Protein AF-A0A6A6EHR3-F1 (afdb_monomer_lite)

Organism: NCBI:txid1314779

InterPro domains:
  IPR001104 3-oxo-5-alpha-steroid 4-dehydrogenase, C-terminal [PF02544] (365-515)
  IPR007472 N-end rule aminoacyl transferase, C-terminal [PF04377] (1-72)
  IPR039357 3-oxo-5-alpha-steroid 4-dehydrogenase/very-long-chain enoyl-CoA reductase [PTHR10556] (251-514)

Foldseek 3Di:
DWDWDDDPAEIEGDDDDDDPVCVVVPVVVVVLVVRVVVCVVVVHNYYHDDDAQCPDPVRVVVLVDPQDWDQFPQPRDTHTSDDPNVVCSVPDRHDGPVVVVVVVVVVVVVVVPDDDDPDDPVVPPPVQFPDPDPVVVVVVVVVFDAPLNRNPGNFAHPVRCVPQPPQQQQWEDEPPDPDTDGLVVDPQSVVDDCNGCPGPNVVLNSVCRVQDNVCRNVDYHYDDDDQAQQDPDDDDDQQFALLVVLVVRCVRSVHDSLQKWKAWPVPRHTRDNARVAGNVNVVDDPPTDMDIDGNPDKDFPLVLLCLQLVQQLPQQVCLQVCVCVLAVDPDHADPLLVVLSVLLNVLSVLSNVCSVPQDDDLRGIDHPVCSCVSNCLRNVQVRVLCNVQLNHCPFPSRDDDDVVLLVQLVVLLVQLSVQLVVVSNQQSVLADVRDSHGDQGDDDCVVQAQCQSLLSPLSNLVSSCSSRVGPSSVVSSVVSNVVVQVVQVVSLVVCCVPVPPNDDRHPHRHDGPPD

Radius of gyration: 36.42 Å; chains: 1; bounding box: 81×62×101 Å

Structure (mmCIF, N/CA/C/O backbone):
data_AF-A0A6A6EHR3-F1
#
_entry.id   AF-A0A6A6EHR3-F1
#
loop_
_atom_site.group_PDB
_atom_site.id
_atom_site.type_symbol
_atom_site.label_atom_id
_atom_site.label_alt_id
_atom_site.label_comp_id
_atom_site.label_asym_id
_atom_site.label_entity_id
_atom_site.label_seq_id
_atom_site.pdbx_PDB_ins_code
_atom_site.Cartn_x
_atom_site.Cartn_y
_atom_site.Cartn_z
_atom_site.occupancy
_atom_site.B_iso_or_equiv
_atom_site.auth_seq_id
_atom_site.auth_comp_id
_atom_site.auth_asym_id
_atom_site.auth_atom_id
_atom_site.pdbx_PDB_model_num
ATOM 1 N N . MET A 1 1 ? -11.535 -23.490 42.204 1.00 86.56 1 MET A N 1
ATOM 2 C CA . MET A 1 1 ? -10.333 -22.790 41.712 1.00 86.56 1 MET A CA 1
ATOM 3 C C . MET A 1 1 ? -10.603 -21.298 41.772 1.00 86.56 1 MET A C 1
ATOM 5 O O . MET A 1 1 ? -11.566 -20.857 41.156 1.00 86.56 1 MET A O 1
ATOM 9 N N . GLY A 1 2 ? -9.833 -20.569 42.580 1.00 88.50 2 GLY A N 1
ATOM 10 C CA . GLY A 1 2 ? -9.879 -19.107 42.646 1.00 88.50 2 GLY A CA 1
ATOM 11 C C . GLY A 1 2 ? -8.800 -18.505 41.747 1.00 88.50 2 GLY A C 1
ATOM 12 O O . GLY A 1 2 ? -7.686 -19.024 41.709 1.00 88.50 2 GLY A O 1
ATOM 13 N N . VAL A 1 3 ? -9.146 -17.451 41.017 1.00 92.50 3 VAL A N 1
ATOM 14 C CA . VAL A 1 3 ? -8.246 -16.643 40.190 1.00 92.50 3 VAL A CA 1
ATOM 15 C C . VAL A 1 3 ? -8.156 -15.271 40.840 1.00 92.50 3 VAL A C 1
ATOM 17 O O . VAL A 1 3 ? -9.176 -14.586 40.960 1.00 92.50 3 VAL A O 1
ATOM 20 N N . LEU A 1 4 ? -6.952 -14.905 41.272 1.00 94.19 4 LEU A N 1
ATOM 21 C CA . LEU A 1 4 ? -6.671 -13.688 42.029 1.00 94.19 4 LEU A CA 1
ATOM 22 C C . LEU A 1 4 ? -5.568 -12.890 41.337 1.00 94.19 4 LEU A C 1
ATOM 24 O O . LEU A 1 4 ? -4.593 -13.484 40.874 1.00 94.19 4 LEU A O 1
ATOM 28 N N . ASP A 1 5 ? -5.693 -11.566 41.362 1.00 95.44 5 ASP A N 1
ATOM 29 C CA . ASP A 1 5 ? -4.605 -10.650 41.025 1.00 95.44 5 ASP A CA 1
ATOM 30 C C . ASP A 1 5 ? -4.021 -10.061 42.313 1.00 95.44 5 ASP A C 1
ATOM 32 O O . ASP A 1 5 ? -4.744 -9.515 43.152 1.00 95.44 5 ASP A O 1
ATOM 36 N N . LEU A 1 6 ? -2.701 -10.163 42.467 1.00 93.94 6 LEU A N 1
ATOM 37 C CA . LEU A 1 6 ? -1.961 -9.572 43.580 1.00 93.94 6 LEU A CA 1
ATOM 38 C C . LEU A 1 6 ? -1.324 -8.262 43.110 1.00 93.94 6 LEU A C 1
ATOM 40 O O . LEU A 1 6 ? -0.448 -8.256 42.246 1.00 93.94 6 LEU A O 1
ATOM 44 N N . LEU A 1 7 ? -1.795 -7.146 43.660 1.00 92.50 7 LEU A N 1
ATOM 45 C CA . LEU A 1 7 ? -1.362 -5.788 43.330 1.00 92.50 7 LEU A CA 1
ATOM 46 C C . LEU A 1 7 ? -0.587 -5.192 44.513 1.00 92.50 7 LEU A C 1
ATOM 48 O O . LEU A 1 7 ? -0.802 -5.627 45.640 1.00 92.50 7 LEU A O 1
ATOM 52 N N . PRO A 1 8 ? 0.243 -4.146 44.324 1.00 92.06 8 PRO A N 1
ATOM 53 C CA . PRO A 1 8 ? 1.134 -3.633 45.374 1.00 92.06 8 PRO A CA 1
ATOM 54 C C . PRO A 1 8 ? 0.481 -3.336 46.733 1.00 92.06 8 PRO A C 1
ATOM 56 O O . PRO A 1 8 ? 1.154 -3.363 47.761 1.00 92.06 8 PRO A O 1
ATOM 59 N N . HIS A 1 9 ? -0.819 -3.026 46.754 1.00 92.00 9 HIS A N 1
ATOM 60 C CA . HIS A 1 9 ? -1.557 -2.696 47.974 1.00 92.00 9 HIS A CA 1
ATOM 61 C C . HIS A 1 9 ? -2.861 -3.479 48.148 1.00 92.00 9 HIS A C 1
ATOM 63 O O . HIS A 1 9 ? -3.568 -3.233 49.128 1.00 92.00 9 HIS A O 1
ATOM 69 N N . CYS A 1 10 ? -3.205 -4.396 47.237 1.00 93.88 10 CYS A N 1
ATOM 70 C CA . CYS A 1 10 ? -4.464 -5.121 47.340 1.00 93.88 10 CYS A CA 1
ATOM 71 C C . CYS A 1 10 ? -4.455 -6.526 46.739 1.00 93.88 10 CYS A C 1
ATOM 73 O O . CYS A 1 10 ? -3.811 -6.787 45.725 1.00 93.88 10 CYS A O 1
ATOM 75 N N . VAL A 1 11 ? -5.282 -7.388 47.325 1.00 95.94 11 VAL A N 1
ATOM 76 C CA . VAL A 1 11 ? -5.697 -8.663 46.731 1.00 95.94 11 VAL A CA 1
ATOM 77 C C . VAL A 1 11 ? -6.991 -8.417 45.960 1.00 95.94 11 VAL A C 1
ATOM 79 O O . VAL A 1 11 ? -7.946 -7.891 46.528 1.00 95.94 11 VAL A O 1
ATOM 82 N N . SER A 1 12 ? -7.042 -8.771 44.677 1.00 94.50 12 SER A N 1
ATOM 83 C CA . SER A 1 12 ? -8.236 -8.624 43.838 1.00 94.50 12 SER A CA 1
ATOM 84 C C . SER A 1 12 ? -8.813 -9.989 43.476 1.00 94.50 12 SER A C 1
ATOM 86 O O . SER A 1 12 ? -8.162 -10.792 42.804 1.00 94.50 12 SER A O 1
ATOM 88 N N . GLY A 1 13 ? -10.040 -10.253 43.928 1.00 91.50 13 GLY A N 1
ATOM 89 C CA . GLY A 1 13 ? -10.779 -11.466 43.591 1.00 91.50 13 GLY A CA 1
ATOM 90 C C . GLY A 1 13 ? -11.400 -11.355 42.201 1.00 91.50 13 GLY A C 1
ATOM 91 O O . GLY A 1 13 ? -12.357 -10.602 42.014 1.00 91.50 13 GLY A O 1
ATOM 92 N N . VAL A 1 14 ? -10.877 -12.107 41.225 1.00 86.44 14 VAL A N 1
ATOM 93 C CA . VAL A 1 14 ? -11.331 -12.032 39.825 1.00 86.44 14 VAL A CA 1
ATOM 94 C C . VAL A 1 14 ? -12.435 -13.054 39.554 1.00 86.44 14 VAL A C 1
ATOM 96 O O . VAL A 1 14 ? -13.554 -12.688 39.198 1.00 86.44 14 VAL A O 1
ATOM 99 N N . TYR A 1 15 ? -12.144 -14.344 39.754 1.00 84.94 15 TYR A N 1
ATOM 100 C CA . TYR A 1 15 ? -13.108 -15.427 39.543 1.00 84.94 15 TYR A CA 1
ATOM 101 C C . TYR A 1 15 ? -12.970 -16.517 40.594 1.00 84.94 15 TYR A C 1
ATOM 103 O O . TYR A 1 15 ? -11.866 -16.938 40.924 1.00 84.94 15 TYR A O 1
ATOM 111 N N . LEU A 1 16 ? -14.102 -17.069 41.027 1.00 87.06 16 LEU A N 1
ATOM 112 C CA . LEU A 1 16 ? -14.139 -18.355 41.710 1.00 87.06 16 LEU A CA 1
ATOM 113 C C . LEU A 1 16 ? -14.961 -19.342 40.891 1.00 87.06 16 LEU A C 1
ATOM 115 O O . LEU A 1 16 ? -16.152 -19.147 40.659 1.00 87.06 16 LEU A O 1
ATOM 119 N N . LEU A 1 17 ? -14.311 -20.427 40.490 1.00 88.81 17 LEU A N 1
ATOM 120 C CA . LEU A 1 17 ? -14.884 -21.487 39.672 1.00 88.81 17 LEU A CA 1
ATOM 121 C C . LEU A 1 17 ? -15.001 -22.760 40.510 1.00 88.81 17 LEU A C 1
ATOM 123 O O . LEU A 1 17 ? -14.010 -23.239 41.072 1.00 88.81 17 LEU A O 1
ATOM 127 N N . TYR A 1 18 ? -16.199 -23.325 40.584 1.00 89.06 18 TYR A N 1
ATOM 128 C CA . TYR A 1 18 ? -16.458 -24.620 41.206 1.00 89.06 18 TYR A CA 1
ATOM 129 C C . TYR A 1 18 ? -17.617 -25.323 40.486 1.00 89.06 18 TYR A C 1
ATOM 131 O O . TYR A 1 18 ? -18.396 -24.682 39.784 1.00 89.06 18 TYR A O 1
ATOM 139 N N . HIS A 1 19 ? -17.696 -26.649 40.614 1.00 91.38 19 HIS A N 1
ATOM 140 C CA . HIS A 1 19 ? -18.744 -27.449 39.973 1.00 91.38 19 HIS A CA 1
ATOM 141 C C . HIS A 1 19 ? -20.119 -27.155 40.602 1.00 91.38 19 HIS A C 1
ATOM 143 O O . HIS A 1 19 ? -20.210 -27.015 41.822 1.00 91.38 19 HIS A O 1
ATOM 149 N N . SER A 1 20 ? -21.186 -27.088 39.798 1.00 87.56 20 SER A N 1
ATOM 150 C CA . SER A 1 20 ? -22.531 -26.670 40.241 1.00 87.56 20 SER A CA 1
ATOM 151 C C . SER A 1 20 ? -23.106 -27.516 41.380 1.00 87.56 20 SER A C 1
ATOM 153 O O . SER A 1 20 ? -23.820 -26.993 42.229 1.00 87.56 20 SER A O 1
ATOM 155 N N . ASP A 1 21 ? -22.733 -28.793 41.470 1.00 92.38 21 ASP A N 1
ATOM 156 C CA . ASP A 1 21 ? -23.186 -29.711 42.531 1.00 92.38 21 ASP A CA 1
ATOM 157 C C . ASP A 1 21 ? -22.858 -29.223 43.955 1.00 92.38 21 ASP A C 1
ATOM 159 O O . ASP A 1 21 ? -23.468 -29.662 44.935 1.00 92.38 21 ASP A O 1
ATOM 163 N N . PHE A 1 22 ? -21.899 -28.302 44.088 1.00 87.69 22 PHE A N 1
ATOM 164 C CA . PHE A 1 22 ? -21.483 -27.735 45.368 1.00 87.69 22 PHE A CA 1
ATOM 165 C C . PHE A 1 22 ? -22.113 -26.370 45.685 1.00 87.69 22 PHE A C 1
ATOM 167 O O . PHE A 1 22 ? -21.771 -25.779 46.707 1.00 87.69 22 PHE A O 1
ATOM 174 N N . GLU A 1 23 ? -23.048 -25.869 44.868 1.00 83.44 23 GLU A N 1
ATOM 175 C CA . GLU A 1 23 ? -23.693 -24.555 45.058 1.00 83.44 23 GLU A CA 1
ATOM 176 C C . GLU A 1 23 ? -24.314 -24.397 46.454 1.00 83.44 23 GLU A C 1
ATOM 178 O O . GLU A 1 23 ? -24.147 -23.355 47.093 1.00 83.44 23 GLU A O 1
ATOM 183 N N . LYS A 1 24 ? -24.907 -25.471 46.998 1.00 89.19 24 LYS A N 1
ATOM 184 C CA . LYS A 1 24 ? -25.493 -25.496 48.351 1.00 89.19 24 LYS A CA 1
ATOM 185 C C . LYS A 1 24 ? -24.517 -25.113 49.472 1.00 89.19 24 LYS A C 1
ATOM 187 O O . LYS A 1 24 ? -24.953 -24.670 50.528 1.00 89.19 24 LYS A O 1
ATOM 192 N N . TRP A 1 25 ? -23.211 -25.268 49.252 1.00 87.62 25 TRP A N 1
ATOM 193 C CA . TRP A 1 25 ? -22.169 -24.955 50.235 1.00 87.62 25 TRP A CA 1
ATOM 194 C C . TRP A 1 25 ? -21.617 -23.533 50.107 1.00 87.62 25 TRP A C 1
ATOM 196 O O . TRP A 1 25 ? -20.824 -23.115 50.946 1.00 87.62 25 TRP A O 1
ATOM 206 N N . SER A 1 26 ? -22.022 -22.776 49.078 1.00 84.06 26 SER A N 1
ATOM 207 C CA . SER A 1 26 ? -21.635 -21.371 48.890 1.00 84.06 26 SER A CA 1
ATOM 208 C C . SER A 1 26 ? -20.121 -21.121 49.003 1.00 84.06 26 SER A C 1
ATOM 210 O O . SER A 1 26 ? -19.689 -20.179 49.670 1.00 84.06 26 SER A O 1
ATOM 212 N N . PHE A 1 27 ? -19.295 -21.928 48.324 1.00 88.19 27 PHE A N 1
ATOM 213 C CA . PHE A 1 27 ? -17.826 -21.814 48.379 1.00 88.19 27 PHE A CA 1
ATOM 214 C C . PHE A 1 27 ? -17.283 -20.421 48.013 1.00 88.19 27 PHE A C 1
ATOM 216 O O . PHE A 1 27 ? -16.188 -20.071 48.446 1.00 88.19 27 PHE A O 1
ATOM 223 N N . GLY A 1 28 ? -18.071 -19.592 47.317 1.00 87.06 28 GLY A N 1
ATOM 224 C CA . GLY A 1 28 ? -17.827 -18.153 47.142 1.00 87.06 28 GLY A CA 1
ATOM 225 C C . GLY A 1 28 ? -17.512 -17.411 48.438 1.00 87.06 28 GLY A C 1
ATOM 226 O O . GLY A 1 28 ? -16.535 -16.671 48.507 1.00 87.06 28 GLY A O 1
ATOM 227 N N . LYS A 1 29 ? -18.307 -17.648 49.487 1.00 88.50 29 LYS A N 1
ATOM 228 C CA . LYS A 1 29 ? -18.131 -16.991 50.788 1.00 88.50 29 LYS A CA 1
ATOM 229 C C . LYS A 1 29 ? -16.865 -17.458 51.499 1.00 88.50 29 LYS A C 1
ATOM 231 O O . LYS A 1 29 ? -16.175 -16.648 52.112 1.00 88.50 29 LYS A O 1
ATOM 236 N N . LEU A 1 30 ? -16.560 -18.753 51.396 1.00 89.44 30 LEU A N 1
ATOM 237 C CA . LEU A 1 30 ? -15.353 -19.339 51.977 1.00 89.44 30 LEU A CA 1
ATOM 238 C C . LEU A 1 30 ? -14.090 -18.821 51.277 1.00 89.44 30 LEU A C 1
ATOM 240 O O . LEU A 1 30 ? -13.122 -18.478 51.949 1.00 89.44 30 LEU A O 1
ATOM 244 N N . SER A 1 31 ? -14.118 -18.714 49.945 1.00 91.19 31 SER A N 1
ATOM 245 C CA . SER A 1 31 ? -13.017 -18.127 49.173 1.00 91.19 31 SER A CA 1
ATOM 246 C C . SER A 1 31 ? -12.775 -16.680 49.577 1.00 91.19 31 SER A C 1
ATOM 248 O O . SER A 1 31 ? -11.653 -16.337 49.918 1.00 91.19 31 SER A O 1
ATOM 250 N N . ALA A 1 32 ? -13.833 -15.868 49.669 1.00 91.69 32 ALA A N 1
ATOM 251 C CA . ALA A 1 32 ? -13.718 -14.479 50.106 1.00 91.69 32 ALA A CA 1
ATOM 252 C C . ALA A 1 32 ? -13.095 -14.338 51.507 1.00 91.69 32 ALA A C 1
ATOM 254 O O . ALA A 1 32 ? -12.265 -13.459 51.721 1.00 91.69 32 ALA A O 1
ATOM 255 N N . LEU A 1 33 ? -13.436 -15.225 52.452 1.00 91.88 33 LEU A N 1
ATOM 256 C CA . LEU A 1 33 ? -12.790 -15.254 53.770 1.00 91.88 33 LEU A CA 1
ATOM 257 C C . LEU A 1 33 ? -11.305 -15.617 53.675 1.00 91.88 33 LEU A C 1
ATOM 259 O O . LEU A 1 33 ? -10.484 -15.013 54.362 1.00 91.88 33 LEU A O 1
ATOM 263 N N . ARG A 1 34 ? -10.945 -16.586 52.825 1.00 92.88 34 ARG A N 1
ATOM 264 C CA . ARG A 1 34 ? -9.544 -16.983 52.647 1.00 92.88 34 ARG A CA 1
ATOM 265 C C . ARG A 1 34 ? -8.726 -15.909 51.931 1.00 92.88 34 ARG A C 1
ATOM 267 O O . ARG A 1 34 ? -7.576 -15.705 52.289 1.00 92.88 34 ARG A O 1
ATOM 274 N N . GLU A 1 35 ? -9.314 -15.213 50.966 1.00 94.44 35 GLU A N 1
ATOM 275 C CA . GLU A 1 35 ? -8.708 -14.081 50.261 1.00 94.44 35 GLU A CA 1
ATOM 276 C C . GLU A 1 35 ? -8.517 -12.874 51.189 1.00 94.44 35 GLU A C 1
ATOM 278 O O . GLU A 1 35 ? -7.464 -12.242 51.163 1.00 94.44 35 GLU A O 1
ATOM 283 N N . ALA A 1 36 ? -9.485 -12.593 52.066 1.00 93.38 36 ALA A N 1
ATOM 284 C CA . ALA A 1 36 ? -9.333 -11.581 53.108 1.00 93.38 36 ALA A CA 1
ATOM 285 C C . ALA A 1 36 ? -8.233 -11.959 54.118 1.00 93.38 36 ALA A C 1
ATOM 287 O O . ALA A 1 36 ? -7.437 -11.107 54.504 1.00 93.38 36 ALA A O 1
ATOM 288 N N . ALA A 1 37 ? -8.149 -13.236 54.511 1.00 94.31 37 ALA A N 1
ATOM 289 C CA . ALA A 1 37 ? -7.067 -13.731 55.361 1.00 94.31 37 ALA A CA 1
ATOM 290 C C . ALA A 1 37 ? -5.701 -13.597 54.675 1.00 94.31 37 ALA A C 1
ATOM 292 O O . ALA A 1 37 ? -4.768 -13.107 55.295 1.00 94.31 37 ALA A O 1
ATOM 293 N N . LEU A 1 38 ? -5.604 -13.939 53.387 1.00 94.75 38 LEU A N 1
ATOM 294 C CA . LEU A 1 38 ? -4.396 -13.738 52.584 1.00 94.75 38 LEU A CA 1
ATOM 295 C C . LEU A 1 38 ? -3.977 -12.262 52.557 1.00 94.75 38 LEU A C 1
ATOM 297 O O . LEU A 1 38 ? -2.805 -11.953 52.741 1.00 94.75 38 LEU A O 1
ATOM 301 N N . ALA A 1 39 ? -4.934 -11.344 52.372 1.00 94.62 39 ALA A N 1
ATOM 302 C CA . ALA A 1 39 ? -4.654 -9.912 52.392 1.00 94.62 39 ALA A CA 1
ATOM 303 C C . ALA A 1 39 ? -4.023 -9.469 53.725 1.00 94.62 39 ALA A C 1
ATOM 305 O O . ALA A 1 39 ? -3.089 -8.672 53.721 1.00 94.62 39 ALA A O 1
ATOM 306 N N . LEU A 1 40 ? -4.494 -10.020 54.848 1.00 93.50 40 LEU A N 1
ATOM 307 C CA . LEU A 1 40 ? -3.943 -9.752 56.179 1.00 93.50 40 LEU A CA 1
ATOM 308 C C . LEU A 1 40 ? -2.575 -10.415 56.400 1.00 93.50 40 LEU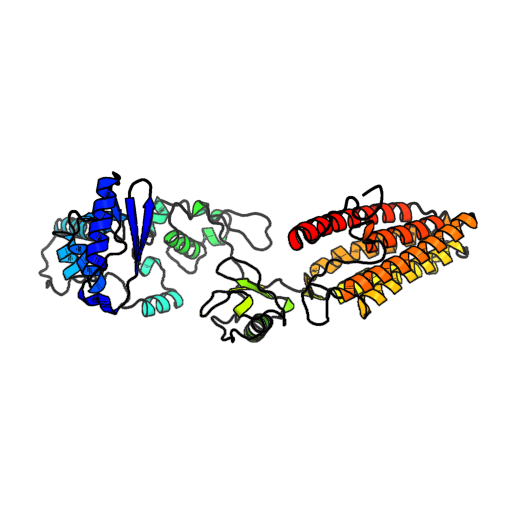 A C 1
ATOM 310 O O . LEU A 1 40 ? -1.664 -9.753 56.891 1.00 93.50 40 LEU A O 1
ATOM 314 N N . GLU A 1 41 ? -2.440 -11.697 56.049 1.00 95.56 41 GLU A N 1
ATOM 315 C CA . GLU A 1 41 ? -1.220 -12.505 56.220 1.00 95.56 41 GLU A CA 1
ATOM 316 C C . GLU A 1 41 ? -0.027 -11.873 55.479 1.00 95.56 41 GLU A C 1
ATOM 318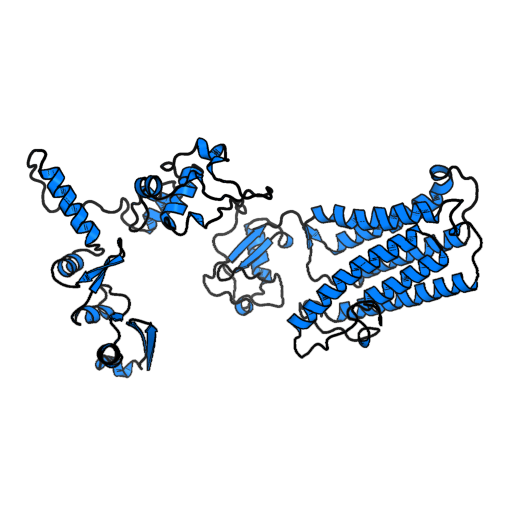 O O . GLU A 1 41 ? 1.059 -11.750 56.046 1.00 95.56 41 GLU A O 1
ATOM 323 N N . ASP A 1 42 ? -0.256 -11.388 54.258 1.00 94.50 42 ASP A N 1
ATOM 324 C CA . ASP A 1 42 ? 0.784 -10.826 53.390 1.00 94.50 42 ASP A CA 1
ATOM 325 C C . ASP A 1 42 ? 0.889 -9.286 53.470 1.00 94.50 42 ASP A C 1
ATOM 327 O O . ASP A 1 42 ? 1.645 -8.664 52.721 1.00 94.50 42 ASP A O 1
ATOM 331 N N . GLY A 1 43 ? 0.144 -8.640 54.376 1.00 94.31 43 GLY A N 1
ATOM 332 C CA . GLY A 1 43 ? 0.253 -7.200 54.641 1.00 94.31 43 GLY A CA 1
ATOM 333 C C . GLY A 1 43 ? -0.330 -6.278 53.560 1.00 94.31 43 GLY A C 1
ATOM 334 O O . GLY A 1 43 ? 0.065 -5.111 53.459 1.00 94.31 43 GLY A O 1
ATOM 335 N N . TYR A 1 44 ? -1.275 -6.759 52.753 1.00 95.31 44 TYR A N 1
ATOM 336 C CA . TYR A 1 44 ? -2.027 -5.922 51.818 1.00 95.31 44 TYR A CA 1
ATOM 337 C C . TYR A 1 44 ? -3.005 -5.003 52.565 1.00 95.31 44 TYR A C 1
ATOM 339 O O . TYR A 1 44 ? -3.597 -5.366 53.579 1.00 95.31 44 TYR A O 1
ATOM 347 N N . LYS A 1 45 ? -3.216 -3.791 52.037 1.00 93.50 45 LYS A N 1
ATOM 348 C CA . LYS A 1 45 ? -4.108 -2.796 52.658 1.00 93.50 45 LYS A CA 1
ATOM 349 C C . LYS A 1 45 ? -5.580 -3.040 52.345 1.00 93.50 45 LYS A C 1
ATOM 351 O O . LYS A 1 45 ? -6.437 -2.703 53.157 1.00 93.50 45 LYS A O 1
ATOM 356 N N . TYR A 1 46 ? -5.874 -3.580 51.164 1.00 93.12 46 TYR A N 1
ATOM 357 C CA . TYR A 1 46 ? -7.242 -3.719 50.674 1.00 93.12 46 TYR A CA 1
ATOM 358 C C . TYR A 1 46 ? -7.503 -5.107 50.092 1.00 93.12 46 TYR A C 1
ATOM 360 O O . TYR A 1 46 ? -6.632 -5.721 49.475 1.00 93.12 46 TYR A O 1
ATOM 368 N N . TYR A 1 47 ? -8.743 -5.568 50.230 1.00 94.31 47 TYR A N 1
ATOM 369 C CA . TYR A 1 47 ? -9.269 -6.716 49.504 1.00 94.31 47 TYR A CA 1
ATOM 370 C C . TYR A 1 47 ? -10.400 -6.243 48.588 1.00 94.31 47 TYR A C 1
ATOM 372 O O . TYR A 1 47 ? -11.407 -5.705 49.052 1.00 94.31 47 TYR A O 1
ATOM 380 N N . TYR A 1 48 ? -10.218 -6.409 47.280 1.00 93.50 48 TYR A N 1
ATOM 381 C CA . TYR A 1 48 ? -11.175 -5.983 46.271 1.00 93.50 48 TYR A CA 1
ATOM 382 C C . TYR A 1 48 ? -12.041 -7.162 45.827 1.00 93.50 48 TYR A C 1
ATOM 384 O O . TYR A 1 48 ? -11.589 -8.069 45.131 1.00 93.50 48 TYR A O 1
ATOM 392 N N . MET A 1 49 ? -13.317 -7.129 46.217 1.00 90.25 49 MET A N 1
ATOM 393 C CA . MET A 1 49 ? -14.297 -8.182 45.917 1.00 90.25 49 MET A CA 1
ATOM 394 C C . MET A 1 49 ? -14.964 -8.019 44.541 1.00 90.25 49 MET A C 1
ATOM 396 O O . MET A 1 49 ? -15.954 -8.698 44.253 1.00 90.25 49 MET A O 1
ATOM 400 N N . GLY A 1 50 ? -14.493 -7.087 43.707 1.00 88.81 50 GLY A N 1
ATOM 401 C CA . GLY A 1 50 ? -15.136 -6.695 42.452 1.00 88.81 50 GLY A CA 1
ATOM 402 C C . GLY A 1 50 ? -16.380 -5.824 42.656 1.00 88.81 50 GLY A C 1
ATOM 403 O O . GLY A 1 50 ? -16.614 -5.281 43.734 1.00 88.81 50 GLY A O 1
ATOM 404 N N . TYR A 1 51 ? -17.212 -5.721 41.615 1.00 87.94 51 TYR A N 1
ATOM 405 C CA . TYR A 1 51 ? -18.431 -4.908 41.645 1.00 87.94 51 TYR A CA 1
ATOM 406 C C . TYR A 1 51 ? -19.377 -5.291 42.794 1.00 87.94 51 TYR A C 1
ATOM 408 O O . TYR A 1 51 ? -19.475 -6.464 43.180 1.00 87.94 51 TYR A O 1
ATOM 416 N N . TYR A 1 52 ? -20.122 -4.303 43.285 1.00 88.69 52 TYR A N 1
ATOM 417 C CA . TYR A 1 52 ? -21.250 -4.470 44.195 1.00 88.69 52 TYR A CA 1
ATOM 418 C C . TYR A 1 52 ? -22.495 -3.863 43.545 1.00 88.69 52 TYR A C 1
ATOM 420 O O . TYR A 1 52 ? -22.495 -2.693 43.183 1.00 88.69 52 TYR A O 1
ATOM 428 N N . ILE A 1 53 ? -23.540 -4.673 43.372 1.00 88.19 53 ILE A N 1
ATOM 429 C CA . ILE A 1 53 ? -24.830 -4.242 42.825 1.00 88.19 53 ILE A CA 1
ATOM 430 C C . ILE A 1 53 ? -25.877 -4.596 43.871 1.00 88.19 53 ILE A C 1
ATOM 432 O O . ILE A 1 53 ? -26.108 -5.778 44.129 1.00 88.19 53 ILE A O 1
ATOM 436 N N . HIS A 1 54 ? -26.485 -3.579 44.478 1.00 89.25 54 HIS A N 1
ATOM 437 C CA . HIS A 1 54 ? -27.315 -3.742 45.670 1.00 89.25 54 HIS A CA 1
ATOM 438 C C . HIS A 1 54 ? -28.517 -4.681 45.449 1.00 89.25 54 HIS A C 1
ATOM 440 O O . HIS A 1 54 ? -28.745 -5.600 46.238 1.00 89.25 54 HIS A O 1
ATOM 446 N N . TYR A 1 55 ? -29.210 -4.536 44.316 1.00 85.56 55 TYR A N 1
ATOM 447 C CA . TYR A 1 55 ? -30.359 -5.368 43.934 1.00 85.56 55 TYR A CA 1
ATOM 448 C C . TYR A 1 55 ? -29.979 -6.760 43.393 1.00 85.56 55 TYR A C 1
ATOM 450 O O . TYR A 1 55 ? -30.839 -7.625 43.221 1.00 85.56 55 TYR A O 1
ATOM 458 N N . CYS A 1 56 ? -28.694 -7.029 43.136 1.00 87.56 56 CYS A N 1
ATOM 459 C CA . CYS A 1 56 ? -28.252 -8.330 42.644 1.00 87.56 56 CYS A CA 1
ATOM 460 C C . CYS A 1 56 ? -28.103 -9.322 43.804 1.00 87.56 56 CYS A C 1
ATOM 462 O O . CYS A 1 56 ? -27.115 -9.305 44.542 1.00 87.56 56 CYS A O 1
ATOM 464 N N . VAL A 1 57 ? -29.048 -10.260 43.914 1.00 83.50 57 VAL A N 1
ATOM 465 C CA . VAL A 1 57 ? -29.076 -11.294 44.968 1.00 83.50 57 VAL A CA 1
ATOM 466 C C . VAL A 1 57 ? -27.744 -12.049 45.079 1.00 83.50 57 VAL A C 1
ATOM 468 O O . VAL A 1 57 ? -27.253 -12.278 46.182 1.00 83.50 57 VAL A O 1
ATOM 471 N N . LYS A 1 58 ? -27.103 -12.368 43.944 1.00 81.75 58 LYS A N 1
ATOM 472 C CA . LYS A 1 58 ? -25.820 -13.095 43.906 1.00 81.75 58 LYS A CA 1
ATOM 473 C C . LYS A 1 58 ? -24.630 -12.282 44.422 1.00 81.75 58 LYS A C 1
ATOM 475 O O . LYS A 1 58 ? -23.605 -12.866 44.749 1.00 81.75 58 LYS A O 1
ATOM 480 N N . MET A 1 59 ? -24.739 -10.956 44.478 1.00 84.06 59 MET A N 1
ATOM 481 C CA . MET A 1 59 ? -23.656 -10.054 44.894 1.00 84.06 59 MET A CA 1
ATOM 482 C C . MET A 1 59 ? -23.916 -9.417 46.259 1.00 84.06 59 MET A C 1
ATOM 484 O O . MET A 1 59 ? -22.981 -8.913 46.877 1.00 84.06 59 MET A O 1
ATOM 488 N N . ARG A 1 60 ? -25.156 -9.492 46.760 1.00 84.88 60 ARG A N 1
ATOM 489 C CA . ARG A 1 60 ? -25.577 -8.890 48.030 1.00 84.88 60 ARG A CA 1
ATOM 490 C C . ARG A 1 60 ? -24.729 -9.343 49.218 1.00 84.88 60 ARG A C 1
ATOM 492 O O . ARG A 1 60 ? -24.427 -8.519 50.073 1.00 84.88 60 ARG A O 1
ATOM 499 N N . TYR A 1 61 ? -24.271 -10.599 49.212 1.00 86.81 61 TYR A N 1
ATOM 500 C CA . TYR A 1 61 ? -23.433 -11.168 50.276 1.00 86.81 61 TYR A CA 1
ATOM 501 C C . TYR A 1 61 ? -22.110 -10.428 50.495 1.00 86.81 61 TYR A C 1
ATOM 503 O O . TYR A 1 61 ? -21.544 -10.486 51.582 1.00 86.81 61 TYR A O 1
ATOM 511 N N . LYS A 1 62 ? -21.594 -9.737 49.469 1.00 89.19 62 LYS A N 1
ATOM 512 C CA . LYS A 1 62 ? -20.380 -8.930 49.619 1.00 89.19 62 LYS A CA 1
ATOM 513 C C . LYS A 1 62 ? -20.600 -7.840 50.665 1.00 89.19 62 LYS A C 1
ATOM 515 O O . LYS A 1 62 ? -19.658 -7.530 51.373 1.00 89.19 62 LYS A O 1
ATOM 520 N N . GLY A 1 63 ? -21.836 -7.347 50.796 1.00 88.38 63 GLY A N 1
ATOM 521 C CA . GLY A 1 63 ? -22.283 -6.359 51.782 1.00 88.38 63 GLY A CA 1
ATOM 522 C C . GLY A 1 63 ? -22.156 -6.779 53.252 1.00 88.38 63 GLY A C 1
ATOM 523 O O . GLY A 1 63 ? -22.312 -5.935 54.141 1.00 88.38 63 GLY A O 1
ATOM 524 N N . ASP A 1 64 ? -21.936 -8.074 53.503 1.00 88.31 64 ASP A N 1
ATOM 525 C CA . ASP A 1 64 ? -21.928 -8.669 54.842 1.00 88.31 64 ASP A CA 1
ATOM 526 C C . ASP A 1 64 ? -20.537 -8.611 55.502 1.00 88.31 64 ASP A C 1
ATOM 528 O O . ASP A 1 64 ? -20.426 -8.767 56.717 1.00 88.31 64 ASP A O 1
ATOM 532 N N . TYR A 1 65 ? -19.472 -8.363 54.730 1.00 88.44 65 TYR A N 1
ATOM 533 C CA . TYR A 1 65 ? -18.107 -8.232 55.249 1.00 88.44 65 TYR A CA 1
ATOM 534 C C . TYR A 1 65 ? -17.862 -6.811 55.767 1.00 88.44 65 TYR A C 1
ATOM 536 O O . TYR A 1 65 ? -18.330 -5.839 55.174 1.00 88.44 65 TYR A O 1
ATOM 544 N N . LYS A 1 66 ? -17.126 -6.673 56.878 1.00 87.44 66 LYS A N 1
ATOM 545 C CA . LYS A 1 66 ? -16.828 -5.378 57.511 1.00 87.44 66 LYS A CA 1
ATOM 546 C C . LYS A 1 66 ? -15.353 -5.277 57.932 1.00 87.44 66 LYS A C 1
ATOM 548 O O . LYS A 1 66 ? -14.812 -6.283 58.391 1.00 87.44 66 LYS A O 1
ATOM 553 N N . PRO A 1 67 ? -14.728 -4.084 57.836 1.00 90.06 67 PRO A N 1
ATOM 554 C CA . PRO A 1 67 ? -15.251 -2.852 57.228 1.00 90.06 67 PRO A CA 1
ATOM 555 C C . PRO A 1 67 ? -15.312 -2.952 55.695 1.00 90.06 67 PRO A C 1
ATOM 557 O O . PRO A 1 67 ? -14.517 -3.659 55.081 1.00 90.06 67 PRO A O 1
ATOM 560 N N . GLN A 1 68 ? -16.252 -2.244 55.067 1.00 90.25 68 GLN A N 1
ATOM 561 C CA . GLN A 1 68 ? -16.433 -2.281 53.616 1.00 90.25 68 GLN A CA 1
ATOM 562 C C . GLN A 1 68 ? -16.771 -0.911 53.058 1.00 90.25 68 GLN A C 1
ATOM 564 O O . GLN A 1 68 ? -17.572 -0.184 53.639 1.00 90.25 68 GLN A O 1
ATOM 569 N N . HIS A 1 69 ? -16.197 -0.623 51.895 1.00 92.81 69 HIS A N 1
ATOM 570 C CA . HIS A 1 69 ? -16.394 0.616 51.166 1.00 92.81 69 HIS A CA 1
ATOM 571 C C . HIS A 1 69 ? -16.867 0.308 49.744 1.00 92.81 69 HIS A C 1
ATOM 573 O O . HIS A 1 69 ? -16.517 -0.731 49.177 1.00 92.81 69 HIS A O 1
ATOM 579 N N . VAL A 1 70 ? -17.662 1.208 49.177 1.00 92.19 70 VAL A N 1
ATOM 580 C CA . VAL A 1 70 ? -18.096 1.195 47.779 1.00 92.19 70 VAL A CA 1
ATOM 581 C C . VAL A 1 70 ? -17.610 2.481 47.127 1.00 92.19 70 VAL A C 1
ATOM 583 O O . VAL A 1 70 ? -17.585 3.538 47.750 1.00 92.19 70 VAL A O 1
ATOM 586 N N . LEU A 1 71 ? -17.166 2.358 45.882 1.00 90.62 71 LEU A N 1
ATOM 587 C CA . LEU A 1 71 ? -16.687 3.476 45.087 1.00 90.62 71 LEU A CA 1
ATOM 588 C C . LEU A 1 71 ? -17.884 4.302 44.596 1.00 90.62 71 LEU A C 1
ATOM 590 O O . LEU A 1 71 ? -18.763 3.753 43.927 1.00 90.62 71 LEU A O 1
ATOM 594 N N . ASP A 1 72 ? -17.912 5.594 44.913 1.00 87.50 72 ASP A N 1
ATOM 595 C CA . ASP A 1 72 ? -18.885 6.548 44.387 1.00 87.50 72 ASP A CA 1
ATOM 596 C C . ASP A 1 72 ? -18.730 6.633 42.855 1.00 87.50 72 ASP A C 1
ATOM 598 O O . ASP A 1 72 ? -17.623 6.878 42.364 1.00 87.50 72 ASP A O 1
ATOM 602 N N . PRO A 1 73 ? -19.805 6.407 42.080 1.00 81.75 73 PRO A N 1
ATOM 603 C CA . PRO A 1 73 ? -19.725 6.317 40.625 1.00 81.75 73 PRO A CA 1
ATOM 604 C C . PRO A 1 73 ? -19.505 7.665 39.920 1.00 81.75 73 PRO A C 1
ATOM 606 O O . PRO A 1 73 ? -19.192 7.656 38.733 1.00 81.75 73 PRO A O 1
ATOM 609 N N . GLU A 1 74 ? -19.683 8.800 40.605 1.00 80.12 74 GLU A N 1
ATOM 610 C CA . GLU A 1 74 ? -19.487 10.138 40.026 1.00 80.12 74 GLU A CA 1
ATOM 611 C C . GLU A 1 74 ? -18.116 10.721 40.393 1.00 80.12 74 GLU A C 1
ATOM 613 O O . GLU A 1 74 ? -17.467 11.342 39.555 1.00 80.12 74 GLU A O 1
ATOM 618 N N . THR A 1 75 ? -17.655 10.516 41.630 1.00 82.19 75 THR A N 1
ATOM 619 C CA . THR A 1 75 ? -16.409 11.133 42.136 1.00 82.19 75 THR A CA 1
ATOM 620 C C . THR A 1 75 ? -15.254 10.163 42.338 1.00 82.19 75 THR A C 1
ATOM 622 O O . THR A 1 75 ? -14.132 10.601 42.585 1.00 82.19 75 THR A O 1
ATOM 625 N N . TYR A 1 76 ? -15.504 8.854 42.259 1.00 84.25 76 TYR A N 1
ATOM 626 C CA . TYR A 1 76 ? -14.526 7.809 42.571 1.00 84.25 76 TYR A CA 1
ATOM 627 C C . TYR A 1 76 ? -13.965 7.887 44.004 1.00 84.25 76 TYR A C 1
ATOM 629 O O . TYR A 1 76 ? -12.887 7.364 44.295 1.00 84.25 76 TYR A O 1
ATOM 637 N N . ALA A 1 77 ? -14.698 8.521 44.923 1.00 87.88 77 ALA A N 1
ATOM 638 C CA . ALA A 1 77 ? -14.407 8.473 46.349 1.00 87.88 77 ALA A CA 1
ATOM 639 C C . ALA A 1 77 ? -14.862 7.130 46.942 1.00 87.88 77 ALA A C 1
ATOM 641 O O . ALA A 1 77 ? -15.833 6.536 46.484 1.00 87.88 77 ALA A O 1
ATOM 642 N N . TRP A 1 78 ? -14.166 6.627 47.961 1.00 90.62 78 TRP A N 1
ATOM 643 C CA . TRP A 1 78 ? -14.575 5.411 48.668 1.00 90.62 78 TRP A CA 1
ATOM 644 C C . TRP A 1 78 ? -15.436 5.770 49.875 1.00 90.62 78 TRP A C 1
ATOM 646 O O . TRP A 1 78 ? -14.917 6.305 50.854 1.00 90.62 78 TRP A O 1
ATOM 656 N N . ASP A 1 79 ? -16.722 5.429 49.835 1.00 92.31 79 ASP A N 1
ATOM 657 C CA . ASP A 1 79 ? -17.647 5.647 50.947 1.00 92.31 79 ASP A CA 1
ATOM 658 C C . ASP A 1 79 ? -17.966 4.326 51.676 1.00 92.31 79 ASP A C 1
ATOM 660 O O . ASP A 1 79 ? -18.094 3.278 51.033 1.00 92.31 79 ASP A O 1
ATOM 664 N N . PRO A 1 80 ? -18.115 4.331 53.013 1.00 92.56 80 PRO A N 1
ATOM 665 C CA . PRO A 1 80 ? -18.542 3.155 53.768 1.00 92.56 80 PRO A CA 1
ATOM 666 C C . PRO A 1 80 ? -19.901 2.609 53.305 1.00 92.56 80 PRO A C 1
ATOM 668 O O . PRO A 1 80 ? -20.867 3.351 53.131 1.00 92.56 80 PRO A O 1
ATOM 671 N N . LEU A 1 81 ? -20.003 1.284 53.146 1.00 90.75 81 LEU A N 1
ATOM 672 C CA . LEU A 1 81 ? -21.268 0.602 52.845 1.00 90.75 81 LEU A CA 1
ATOM 673 C C . LEU A 1 81 ? -22.072 0.345 54.125 1.00 90.75 81 LEU A C 1
ATOM 675 O O . LEU A 1 81 ? -22.298 -0.799 54.545 1.00 90.75 81 LEU A O 1
ATOM 679 N N . ASP A 1 82 ? -22.483 1.424 54.770 1.00 87.12 82 ASP A N 1
ATOM 680 C CA . ASP A 1 82 ? -23.340 1.437 55.948 1.00 87.12 82 ASP A CA 1
ATOM 681 C C . ASP A 1 82 ? -24.178 2.727 55.999 1.00 87.12 82 ASP A C 1
ATOM 683 O O . ASP A 1 82 ? -24.196 3.508 55.045 1.00 87.12 82 ASP A O 1
ATOM 687 N N . GLY A 1 83 ? -24.967 2.876 57.070 1.00 87.31 83 GLY A N 1
ATOM 688 C CA . GLY A 1 83 ? -25.730 4.088 57.371 1.00 87.31 83 GLY A CA 1
ATOM 689 C C . GLY A 1 83 ? -26.497 4.666 56.178 1.00 87.31 83 GLY A C 1
ATOM 690 O O . GLY A 1 83 ? -27.385 4.017 55.622 1.00 87.31 83 GLY A O 1
ATOM 691 N N . GLU A 1 84 ? -26.129 5.896 55.811 1.00 89.00 84 GLU A N 1
ATOM 692 C CA . GLU A 1 84 ? -26.750 6.698 54.751 1.00 89.00 84 GLU A CA 1
ATOM 693 C C . GLU A 1 84 ? -26.707 6.003 53.382 1.00 89.00 84 GLU A C 1
ATOM 695 O O . GLU A 1 84 ? -27.740 5.908 52.718 1.00 89.00 84 GLU A O 1
ATOM 700 N N . LEU A 1 85 ? -25.550 5.466 52.967 1.00 89.56 85 LEU A N 1
ATOM 701 C CA . LEU A 1 85 ? -25.403 4.855 51.641 1.00 89.56 85 LEU A CA 1
ATOM 702 C C . LEU A 1 85 ? -26.324 3.648 51.483 1.00 89.56 85 LEU A C 1
ATOM 704 O O . LEU A 1 85 ? -26.968 3.480 50.450 1.00 89.56 85 LEU A O 1
ATOM 708 N N . ARG A 1 86 ? -26.407 2.803 52.516 1.00 88.56 86 ARG A N 1
ATOM 709 C CA . ARG A 1 86 ? -27.238 1.596 52.466 1.00 88.56 86 ARG A CA 1
ATOM 710 C C . ARG A 1 86 ? -28.727 1.937 52.382 1.00 88.56 86 ARG A C 1
ATOM 712 O O . ARG A 1 86 ? -29.410 1.359 51.548 1.00 88.56 86 ARG A O 1
ATOM 719 N N . GLN A 1 87 ? -29.194 2.901 53.177 1.00 90.25 87 GLN A N 1
ATOM 720 C CA . GLN A 1 87 ? -30.591 3.357 53.152 1.00 90.25 87 GLN A CA 1
ATOM 721 C C . GLN A 1 87 ? -30.987 3.945 51.792 1.00 90.25 87 GLN A C 1
ATOM 723 O O . GLN A 1 87 ? -32.089 3.710 51.294 1.00 90.25 87 GLN A O 1
ATOM 728 N N . LEU A 1 88 ? -30.078 4.694 51.166 1.00 90.06 88 LEU A N 1
ATOM 729 C CA . LEU A 1 88 ? -30.300 5.225 49.825 1.00 90.06 88 LEU A CA 1
ATOM 730 C C . LEU A 1 88 ? -30.337 4.106 48.783 1.00 90.06 88 LEU A C 1
ATOM 732 O O . LEU A 1 88 ? -31.220 4.104 47.935 1.00 90.06 88 LEU A O 1
ATOM 736 N N . LEU A 1 89 ? -29.439 3.122 48.868 1.00 89.44 89 LEU A N 1
ATOM 737 C CA . LEU A 1 89 ? -29.427 1.981 47.947 1.00 89.44 89 LEU A CA 1
ATOM 738 C C . LEU A 1 89 ? -30.664 1.077 48.086 1.00 89.44 89 LEU A C 1
ATOM 740 O O . LEU A 1 89 ? -31.081 0.487 47.093 1.00 89.44 89 LEU A O 1
ATOM 744 N N . ASP A 1 90 ? -31.264 0.991 49.279 1.00 87.44 90 ASP A N 1
ATOM 745 C CA . ASP A 1 90 ? -32.523 0.264 49.508 1.00 87.44 90 ASP A CA 1
ATOM 746 C C . ASP A 1 90 ? -33.735 0.962 48.838 1.00 87.44 90 ASP A C 1
ATOM 748 O O . ASP A 1 90 ? -34.765 0.322 48.627 1.00 87.44 90 ASP A O 1
ATOM 752 N N . SER A 1 91 ? -33.637 2.262 48.514 1.00 85.00 91 SER A N 1
ATOM 753 C CA . SER A 1 91 ? -34.744 3.073 47.965 1.00 85.00 91 SER A CA 1
ATOM 754 C C . SER A 1 91 ? -34.537 3.566 46.529 1.00 85.00 91 SER A C 1
ATOM 756 O O . SER A 1 91 ? -35.518 3.807 45.826 1.00 85.00 91 SER A O 1
ATOM 758 N N . LYS A 1 92 ? -33.287 3.709 46.076 1.00 84.31 92 LYS A N 1
ATOM 759 C CA . LYS A 1 92 ? -32.917 4.203 44.744 1.00 84.31 92 LYS A CA 1
ATOM 760 C C . LYS A 1 92 ? -32.100 3.161 43.986 1.00 84.31 92 LYS A C 1
ATOM 762 O O . LYS A 1 92 ? -31.265 2.467 44.563 1.00 84.31 92 LYS A O 1
ATOM 767 N N . GLU A 1 93 ? -32.303 3.079 42.673 1.00 78.00 93 GLU A N 1
ATOM 768 C CA . GLU A 1 93 ? -31.522 2.187 41.801 1.00 78.00 93 GLU A CA 1
ATOM 769 C C . GLU A 1 93 ? -30.099 2.706 41.539 1.00 78.00 93 GLU A C 1
ATOM 771 O O . GLU A 1 93 ? -29.169 1.914 41.384 1.00 78.00 93 GLU A O 1
ATOM 776 N N . TYR A 1 94 ? -29.923 4.031 41.527 1.00 82.06 94 TYR A N 1
ATOM 777 C CA . TYR A 1 94 ? -28.641 4.710 41.353 1.00 82.06 94 TYR A CA 1
ATOM 778 C C . TYR A 1 94 ? -28.389 5.651 42.530 1.00 82.06 94 TYR A C 1
ATOM 780 O O . TYR A 1 94 ? -29.248 6.464 42.868 1.00 82.06 94 TYR A O 1
ATOM 788 N N . VAL A 1 95 ? -27.213 5.541 43.152 1.00 84.94 95 VAL A N 1
ATOM 789 C CA . VAL A 1 95 ? -26.818 6.369 44.297 1.00 84.94 95 VAL A CA 1
ATOM 790 C C . VAL A 1 95 ? -25.368 6.812 44.131 1.00 84.94 95 VAL A C 1
ATOM 792 O O . VAL A 1 95 ? -24.476 5.984 43.955 1.00 84.94 95 VAL A O 1
ATOM 795 N N . SER A 1 96 ? -25.146 8.119 44.250 1.00 87.62 96 SER A N 1
ATOM 796 C CA . SER A 1 96 ? -23.841 8.752 44.449 1.00 87.62 96 SER A CA 1
ATOM 797 C C . SER A 1 96 ? -23.949 9.611 45.707 1.00 87.62 96 SER A C 1
ATOM 799 O O . SER A 1 96 ? -24.762 10.534 45.761 1.00 87.62 96 SER A O 1
ATOM 801 N N . LEU A 1 97 ? -23.182 9.300 46.755 1.00 86.81 97 LEU A N 1
ATOM 802 C CA . LEU A 1 97 ? -23.267 10.050 48.013 1.00 86.81 97 LEU A CA 1
ATOM 803 C C . LEU A 1 97 ? -22.783 11.482 47.846 1.00 86.81 97 LEU A C 1
ATOM 805 O O . LEU A 1 97 ? -23.334 12.397 48.456 1.00 86.81 97 LEU A O 1
ATOM 809 N N . SER A 1 98 ? -21.761 11.682 47.018 1.00 84.25 98 SER A N 1
ATOM 810 C CA . SER A 1 98 ? -21.266 13.014 46.686 1.00 84.25 98 SER A CA 1
ATOM 811 C C . SER A 1 98 ? -22.363 13.879 46.052 1.00 84.25 98 SER A C 1
ATOM 813 O O . SER A 1 98 ? -22.555 15.026 46.468 1.00 84.25 98 SER A O 1
ATOM 815 N N . ARG A 1 99 ? -23.166 13.306 45.146 1.00 81.62 99 ARG A N 1
ATOM 816 C CA . ARG A 1 99 ? -24.344 13.969 44.573 1.00 81.62 99 ARG A CA 1
ATOM 817 C C . ARG A 1 99 ? -25.435 14.241 45.600 1.00 81.62 99 ARG A C 1
ATOM 819 O O . ARG A 1 99 ? -25.925 15.362 45.663 1.00 81.62 99 ARG A O 1
ATOM 826 N N . GLU A 1 100 ? -25.809 13.258 46.412 1.00 85.19 100 GLU A N 1
ATOM 827 C CA . GLU A 1 100 ? -26.867 13.420 47.422 1.00 85.19 100 GLU A CA 1
ATOM 828 C C . GLU A 1 100 ? -26.508 14.504 48.445 1.00 85.19 100 GLU A C 1
ATOM 830 O O . GLU A 1 100 ? -27.345 15.319 48.831 1.00 85.19 100 GLU A O 1
ATOM 835 N N . ARG A 1 101 ? -25.234 14.570 48.845 1.00 85.00 101 ARG A N 1
ATOM 836 C CA . ARG A 1 101 ? -24.711 15.625 49.721 1.00 85.00 101 ARG A CA 1
ATOM 837 C C . ARG A 1 101 ? -24.737 16.998 49.043 1.00 85.00 101 ARG A C 1
ATOM 839 O O . ARG A 1 101 ? -25.063 17.977 49.713 1.00 85.00 101 ARG A O 1
ATOM 846 N N . ARG A 1 102 ? -24.428 17.080 47.741 1.00 80.94 102 ARG A N 1
ATOM 847 C CA . ARG A 1 102 ? -24.524 18.319 46.945 1.00 80.94 102 ARG A CA 1
ATOM 848 C C . ARG A 1 102 ? -25.969 18.812 46.850 1.00 80.94 102 ARG A C 1
ATOM 850 O O . ARG A 1 102 ? -26.221 19.959 47.196 1.00 80.94 102 ARG A O 1
ATOM 857 N N . LEU A 1 103 ? -26.913 17.936 46.500 1.00 77.00 103 LEU A N 1
ATOM 858 C CA . LEU A 1 103 ? -28.341 18.269 46.418 1.00 77.00 103 LEU A CA 1
ATOM 859 C C . LEU A 1 103 ? -28.893 18.741 47.769 1.00 77.00 103 LEU A C 1
ATOM 861 O O . LEU A 1 103 ? -29.498 19.801 47.848 1.00 77.00 103 LEU A O 1
ATOM 865 N N . LYS A 1 104 ? -28.580 18.031 48.863 1.00 81.94 104 LYS A N 1
ATOM 866 C CA . LYS A 1 104 ? -28.956 18.463 50.222 1.00 81.94 104 LYS A CA 1
ATOM 867 C C . LYS A 1 104 ? -28.391 19.837 50.595 1.00 81.94 104 LYS A C 1
ATOM 869 O O . LYS A 1 104 ? -28.955 20.501 51.463 1.00 81.94 104 LYS A O 1
ATOM 874 N N . LYS A 1 105 ? -27.248 20.235 50.029 1.00 78.25 105 LYS A N 1
ATOM 875 C CA . LYS A 1 105 ? -26.643 21.550 50.263 1.00 78.25 105 LYS A CA 1
ATOM 876 C C . LYS A 1 105 ? -27.356 22.634 49.451 1.00 78.25 105 LYS A C 1
ATOM 878 O O . LYS A 1 105 ? -27.678 23.665 50.026 1.00 78.25 105 LYS A O 1
ATOM 883 N N . GLU A 1 106 ? -27.656 22.366 48.183 1.00 71.31 106 GLU A N 1
ATOM 884 C CA . GLU A 1 106 ? -28.452 23.249 47.318 1.00 71.31 106 GLU A CA 1
ATOM 885 C C . GLU A 1 106 ? -29.851 23.487 47.905 1.00 71.31 106 GLU A C 1
ATOM 887 O O . GLU A 1 106 ? -30.251 24.633 48.067 1.00 71.31 106 GLU A O 1
ATOM 892 N N . ASP A 1 107 ? -30.542 22.432 48.350 1.00 68.81 107 ASP A N 1
ATOM 893 C CA . ASP A 1 107 ? -31.873 22.545 48.964 1.00 68.81 107 ASP A CA 1
ATOM 894 C C . ASP A 1 107 ? -31.850 23.390 50.250 1.00 68.81 107 ASP A C 1
ATOM 896 O O . ASP A 1 107 ? -32.804 24.110 50.546 1.00 68.81 107 ASP A O 1
ATOM 900 N N . ARG A 1 108 ? -30.757 23.333 51.028 1.00 68.25 108 ARG A N 1
ATOM 901 C CA . ARG A 1 108 ? -30.555 24.162 52.234 1.00 68.25 108 ARG A CA 1
ATOM 902 C C . ARG A 1 108 ? -30.239 25.620 51.911 1.00 68.25 108 ARG A C 1
ATOM 904 O O . ARG A 1 108 ? -30.583 26.492 52.703 1.00 68.25 108 ARG A O 1
ATOM 911 N N . GLU A 1 109 ? -29.555 25.879 50.802 1.00 60.19 109 GLU A N 1
ATOM 912 C CA . GLU A 1 109 ? -29.254 27.235 50.337 1.00 60.19 109 GLU A CA 1
ATOM 913 C C . GLU A 1 109 ? -30.501 27.897 49.722 1.00 60.19 109 GLU A C 1
ATOM 915 O O . GLU A 1 109 ? -30.745 29.076 49.978 1.00 60.19 109 GLU A O 1
ATOM 920 N N . ASP A 1 110 ? -31.345 27.132 49.023 1.00 56.44 110 ASP A N 1
ATOM 921 C CA . ASP A 1 110 ? -32.592 27.619 48.411 1.00 56.44 110 ASP A CA 1
ATOM 922 C C . ASP A 1 110 ? -33.682 27.895 49.469 1.00 56.44 110 ASP A C 1
ATOM 924 O O . ASP A 1 110 ? -34.346 28.932 49.457 1.00 56.44 110 ASP A O 1
ATOM 928 N N . SER A 1 111 ? -33.788 27.042 50.496 1.00 55.12 111 SER A N 1
ATOM 929 C CA . SER A 1 111 ? -34.712 27.254 51.629 1.00 55.12 111 SER A CA 1
ATOM 930 C C . SER A 1 111 ? -34.297 28.382 52.594 1.00 55.12 111 SER A C 1
ATOM 932 O O . SER A 1 111 ? -35.088 28.786 53.449 1.00 55.12 111 SER A O 1
ATOM 934 N N . GLY A 1 112 ? -33.096 28.951 52.433 1.00 50.69 112 GLY A N 1
ATOM 935 C CA . GLY A 1 112 ? -32.653 30.167 53.124 1.00 50.69 112 GLY A CA 1
ATOM 936 C C . GLY A 1 112 ? -33.190 31.472 52.517 1.00 50.69 112 GLY A C 1
ATOM 937 O O . GLY A 1 112 ? -33.141 32.507 53.182 1.00 50.69 112 GLY A O 1
ATOM 938 N N . ASN A 1 113 ? -33.740 31.431 51.297 1.00 46.38 113 ASN A N 1
ATOM 939 C CA . ASN A 1 113 ? -34.225 32.592 50.544 1.00 46.38 113 ASN A CA 1
ATOM 940 C C . ASN A 1 113 ? -35.700 32.429 50.105 1.00 46.38 113 ASN A C 1
ATOM 942 O O . ASN A 1 113 ? -36.032 32.523 48.931 1.00 46.38 113 ASN A O 1
ATOM 946 N N . GLY A 1 114 ? -36.617 32.292 51.068 1.00 38.88 114 GLY A N 1
ATOM 947 C CA . GLY A 1 114 ? -38.016 32.716 50.888 1.00 38.88 114 GLY A CA 1
ATOM 948 C C . GLY A 1 114 ? -39.088 31.631 50.688 1.00 38.88 114 GLY A C 1
ATOM 949 O O . GLY A 1 114 ? -39.046 30.829 49.767 1.00 38.88 114 GLY A O 1
ATOM 950 N N . SER A 1 115 ? -40.107 31.733 51.554 1.00 36.91 115 SER A N 1
ATOM 951 C CA . SER A 1 115 ? -41.444 31.105 51.585 1.00 36.91 115 SER A CA 1
ATOM 952 C C . SER A 1 115 ? -41.550 29.584 51.436 1.00 36.91 115 SER A C 1
ATOM 954 O O . SER A 1 115 ? -41.414 29.025 50.353 1.00 36.91 115 SER A O 1
ATOM 956 N N . ALA A 1 116 ? -41.956 28.947 52.539 1.00 40.47 116 ALA A N 1
ATOM 957 C CA . ALA A 1 116 ? -42.484 27.592 52.571 1.00 40.47 116 ALA A CA 1
ATOM 958 C C . ALA A 1 116 ? -43.697 27.465 51.634 1.00 40.47 116 ALA A C 1
ATOM 960 O O . ALA A 1 116 ? -44.776 27.985 51.921 1.00 40.47 116 ALA A O 1
ATOM 961 N N . ILE A 1 117 ? -43.503 26.774 50.515 1.00 37.34 117 ILE A N 1
ATOM 962 C CA . ILE A 1 117 ? -44.586 26.168 49.750 1.00 37.34 117 ILE A CA 1
ATOM 963 C C . ILE A 1 117 ? -44.650 24.717 50.230 1.00 37.34 117 ILE A C 1
ATOM 965 O O . ILE A 1 117 ? -43.662 23.993 50.125 1.00 37.34 117 ILE A O 1
ATOM 969 N N . ASP A 1 118 ? -45.790 24.318 50.799 1.00 39.12 118 ASP A N 1
ATOM 970 C CA . ASP A 1 118 ? -46.106 22.915 51.078 1.00 39.12 118 ASP A CA 1
ATOM 971 C C . ASP A 1 118 ? -46.132 22.162 49.743 1.00 39.12 118 ASP A C 1
ATOM 973 O O . ASP A 1 118 ? -47.094 22.253 48.978 1.00 39.12 118 ASP A O 1
ATOM 977 N N . VAL A 1 119 ? -45.048 21.450 49.441 1.00 36.00 119 VAL A N 1
ATOM 978 C CA . VAL A 1 119 ? -44.970 20.529 48.306 1.00 36.00 119 VAL A CA 1
ATOM 979 C C . VAL A 1 119 ? -45.023 19.108 48.857 1.00 36.00 119 VAL A C 1
ATOM 981 O O . VAL A 1 119 ? -44.246 18.741 49.740 1.00 36.00 119 VAL A O 1
ATOM 984 N N . ASP A 1 120 ? -45.973 18.321 48.348 1.00 33.66 120 ASP A N 1
ATOM 985 C CA . ASP A 1 120 ? -46.173 16.907 48.669 1.00 33.66 120 ASP A CA 1
ATOM 986 C C . ASP A 1 120 ? -44.842 16.128 48.523 1.00 33.66 120 ASP A C 1
ATOM 988 O O . ASP A 1 120 ? -44.201 16.207 47.468 1.00 33.66 120 ASP A O 1
ATOM 992 N N . PRO A 1 121 ? -44.404 15.346 49.532 1.00 40.53 121 PRO A N 1
ATOM 993 C CA . PRO A 1 121 ? -43.163 14.568 49.474 1.00 40.53 121 PRO A CA 1
ATOM 994 C C . PRO A 1 121 ? -43.074 13.582 48.299 1.00 40.53 121 PRO A C 1
ATOM 996 O O . PRO A 1 121 ? -41.990 13.066 48.027 1.00 40.53 121 PRO A O 1
ATOM 999 N N . LYS A 1 122 ? -44.191 13.281 47.619 1.00 36.59 122 LYS A N 1
ATOM 1000 C CA . LYS A 1 122 ? -44.221 12.403 46.439 1.00 36.59 122 LYS A CA 1
ATOM 1001 C C . LYS A 1 122 ? -43.943 13.105 45.108 1.00 36.59 122 LYS A C 1
ATOM 1003 O O . LYS A 1 122 ? -43.558 12.416 44.167 1.00 36.59 122 LYS A O 1
ATOM 1008 N N . ASP A 1 123 ? -44.063 14.430 45.037 1.00 33.59 123 ASP A N 1
ATOM 1009 C CA . ASP A 1 123 ? -43.845 15.200 43.800 1.00 33.59 123 ASP A CA 1
ATOM 1010 C C . ASP A 1 123 ? -42.392 15.672 43.626 1.00 33.59 123 ASP A C 1
ATOM 1012 O O . ASP A 1 123 ? -42.012 16.169 42.568 1.00 33.59 123 ASP A O 1
ATOM 1016 N N . ASN A 1 124 ? -41.538 15.451 44.630 1.00 37.25 124 ASN A N 1
ATOM 1017 C CA . ASN A 1 124 ? -40.135 15.867 44.616 1.00 37.25 124 ASN A CA 1
ATOM 1018 C C . ASN A 1 124 ? -39.175 14.798 44.059 1.00 37.25 124 ASN A C 1
ATOM 1020 O O . ASN A 1 124 ? -37.984 14.780 44.380 1.00 37.25 124 ASN A O 1
ATOM 1024 N N . ILE A 1 125 ? -39.663 13.895 43.202 1.00 42.34 125 ILE A N 1
ATOM 1025 C CA . ILE A 1 125 ? -38.765 13.118 42.343 1.00 42.34 125 ILE A CA 1
ATOM 1026 C C . ILE A 1 125 ? -38.330 14.071 41.232 1.00 42.34 125 ILE A C 1
ATOM 1028 O O . ILE A 1 125 ? -38.923 14.102 40.155 1.00 42.34 125 ILE A O 1
ATOM 1032 N N . ARG A 1 126 ? -37.299 14.885 41.503 1.00 48.88 126 ARG A N 1
ATOM 1033 C CA . ARG A 1 126 ? -36.516 15.552 40.455 1.00 48.88 126 ARG A CA 1
ATOM 1034 C C . ARG A 1 126 ? -36.194 14.455 39.441 1.00 48.88 126 ARG A C 1
ATOM 1036 O O . ARG A 1 126 ? -35.466 13.521 39.766 1.00 48.88 126 ARG A O 1
ATOM 1043 N N . ILE A 1 127 ? -36.827 14.489 38.267 1.00 49.59 127 ILE A N 1
ATOM 1044 C CA . ILE A 1 127 ? -36.582 13.482 37.235 1.00 49.59 127 ILE A CA 1
ATOM 1045 C C . ILE A 1 127 ? -35.135 13.713 36.793 1.00 49.59 127 ILE A C 1
ATOM 1047 O O . ILE A 1 127 ? -34.838 14.634 36.036 1.00 49.59 127 ILE A O 1
ATOM 1051 N N . ASP A 1 128 ? -34.227 12.926 37.369 1.00 60.06 128 ASP A N 1
ATOM 1052 C CA . ASP A 1 128 ? -32.777 13.126 37.313 1.00 60.06 128 ASP A CA 1
ATOM 1053 C C . ASP A 1 128 ? -32.217 13.046 35.886 1.00 60.06 128 ASP A C 1
ATOM 1055 O O . ASP A 1 128 ? -31.134 13.563 35.613 1.00 60.06 128 ASP A O 1
ATOM 1059 N N . PHE A 1 129 ? -32.983 12.444 34.974 1.00 68.56 129 PHE A N 1
ATOM 1060 C CA . PHE A 1 129 ? -32.688 12.335 33.554 1.00 68.56 129 PHE A CA 1
ATOM 1061 C C . PHE A 1 129 ? -33.905 12.787 32.750 1.00 68.56 129 PHE A C 1
ATOM 1063 O O . PHE A 1 129 ? -35.022 12.369 33.046 1.00 68.56 129 PHE A O 1
ATOM 1070 N N . PRO A 1 130 ? -33.729 13.587 31.689 1.00 72.62 130 PRO A N 1
ATOM 1071 C CA . PRO A 1 130 ? -34.851 14.130 30.922 1.00 72.62 130 PRO A CA 1
ATOM 1072 C C . PRO A 1 130 ? -35.672 13.056 30.193 1.00 72.62 130 PRO A C 1
ATOM 1074 O O . PRO A 1 130 ? -36.738 13.360 29.663 1.00 72.62 130 PRO A O 1
ATOM 1077 N N . LEU A 1 131 ? -35.168 11.819 30.111 1.00 79.44 131 LEU A N 1
ATOM 1078 C CA . LEU A 1 131 ? -35.771 10.732 29.351 1.00 79.44 131 LEU A CA 1
ATOM 1079 C C . LEU A 1 131 ? -35.855 9.453 30.198 1.00 79.44 131 LEU A C 1
ATOM 1081 O O . LEU A 1 131 ? -34.903 9.122 30.904 1.00 79.44 131 LEU A O 1
ATOM 1085 N N . PRO A 1 132 ? -36.966 8.701 30.098 1.00 70.81 132 PRO A N 1
ATOM 1086 C CA . PRO A 1 132 ? -37.268 7.579 30.987 1.00 70.81 132 PRO A CA 1
ATOM 1087 C C . PRO A 1 132 ? -36.477 6.304 30.663 1.00 70.81 132 PRO A C 1
ATOM 1089 O O . PRO A 1 132 ? -36.479 5.363 31.451 1.00 70.81 132 PRO A O 1
ATOM 1092 N N . SER A 1 133 ? -35.816 6.225 29.501 1.00 75.56 133 SER A N 1
ATOM 1093 C CA . SER A 1 133 ? -34.996 5.067 29.138 1.00 75.56 133 SER A CA 1
ATOM 1094 C C . SER A 1 133 ? -33.794 5.432 28.269 1.00 75.56 133 SER A C 1
ATOM 1096 O O . SER A 1 133 ? -33.831 6.371 27.471 1.00 75.56 133 SER A O 1
ATOM 1098 N N . ALA A 1 134 ? -32.742 4.611 28.344 1.00 73.81 134 ALA A N 1
ATOM 1099 C CA . ALA A 1 134 ? -31.553 4.750 27.502 1.00 73.81 134 ALA A CA 1
ATOM 1100 C C . ALA A 1 134 ? -31.865 4.631 25.995 1.00 73.81 134 ALA A C 1
ATOM 1102 O O . ALA A 1 134 ? -31.223 5.276 25.168 1.00 73.81 134 ALA A O 1
ATOM 1103 N N . ALA A 1 135 ? -32.869 3.829 25.621 1.00 74.62 135 ALA A N 1
ATOM 1104 C CA . ALA A 1 135 ? -33.288 3.685 24.228 1.00 74.62 135 ALA A CA 1
ATOM 1105 C C . ALA A 1 135 ? -33.930 4.973 23.685 1.00 74.62 135 ALA A C 1
ATOM 1107 O O . ALA A 1 135 ? -33.715 5.339 22.528 1.00 74.62 135 ALA A O 1
ATOM 1108 N N . GLU A 1 136 ? -34.708 5.671 24.513 1.00 80.75 136 GLU A N 1
ATOM 1109 C CA . GLU A 1 136 ? -35.286 6.968 24.160 1.00 80.75 136 GLU A CA 1
ATOM 1110 C C . GLU A 1 136 ? -34.233 8.074 24.150 1.00 80.75 136 GLU A C 1
ATOM 1112 O O . GLU A 1 136 ? -34.219 8.864 23.207 1.00 80.75 136 GLU A O 1
ATOM 1117 N N . ALA A 1 137 ? -33.289 8.055 25.097 1.00 81.56 137 ALA A N 1
ATOM 1118 C CA . ALA A 1 137 ? -32.107 8.917 25.076 1.00 81.56 137 ALA A CA 1
ATOM 1119 C C . ALA A 1 137 ? -31.314 8.780 23.772 1.00 81.56 137 ALA A C 1
ATOM 1121 O O . ALA A 1 137 ? -31.055 9.776 23.099 1.00 81.56 137 ALA A O 1
ATOM 1122 N N . GLY A 1 138 ? -31.032 7.548 23.336 1.00 80.00 138 GLY A N 1
ATOM 1123 C CA . GLY A 1 138 ? -30.354 7.303 22.062 1.00 80.00 138 GLY A CA 1
ATOM 1124 C C . GLY A 1 138 ? -31.116 7.862 20.854 1.00 80.00 138 GLY A C 1
ATOM 1125 O O . GLY A 1 138 ? -30.518 8.485 19.976 1.00 80.00 138 GLY A O 1
ATOM 1126 N N . LYS A 1 139 ? -32.448 7.706 20.817 1.00 84.06 139 LYS A N 1
ATOM 1127 C CA . LYS A 1 139 ? -33.288 8.283 19.750 1.00 84.06 139 LYS A CA 1
ATOM 1128 C C . LYS A 1 139 ? -33.320 9.812 19.793 1.00 84.06 139 LYS A C 1
ATOM 1130 O O . LYS A 1 139 ? -33.383 10.435 18.736 1.00 84.06 139 LYS A O 1
ATOM 1135 N N . ALA A 1 140 ? -33.303 10.419 20.978 1.00 85.12 140 ALA A N 1
ATOM 1136 C CA . ALA A 1 140 ? -33.296 11.869 21.133 1.00 85.12 140 ALA A CA 1
ATOM 1137 C C . ALA A 1 140 ? -31.976 12.481 20.642 1.00 85.12 140 ALA A C 1
ATOM 1139 O O . ALA A 1 140 ? -32.005 13.440 19.873 1.00 85.12 140 ALA A O 1
ATOM 1140 N N . VAL A 1 141 ? -30.835 11.862 20.964 1.00 83.62 141 VAL A N 1
ATOM 1141 C CA . VAL A 1 141 ? -29.519 12.265 20.435 1.00 83.62 141 VAL A CA 1
ATOM 1142 C C . VAL A 1 141 ? -29.479 12.151 18.912 1.00 83.62 141 VAL A C 1
ATOM 1144 O O . VAL A 1 141 ? -29.064 13.082 18.229 1.00 83.62 141 VAL A O 1
ATOM 1147 N N . GLN A 1 142 ? -30.014 11.064 18.343 1.00 79.94 142 GLN A N 1
ATOM 1148 C CA . GLN A 1 142 ? -30.135 10.920 16.883 1.00 79.94 142 GLN A CA 1
ATOM 1149 C C . GLN A 1 142 ? -31.000 12.012 16.231 1.00 79.94 142 GLN A C 1
ATOM 1151 O O . GLN A 1 142 ? -30.816 12.320 15.054 1.00 79.94 142 GLN A O 1
ATOM 1156 N N . ARG A 1 143 ? -31.945 12.595 16.978 1.00 84.44 143 ARG A N 1
ATOM 1157 C CA . ARG A 1 143 ? -32.780 13.726 16.543 1.00 84.44 143 ARG A CA 1
ATOM 1158 C C . ARG A 1 143 ? -32.138 15.091 16.812 1.00 84.44 143 ARG A C 1
ATOM 1160 O O . ARG A 1 143 ? -32.731 16.098 16.440 1.00 84.44 143 ARG A O 1
ATOM 1167 N N . GLY A 1 144 ? -30.944 15.126 17.403 1.00 83.88 144 GLY A N 1
ATOM 1168 C CA . GLY A 1 144 ? -30.164 16.339 17.635 1.00 83.88 144 GLY A CA 1
ATOM 1169 C C . GLY A 1 144 ? -30.173 16.866 19.070 1.00 83.88 144 GLY A C 1
ATOM 1170 O O . GLY A 1 144 ? -29.742 17.998 19.264 1.00 83.88 144 GLY A O 1
ATOM 1171 N N . MET A 1 145 ? -30.650 16.095 20.055 1.00 87.62 145 MET A N 1
ATOM 1172 C CA . MET A 1 145 ? -30.477 16.442 21.473 1.00 87.62 145 MET A CA 1
ATOM 1173 C C . MET A 1 145 ? -28.994 16.392 21.852 1.00 87.62 145 MET A C 1
ATOM 1175 O O . MET A 1 145 ? -28.311 15.428 21.499 1.00 87.62 145 MET A O 1
ATOM 1179 N N . SER A 1 146 ? -28.517 17.409 22.570 1.00 88.12 146 SER A N 1
ATOM 1180 C CA . SER A 1 146 ? -27.136 17.472 23.051 1.00 88.12 146 SER A CA 1
ATOM 1181 C C . SER A 1 146 ? -26.877 16.419 24.129 1.00 88.12 146 SER A C 1
ATOM 1183 O O . SER A 1 146 ? -27.753 16.125 24.950 1.00 88.12 146 SER A O 1
ATOM 1185 N N . LEU A 1 147 ? -25.658 15.878 24.180 1.00 85.44 147 LEU A N 1
ATOM 1186 C CA . LEU A 1 147 ? -25.234 15.012 25.286 1.00 85.44 147 LEU A CA 1
ATOM 1187 C C . LEU A 1 147 ? -25.238 15.754 26.628 1.00 85.44 147 LEU A C 1
ATOM 1189 O O . LEU A 1 147 ? -25.503 15.136 27.660 1.00 85.44 147 LEU A O 1
ATOM 1193 N N . PHE A 1 148 ? -25.004 17.070 26.619 1.00 87.56 148 PHE A N 1
ATOM 1194 C CA . PHE A 1 148 ? -25.084 17.898 27.824 1.00 87.56 148 PHE A CA 1
ATOM 1195 C C . PHE A 1 148 ? -26.511 17.954 28.385 1.00 87.56 148 PHE A C 1
ATOM 1197 O O . PHE A 1 148 ? -26.700 17.926 29.602 1.00 87.56 148 PHE A O 1
ATOM 1204 N N . ASP A 1 149 ? -27.520 17.938 27.510 1.00 87.12 149 ASP A N 1
ATOM 1205 C CA . ASP A 1 149 ? -28.927 17.987 27.916 1.00 87.12 149 ASP A CA 1
ATOM 1206 C C . ASP A 1 149 ? -29.400 16.664 28.522 1.00 87.12 149 ASP A C 1
ATOM 1208 O O . ASP A 1 149 ? -30.302 16.662 29.357 1.00 87.12 149 ASP A O 1
ATOM 1212 N N . LEU A 1 150 ? -28.780 15.539 28.142 1.00 82.50 150 LEU A N 1
ATOM 1213 C CA . LEU A 1 150 ? -29.091 14.218 28.697 1.00 82.50 150 LEU A CA 1
ATOM 1214 C C . LEU A 1 150 ? -28.692 14.066 30.169 1.00 82.50 150 LEU A C 1
ATOM 1216 O O . LEU A 1 150 ? -29.197 13.155 30.828 1.00 82.50 150 LEU A O 1
ATOM 1220 N N . LYS A 1 151 ? -27.791 14.924 30.671 1.00 76.94 151 LYS A N 1
ATOM 1221 C CA . LYS A 1 151 ? -27.270 14.897 32.049 1.00 76.94 151 LYS A CA 1
ATOM 1222 C C . LYS A 1 151 ? -26.748 13.518 32.470 1.00 76.94 151 LYS A C 1
ATOM 1224 O O . LYS A 1 151 ? -26.988 13.068 33.588 1.00 76.94 151 LYS A O 1
ATOM 1229 N N . VAL A 1 152 ? -26.057 12.822 31.562 1.00 77.06 152 VAL A N 1
ATOM 1230 C CA . VAL A 1 152 ? -25.516 11.483 31.844 1.00 77.06 152 VAL A CA 1
ATOM 1231 C C . VAL A 1 152 ? -24.487 11.577 32.981 1.00 77.06 152 VAL A C 1
ATOM 1233 O O . VAL A 1 152 ? -23.592 12.422 32.902 1.00 77.06 152 VAL A O 1
ATOM 1236 N N . PRO A 1 153 ? -24.561 10.727 34.023 1.00 70.94 153 PRO A N 1
ATOM 1237 C CA . PRO A 1 153 ? -23.630 10.802 35.143 1.00 70.94 153 PRO A CA 1
ATOM 1238 C C . PRO A 1 153 ? -22.196 10.519 34.689 1.00 70.94 153 PRO A C 1
ATOM 1240 O O . PRO A 1 153 ? -21.963 9.616 33.883 1.00 70.94 153 PRO A O 1
ATOM 1243 N N . GLY A 1 154 ? -21.241 11.281 35.221 1.00 73.06 154 GLY A N 1
ATOM 1244 C CA . GLY A 1 154 ? -19.816 11.148 34.905 1.00 73.06 154 GLY A CA 1
ATOM 1245 C C . GLY A 1 154 ? -19.351 11.858 33.626 1.00 73.06 154 GLY A C 1
ATOM 1246 O O . GLY A 1 154 ? -18.149 11.881 33.376 1.00 73.06 154 GLY A O 1
ATOM 1247 N N . LEU A 1 155 ? -20.250 12.459 32.835 1.00 81.94 155 LEU A N 1
ATOM 1248 C CA . LEU A 1 155 ? -19.854 13.394 31.775 1.00 81.94 155 LEU A CA 1
ATOM 1249 C C . LEU A 1 155 ? -19.519 14.763 32.370 1.00 81.94 155 LEU A C 1
ATOM 1251 O O . LEU A 1 155 ? -20.200 15.227 33.284 1.00 81.94 155 LEU A O 1
ATOM 1255 N N . MET A 1 156 ? -18.506 15.432 31.814 1.00 87.25 156 MET A N 1
ATOM 1256 C CA . MET A 1 156 ? -18.233 16.828 32.166 1.00 87.25 156 MET A CA 1
ATOM 1257 C C . MET A 1 156 ? -19.409 17.717 31.750 1.00 87.25 156 MET A C 1
ATOM 1259 O O . MET A 1 156 ? -19.950 17.567 30.651 1.00 87.25 156 MET A O 1
ATOM 1263 N N . THR A 1 157 ? -19.774 18.672 32.602 1.00 87.56 157 THR A N 1
ATOM 1264 C CA . THR A 1 157 ? -20.710 19.736 32.223 1.00 87.56 157 THR A CA 1
ATOM 1265 C C . THR A 1 157 ? -20.046 20.725 31.263 1.00 87.56 157 THR A C 1
ATOM 1267 O O . THR A 1 157 ? -18.825 20.729 31.094 1.00 87.56 157 THR A O 1
ATOM 1270 N N . VAL A 1 158 ? -20.843 21.582 30.623 1.00 88.88 158 VAL A N 1
ATOM 1271 C CA . VAL A 1 158 ? -20.321 22.654 29.761 1.00 88.88 158 VAL A CA 1
ATOM 1272 C C . VAL A 1 158 ? -19.387 23.565 30.564 1.00 88.88 158 VAL A C 1
ATOM 1274 O O . VAL A 1 158 ? -18.293 23.899 30.110 1.00 88.88 158 VAL A O 1
ATOM 1277 N N . GLU A 1 159 ? -19.787 23.881 31.791 1.00 89.00 159 GLU A N 1
ATOM 1278 C CA . GLU A 1 159 ? -19.047 24.705 32.740 1.00 89.00 159 GLU A CA 1
ATOM 1279 C C . GLU A 1 159 ? -17.735 24.025 33.173 1.00 89.00 159 GLU A C 1
ATOM 1281 O O . GLU A 1 159 ? -16.693 24.677 33.295 1.00 89.00 159 GLU A O 1
ATOM 1286 N N . ASP A 1 160 ? -17.740 22.698 33.335 1.00 88.06 160 ASP A N 1
ATOM 1287 C CA . ASP A 1 160 ? -16.528 21.932 33.635 1.00 88.06 160 ASP A CA 1
ATOM 1288 C C . ASP A 1 160 ? -15.512 22.004 32.494 1.00 88.06 160 ASP A C 1
ATOM 1290 O O . ASP A 1 160 ? -14.323 22.176 32.754 1.00 88.06 160 ASP A O 1
ATOM 1294 N N . ILE A 1 161 ? -15.931 21.900 31.225 1.00 90.81 161 ILE A N 1
ATOM 1295 C CA . ILE A 1 161 ? -14.963 22.008 30.118 1.00 90.81 161 ILE A CA 1
ATOM 1296 C C . ILE A 1 161 ? -14.474 23.448 29.962 1.00 90.81 161 ILE A C 1
ATOM 1298 O O . ILE A 1 161 ? -13.279 23.637 29.748 1.00 90.81 161 ILE A O 1
ATOM 1302 N N . GLU A 1 162 ? -15.342 24.452 30.121 1.00 89.81 162 GLU A N 1
ATOM 1303 C CA . GLU A 1 162 ? -14.948 25.868 30.069 1.00 89.81 162 GLU A CA 1
ATOM 1304 C C . GLU A 1 162 ? -13.899 26.216 31.144 1.00 89.81 162 GLU A C 1
ATOM 1306 O O . GLU A 1 162 ? -13.013 27.038 30.902 1.00 89.81 162 GLU A O 1
ATOM 1311 N N . THR A 1 163 ? -13.953 25.567 32.312 1.00 88.56 163 THR A N 1
ATOM 1312 C CA . THR A 1 163 ? -13.024 25.814 33.428 1.00 88.56 163 THR A CA 1
ATOM 1313 C C . THR A 1 163 ? -11.781 24.924 33.413 1.00 88.56 163 THR A C 1
ATOM 1315 O O . THR A 1 163 ? -10.693 25.385 33.766 1.00 88.56 163 THR A O 1
ATOM 1318 N N . GLN A 1 164 ? -11.909 23.659 33.006 1.00 89.12 164 GLN A N 1
ATOM 1319 C CA . GLN A 1 164 ? -10.852 22.652 33.155 1.00 89.12 164 GLN A CA 1
ATOM 1320 C C . GLN A 1 164 ? -10.114 22.340 31.845 1.00 89.12 164 GLN A C 1
ATOM 1322 O O . GLN A 1 164 ? -9.012 21.788 31.890 1.00 89.12 164 GLN A O 1
ATOM 1327 N N . VAL A 1 165 ? -10.670 22.688 30.676 1.00 89.12 165 VAL A N 1
ATOM 1328 C CA . VAL A 1 165 ? -10.116 22.299 29.369 1.00 89.12 165 VAL A CA 1
ATOM 1329 C C . VAL A 1 165 ? -9.913 23.500 28.446 1.00 89.12 165 VAL A C 1
ATOM 1331 O O . VAL A 1 165 ? -10.825 24.257 28.134 1.00 89.12 165 VAL A O 1
ATOM 1334 N N . LYS A 1 166 ? -8.701 23.630 27.892 1.00 91.25 166 LYS A N 1
ATOM 1335 C CA . LYS A 1 166 ? -8.405 24.600 26.823 1.00 91.25 166 LYS A CA 1
ATOM 1336 C C . LYS A 1 166 ? -8.888 24.080 25.471 1.00 91.25 166 LYS A C 1
ATOM 1338 O O . LYS A 1 166 ? -8.087 23.643 24.646 1.00 91.25 166 LYS A O 1
ATOM 1343 N N . LEU A 1 167 ? -10.201 24.125 25.259 1.00 91.19 167 LEU A N 1
ATOM 1344 C CA . LEU A 1 167 ? -10.858 23.541 24.087 1.00 91.19 167 LEU A CA 1
ATOM 1345 C C . LEU A 1 167 ? -10.331 24.103 22.750 1.00 91.19 167 LEU A C 1
ATOM 1347 O O . LEU A 1 167 ? -10.220 23.374 21.767 1.00 91.19 167 LEU A O 1
ATOM 1351 N N . ASP A 1 168 ? -9.942 25.380 22.721 1.00 92.56 168 ASP A N 1
ATOM 1352 C CA . ASP A 1 168 ? -9.387 26.056 21.538 1.00 92.56 168 ASP A CA 1
ATOM 1353 C C . ASP A 1 168 ? -8.100 25.410 20.999 1.00 92.56 168 ASP A C 1
ATOM 1355 O O . ASP A 1 168 ? -7.840 25.455 19.792 1.00 92.56 168 ASP A O 1
ATOM 1359 N N . ASN A 1 169 ? -7.337 24.751 21.874 1.00 93.19 169 ASN A N 1
ATOM 1360 C CA . ASN A 1 169 ? -6.078 24.092 21.536 1.00 93.19 169 ASN A CA 1
ATOM 1361 C C . ASN A 1 169 ? -6.283 22.642 21.068 1.00 93.19 169 ASN A C 1
ATOM 1363 O O . ASN A 1 169 ? -5.303 21.925 20.857 1.00 93.19 169 ASN A O 1
ATOM 1367 N N . GLN A 1 170 ? -7.530 22.175 20.926 1.00 93.94 170 GLN A N 1
ATOM 1368 C CA . GLN A 1 170 ? -7.784 20.800 20.512 1.00 93.94 170 GLN A CA 1
ATOM 1369 C C . GLN A 1 170 ? -7.145 20.532 19.145 1.00 93.94 170 GLN A C 1
ATOM 1371 O O . GLN A 1 170 ? -7.407 21.227 18.161 1.00 93.94 170 GLN A O 1
ATOM 1376 N N . ALA A 1 171 ? -6.317 19.492 19.081 1.00 92.75 171 ALA A N 1
ATOM 1377 C CA . ALA A 1 171 ? -5.611 19.117 17.870 1.00 92.75 171 ALA A CA 1
ATOM 1378 C C . ALA A 1 171 ? -6.565 18.473 16.850 1.00 92.75 171 ALA A C 1
ATOM 1380 O O . ALA A 1 171 ? -7.214 17.462 17.132 1.00 92.75 171 ALA A O 1
ATOM 1381 N N . ILE A 1 172 ? -6.620 19.026 15.636 1.00 90.44 172 ILE A N 1
ATOM 1382 C CA . ILE A 1 172 ? -7.478 18.554 14.544 1.00 90.44 172 ILE A CA 1
ATOM 1383 C C . ILE A 1 172 ? -6.631 18.208 13.316 1.00 90.44 172 ILE A C 1
ATOM 1385 O O . ILE A 1 172 ? -5.849 19.010 12.805 1.00 90.44 172 ILE A O 1
ATOM 1389 N N . GLN A 1 173 ? -6.823 17.001 12.786 1.00 87.06 173 GLN A N 1
ATOM 1390 C CA . GLN A 1 173 ? -6.226 16.563 11.529 1.00 87.06 173 GLN A CA 1
ATOM 1391 C C . GLN A 1 173 ? -7.215 16.749 10.375 1.00 87.06 173 GLN A C 1
ATOM 1393 O O . GLN A 1 173 ? -8.180 15.997 10.225 1.00 87.06 173 GLN A O 1
ATOM 1398 N N . ILE A 1 174 ? -6.918 17.700 9.487 1.00 81.38 174 ILE A N 1
ATOM 1399 C CA . ILE A 1 174 ? -7.700 17.917 8.265 1.00 81.38 174 ILE A CA 1
ATOM 1400 C C . ILE A 1 174 ? -7.226 16.969 7.162 1.00 81.38 174 ILE A C 1
ATOM 1402 O O . ILE A 1 174 ? -6.029 16.812 6.897 1.00 81.38 174 ILE A O 1
ATOM 1406 N N . ARG A 1 175 ? -8.172 16.346 6.454 1.00 69.25 175 ARG A N 1
ATOM 1407 C CA . ARG A 1 175 ? -7.867 15.499 5.297 1.00 69.25 175 ARG A CA 1
ATOM 1408 C C . ARG A 1 175 ? -7.204 16.309 4.180 1.00 69.25 175 ARG A C 1
ATOM 1410 O O . ARG A 1 175 ? -7.775 17.264 3.672 1.00 69.25 175 ARG A O 1
ATOM 1417 N N . GLY A 1 176 ? -6.049 15.836 3.712 1.00 66.38 176 GLY A N 1
ATOM 1418 C CA . GLY A 1 176 ? -5.322 16.458 2.599 1.00 66.38 176 GLY A CA 1
ATOM 1419 C C . GLY A 1 176 ? -4.414 17.610 3.023 1.00 66.38 176 GLY A C 1
ATOM 1420 O O . GLY A 1 176 ? -3.632 18.077 2.200 1.00 66.38 176 GLY A O 1
ATOM 1421 N N . PHE A 1 177 ? -4.456 17.998 4.299 1.00 71.94 177 PHE A N 1
ATOM 1422 C CA . PHE A 1 177 ? -3.507 18.926 4.885 1.00 71.94 177 PHE A CA 1
ATOM 1423 C C . PHE A 1 177 ? -2.446 18.132 5.664 1.00 71.94 177 PHE A C 1
ATOM 1425 O O . PHE A 1 177 ? -2.802 17.274 6.468 1.00 71.94 177 PHE A O 1
ATOM 1432 N N . PRO A 1 178 ? -1.143 18.336 5.412 1.00 71.25 178 PRO A N 1
ATOM 1433 C CA . PRO A 1 178 ? -0.088 17.524 6.022 1.00 71.25 178 PRO A CA 1
ATOM 1434 C C . PRO A 1 178 ? 0.171 17.864 7.495 1.00 71.25 178 PRO A C 1
ATOM 1436 O O . PRO A 1 178 ? 0.897 17.133 8.161 1.00 71.25 178 PRO A O 1
ATOM 1439 N N . ARG A 1 179 ? -0.386 18.975 7.989 1.00 84.19 179 ARG A N 1
ATOM 1440 C CA . ARG A 1 179 ? -0.219 19.453 9.362 1.00 84.19 179 ARG A CA 1
ATOM 1441 C C . ARG A 1 179 ? -1.487 19.227 10.178 1.00 84.19 179 ARG A C 1
ATOM 1443 O O . ARG A 1 179 ? -2.593 19.317 9.644 1.00 84.19 179 ARG A O 1
ATOM 1450 N N . ILE A 1 180 ? -1.280 18.951 11.458 1.00 88.12 180 ILE A N 1
ATOM 1451 C CA . ILE A 1 180 ? -2.296 19.065 12.501 1.00 88.12 180 ILE A CA 1
ATOM 1452 C C . ILE A 1 180 ? -2.435 20.558 12.808 1.00 88.12 180 ILE A C 1
ATOM 1454 O O . ILE A 1 180 ? -1.427 21.265 12.828 1.00 88.12 180 ILE A O 1
ATOM 1458 N N . VAL A 1 181 ? -3.667 21.019 12.980 1.00 90.50 181 VAL A N 1
ATOM 1459 C CA . VAL A 1 181 ? -3.995 22.414 13.296 1.00 90.50 181 VAL A CA 1
ATOM 1460 C C . VAL A 1 181 ? -4.756 22.468 14.610 1.00 90.50 181 VAL A C 1
ATOM 1462 O O . VAL A 1 181 ? -5.418 21.494 14.977 1.00 90.50 181 VAL A O 1
ATOM 1465 N N . GLU A 1 182 ? -4.672 23.589 15.313 1.00 93.12 182 GLU A N 1
ATOM 1466 C CA . GLU A 1 182 ? -5.496 23.822 16.498 1.00 93.12 182 GLU A CA 1
ATOM 1467 C C . GLU A 1 182 ? -6.921 24.217 16.100 1.00 93.12 182 GLU A C 1
ATOM 1469 O O . GLU A 1 182 ? -7.159 24.806 15.040 1.00 93.12 182 GLU A O 1
ATOM 1474 N N . ALA A 1 183 ? -7.892 23.902 16.953 1.00 90.75 183 ALA A N 1
ATOM 1475 C CA . ALA A 1 183 ? -9.298 24.149 16.670 1.00 90.75 183 ALA A CA 1
ATOM 1476 C C . ALA A 1 183 ? -9.591 25.633 16.388 1.00 90.75 183 ALA A C 1
ATOM 1478 O O . ALA A 1 183 ? -10.285 25.948 15.418 1.00 90.75 183 ALA A O 1
ATOM 1479 N N . GLN A 1 184 ? -8.965 26.546 17.135 1.00 92.38 184 GLN A N 1
ATOM 1480 C CA . GLN A 1 184 ? -9.078 27.999 16.950 1.00 92.38 184 GLN A CA 1
ATOM 1481 C C . GLN A 1 184 ? -8.631 28.541 15.579 1.00 92.38 184 GLN A C 1
ATOM 1483 O O . GLN A 1 184 ? -9.044 29.640 15.176 1.00 92.38 184 GLN A O 1
ATOM 1488 N N . GLU A 1 185 ? -7.813 27.785 14.842 1.00 89.88 185 GLU A N 1
ATOM 1489 C CA . GLU A 1 185 ? -7.384 28.140 13.485 1.00 89.88 185 GLU A CA 1
ATOM 1490 C C . GLU A 1 185 ? -8.509 27.947 12.453 1.00 89.88 185 GLU A C 1
ATOM 1492 O O . GLU A 1 185 ? -8.452 28.490 11.347 1.00 89.88 185 GLU A O 1
ATOM 1497 N N . LEU A 1 186 ? -9.563 27.199 12.796 1.00 87.25 186 LEU A N 1
ATOM 1498 C CA . LEU A 1 186 ? -10.671 26.914 11.892 1.00 87.25 186 LEU A CA 1
ATOM 1499 C C . LEU A 1 186 ? -11.722 28.026 11.928 1.00 87.25 186 LEU A C 1
ATOM 1501 O O . LEU A 1 186 ? -12.273 28.374 12.969 1.00 87.25 186 LEU A O 1
ATOM 1505 N N . VAL A 1 187 ? -12.118 28.521 10.754 1.00 87.38 187 VAL A N 1
ATOM 1506 C CA . VAL A 1 187 ? -13.193 29.527 10.637 1.00 87.38 187 VAL A CA 1
ATOM 1507 C C . VAL A 1 187 ? -14.517 29.013 11.218 1.00 87.38 187 VAL A C 1
ATOM 1509 O O . VAL A 1 187 ? -15.246 29.767 11.858 1.00 87.38 187 VAL A O 1
ATOM 1512 N N . ALA A 1 188 ? -14.815 27.724 11.023 1.00 85.19 188 ALA A N 1
ATOM 1513 C CA . ALA A 1 188 ? -16.011 27.082 11.568 1.00 85.19 188 ALA A CA 1
ATOM 1514 C C . ALA A 1 188 ? -16.000 26.999 13.105 1.00 85.19 188 ALA A C 1
ATOM 1516 O O . ALA A 1 188 ? -17.064 26.980 13.711 1.00 85.19 188 ALA A O 1
ATOM 1517 N N . TRP A 1 189 ? -14.818 26.990 13.731 1.00 92.06 189 TRP A N 1
ATOM 1518 C CA . TRP A 1 189 ? -14.677 26.936 15.186 1.00 92.06 189 TRP A CA 1
ATOM 1519 C C . TRP A 1 189 ? -15.119 28.230 15.859 1.00 92.06 189 TRP A C 1
ATOM 1521 O O . TRP A 1 189 ? -15.866 28.210 16.832 1.00 92.06 189 TRP A O 1
ATOM 1531 N N . ARG A 1 190 ? -14.706 29.371 15.297 1.00 88.00 190 ARG A N 1
ATOM 1532 C CA . ARG A 1 190 ? -15.025 30.699 15.844 1.00 88.00 190 ARG A CA 1
ATOM 1533 C C . ARG A 1 190 ? -16.516 31.021 15.813 1.00 88.00 190 ARG A C 1
ATOM 1535 O O . ARG A 1 190 ? -16.973 31.823 16.612 1.00 88.00 190 ARG A O 1
ATOM 1542 N N . LYS A 1 191 ? -17.250 30.419 14.875 1.00 86.75 191 LYS A N 1
ATOM 1543 C CA . LYS A 1 191 ? -18.699 30.598 14.719 1.00 86.75 191 LYS A CA 1
ATOM 1544 C C . LYS A 1 191 ? -19.528 29.574 15.500 1.00 86.75 191 LYS A C 1
ATOM 1546 O O . LYS A 1 191 ? -20.743 29.694 15.489 1.00 86.75 191 LYS A O 1
ATOM 1551 N N . GLY A 1 192 ? -18.898 28.551 16.080 1.00 86.12 192 GLY A N 1
ATOM 1552 C CA . GLY A 1 192 ? -19.592 27.479 16.788 1.00 86.12 192 GLY A CA 1
ATOM 1553 C C . GLY A 1 192 ? -19.762 27.773 18.275 1.00 86.12 192 GLY A C 1
ATOM 1554 O O . GLY A 1 192 ? -18.900 28.416 18.882 1.00 86.12 192 GLY A O 1
ATOM 1555 N N . ASP A 1 193 ? -20.834 27.233 18.847 1.00 88.94 193 ASP A N 1
ATOM 1556 C CA . ASP A 1 193 ? -21.134 27.251 20.278 1.00 88.94 193 ASP A CA 1
ATOM 1557 C C . ASP A 1 193 ? -21.008 25.833 20.853 1.00 88.94 193 ASP A C 1
ATOM 1559 O O . ASP A 1 193 ? -21.383 24.846 20.219 1.00 88.94 193 ASP A O 1
ATOM 1563 N N . LEU A 1 194 ? -20.461 25.740 22.062 1.00 88.44 194 LEU A N 1
ATOM 1564 C CA . LEU A 1 194 ? -20.334 24.504 22.824 1.00 88.44 194 LEU A CA 1
ATOM 1565 C C . LEU A 1 194 ? -21.704 23.889 23.168 1.00 88.44 194 LEU A C 1
ATOM 1567 O O . LEU A 1 194 ? -21.828 22.670 23.227 1.00 88.44 194 LEU A O 1
ATOM 1571 N N . ARG A 1 195 ? -22.735 24.725 23.337 1.00 86.25 195 ARG A N 1
ATOM 1572 C CA . ARG A 1 195 ? -24.112 24.310 23.648 1.00 86.25 195 ARG A CA 1
ATOM 1573 C C . ARG A 1 195 ? -24.907 23.883 22.408 1.00 86.25 195 ARG A C 1
ATOM 1575 O O . ARG A 1 195 ? -25.993 23.329 22.538 1.00 86.25 195 ARG A O 1
ATOM 1582 N N . GLU A 1 196 ? -24.370 24.093 21.204 1.00 88.88 196 GLU A N 1
ATOM 1583 C CA . GLU A 1 196 ? -25.012 23.705 19.946 1.00 88.88 196 GLU A CA 1
ATOM 1584 C C . GLU A 1 196 ? -24.358 22.442 19.348 1.00 88.88 196 GLU A C 1
ATOM 1586 O O . GLU A 1 196 ? -23.317 22.546 18.684 1.00 88.88 196 GLU A O 1
ATOM 1591 N N . PRO A 1 197 ? -24.978 21.250 19.475 1.00 85.38 197 PRO A N 1
ATOM 1592 C CA . PRO A 1 197 ? -24.358 19.966 19.114 1.00 85.38 197 PRO A CA 1
ATOM 1593 C C . PRO A 1 197 ? -24.110 19.793 17.607 1.00 85.38 197 PRO A C 1
ATOM 1595 O O . PRO A 1 197 ? -23.389 18.897 17.183 1.00 85.38 197 PRO A O 1
ATOM 1598 N N . GLN A 1 198 ? -24.690 20.656 16.768 1.00 85.31 198 GLN A N 1
ATOM 1599 C CA . GLN A 1 198 ? -24.489 20.642 15.314 1.00 85.31 198 GLN A CA 1
ATOM 1600 C C . GLN A 1 198 ? -23.246 21.428 14.874 1.00 85.31 198 GLN A C 1
ATOM 1602 O O . GLN A 1 198 ? -22.802 21.302 13.729 1.00 85.31 198 GLN A O 1
ATOM 1607 N N . THR A 1 199 ? -22.687 22.266 15.749 1.00 91.12 199 THR A N 1
ATOM 1608 C CA . THR A 1 199 ? -21.498 23.051 15.419 1.00 91.12 199 THR A CA 1
ATOM 1609 C C . THR A 1 199 ? -20.231 22.248 15.677 1.00 91.12 199 THR A C 1
ATOM 1611 O O . THR A 1 199 ? -20.197 21.329 16.490 1.00 91.12 199 THR A O 1
ATOM 1614 N N . LEU A 1 200 ? -19.136 22.622 15.010 1.00 89.06 200 LEU A N 1
ATOM 1615 C CA . LEU A 1 200 ? -17.841 21.978 15.234 1.00 89.06 200 LEU A CA 1
ATOM 1616 C C . LEU A 1 200 ? -17.396 22.063 16.706 1.00 89.06 200 LEU A C 1
ATOM 1618 O O . LEU A 1 200 ? -16.785 21.121 17.209 1.00 89.06 200 LEU A O 1
ATOM 1622 N N . LYS A 1 201 ? -17.708 23.182 17.374 1.00 93.06 201 LYS A N 1
ATOM 1623 C CA . LYS A 1 201 ? -17.369 23.405 18.781 1.00 93.06 201 LYS A CA 1
ATOM 1624 C C . LYS A 1 201 ? -18.210 22.522 19.703 1.00 93.06 201 LYS A C 1
ATOM 1626 O O . LYS A 1 201 ? -17.628 21.885 20.572 1.00 93.06 201 LYS A O 1
ATOM 1631 N N . GLY A 1 202 ? -19.515 22.402 19.456 1.00 91.69 202 GLY A N 1
ATOM 1632 C CA . GLY A 1 202 ? -20.386 21.480 20.188 1.00 91.69 202 GLY A CA 1
ATOM 1633 C C . GLY A 1 202 ? -19.966 20.018 20.032 1.00 91.69 202 GLY A C 1
ATOM 1634 O O . GLY A 1 202 ? -19.755 19.343 21.031 1.00 91.69 202 GLY A O 1
ATOM 1635 N N . ILE A 1 203 ? -19.712 19.553 18.801 1.00 90.12 203 ILE A N 1
ATOM 1636 C CA . ILE A 1 203 ? -19.275 18.165 18.536 1.00 90.12 203 ILE A CA 1
ATOM 1637 C C . ILE A 1 203 ? -17.973 17.829 19.278 1.00 90.12 203 ILE A C 1
ATOM 1639 O O . ILE A 1 203 ? -17.844 16.763 19.879 1.00 90.12 203 ILE A O 1
ATOM 1643 N N . ILE A 1 204 ? -16.975 18.717 19.211 1.00 92.25 204 ILE A N 1
ATOM 1644 C CA . ILE A 1 204 ? -15.702 18.503 19.914 1.00 92.25 204 ILE A CA 1
ATOM 1645 C C . ILE A 1 204 ? -15.896 18.622 21.427 1.00 92.25 204 ILE A C 1
ATOM 1647 O O . ILE A 1 204 ? -15.295 17.854 22.169 1.00 92.25 204 ILE A O 1
ATOM 1651 N N . GLY A 1 205 ? -16.750 19.533 21.880 1.00 93.56 205 GLY A N 1
ATOM 1652 C CA . GLY A 1 205 ? -17.124 19.678 23.278 1.00 93.56 205 GLY A CA 1
ATOM 1653 C C . GLY A 1 205 ? -17.715 18.416 23.883 1.00 93.56 205 GLY A C 1
ATOM 1654 O O . GLY A 1 205 ? -17.231 17.947 24.905 1.00 93.56 205 GLY A O 1
ATOM 1655 N N . GLU A 1 206 ? -18.706 17.825 23.220 1.00 92.44 206 GLU A N 1
ATOM 1656 C CA . GLU A 1 206 ? -19.318 16.559 23.629 1.00 92.44 206 GLU A CA 1
ATOM 1657 C C . GLU A 1 206 ? -18.297 15.414 23.678 1.00 92.44 206 GLU A C 1
ATOM 1659 O O . GLU A 1 206 ? -18.288 14.617 24.618 1.00 92.44 206 GLU A O 1
ATOM 1664 N N . LEU A 1 207 ? -17.388 15.351 22.696 1.00 91.81 207 LEU A N 1
ATOM 1665 C CA . LEU A 1 207 ? -16.286 14.389 22.705 1.00 91.81 207 LEU A CA 1
ATOM 1666 C C . LEU A 1 207 ? -15.383 14.593 23.929 1.00 91.81 207 LEU A C 1
ATOM 1668 O O . LEU A 1 207 ? -15.076 13.624 24.621 1.00 91.81 207 LEU A O 1
ATOM 1672 N N . VAL A 1 208 ? -14.968 15.835 24.195 1.00 92.94 208 VAL A N 1
ATOM 1673 C CA . VAL A 1 208 ? -14.133 16.202 25.350 1.00 92.94 208 VAL A CA 1
ATOM 1674 C C . VAL A 1 208 ? -14.835 15.870 26.663 1.00 92.94 208 VAL A C 1
ATOM 1676 O O . VAL A 1 208 ? -14.198 15.309 27.552 1.00 92.94 208 VAL A O 1
ATOM 1679 N N . ALA A 1 209 ? -16.145 16.108 26.750 1.00 91.56 209 ALA A N 1
ATOM 1680 C CA . ALA A 1 209 ? -16.953 15.770 27.916 1.00 91.56 209 ALA A CA 1
ATOM 1681 C C . ALA A 1 209 ? -16.899 14.277 28.256 1.00 91.56 209 ALA A C 1
ATOM 1683 O O . ALA A 1 209 ? -16.883 13.909 29.428 1.00 91.56 209 ALA A O 1
ATOM 1684 N N . CYS A 1 210 ? -16.860 13.427 27.225 1.00 90.06 210 CYS A N 1
ATOM 1685 C CA . CYS A 1 210 ? -16.803 11.975 27.368 1.00 90.06 210 CYS A CA 1
ATOM 1686 C C . CYS A 1 210 ? -15.411 11.457 27.740 1.00 90.06 210 CYS A C 1
ATOM 1688 O O . CYS A 1 210 ? -15.301 10.453 28.439 1.00 90.06 210 CYS A O 1
ATOM 1690 N N . VAL A 1 211 ? -14.345 12.082 27.229 1.00 90.12 211 VAL A N 1
ATOM 1691 C CA . VAL A 1 211 ? -12.968 11.592 27.436 1.00 90.12 211 VAL A CA 1
ATOM 1692 C C . VAL A 1 211 ? -12.280 12.208 28.653 1.00 90.12 211 VAL A C 1
ATOM 1694 O O . VAL A 1 211 ? -11.290 11.659 29.134 1.00 90.12 211 VAL A O 1
ATOM 1697 N N . GLY A 1 212 ? -12.790 13.335 29.147 1.00 89.69 212 GLY A N 1
ATOM 1698 C CA . GLY A 1 212 ? -12.255 14.034 30.305 1.00 89.69 212 GLY A CA 1
ATOM 1699 C C . GLY A 1 212 ? -11.014 14.896 30.016 1.00 89.69 212 GLY A C 1
ATOM 1700 O O . GLY A 1 212 ? -10.421 14.843 28.928 1.00 89.69 212 GLY A O 1
ATOM 1701 N N . PRO A 1 213 ? -10.580 15.689 31.013 1.00 90.06 213 PRO A N 1
ATOM 1702 C CA . PRO A 1 213 ? -9.549 16.716 30.854 1.00 90.06 213 PRO A CA 1
ATOM 1703 C C . PRO A 1 213 ? -8.128 16.152 30.700 1.00 90.06 213 PRO A C 1
ATOM 1705 O O . PRO A 1 213 ? -7.254 16.829 30.164 1.00 90.06 213 PRO A O 1
ATOM 1708 N N . GLU A 1 214 ? -7.878 14.914 31.133 1.00 87.94 214 GLU A N 1
ATOM 1709 C CA . GLU A 1 214 ? -6.555 14.278 31.036 1.00 87.94 214 GLU A CA 1
ATOM 1710 C C . GLU A 1 214 ? -6.266 13.730 29.632 1.00 87.94 214 GLU A C 1
ATOM 1712 O O . GLU A 1 214 ? -5.137 13.807 29.131 1.00 87.94 214 GLU A O 1
ATOM 1717 N N . VAL A 1 215 ? -7.294 13.172 28.986 1.00 90.00 215 VAL A N 1
ATOM 1718 C CA . VAL A 1 215 ? -7.175 12.508 27.683 1.00 90.00 215 VAL A CA 1
ATOM 1719 C C . VAL A 1 215 ? -7.381 13.501 26.544 1.00 90.00 215 VAL A C 1
ATOM 1721 O O . VAL A 1 215 ? -6.664 13.424 25.545 1.00 90.00 215 VAL A O 1
ATOM 1724 N N . ALA A 1 216 ? -8.305 14.458 26.690 1.00 92.00 216 ALA A N 1
ATOM 1725 C CA . ALA A 1 216 ? -8.630 15.434 25.647 1.00 92.00 216 ALA A CA 1
ATOM 1726 C C . ALA A 1 216 ? -7.398 16.125 25.012 1.00 92.00 216 ALA A C 1
ATOM 1728 O O . ALA A 1 216 ? -7.295 16.111 23.779 1.00 92.00 216 ALA A O 1
ATOM 1729 N N . PRO A 1 217 ? -6.401 16.623 25.777 1.00 90.12 217 PRO A N 1
ATOM 1730 C CA . PRO A 1 217 ? -5.218 17.283 25.212 1.00 90.12 217 PRO A CA 1
ATOM 1731 C C . PRO A 1 217 ? -4.317 16.364 24.376 1.00 90.12 217 PRO A C 1
ATOM 1733 O O . PRO A 1 217 ? -3.508 16.840 23.583 1.00 90.12 217 PRO A O 1
ATOM 1736 N N . GLN A 1 218 ? -4.430 15.046 24.558 1.00 90.75 218 GLN A N 1
ATOM 1737 C CA . GLN A 1 218 ? -3.618 14.041 23.868 1.00 90.75 218 GLN A CA 1
ATOM 1738 C C . GLN A 1 218 ? -4.295 13.524 22.587 1.00 90.75 218 GLN A C 1
ATOM 1740 O O . GLN A 1 218 ? -3.675 12.805 21.799 1.00 90.75 218 GLN A O 1
ATOM 1745 N N . LEU A 1 219 ? -5.566 13.876 22.363 1.00 89.31 219 LEU A N 1
ATOM 1746 C CA . LEU A 1 219 ? -6.343 13.415 21.217 1.00 89.31 219 LEU A CA 1
ATOM 1747 C C . LEU A 1 219 ? -6.121 14.280 19.978 1.00 89.31 219 LEU A C 1
ATOM 1749 O O . LEU A 1 219 ? -6.132 15.507 20.026 1.00 89.31 219 LEU A O 1
ATOM 1753 N N . VAL A 1 220 ? -6.035 13.615 18.826 1.00 88.81 220 VAL A N 1
ATOM 1754 C CA . VAL A 1 220 ? -6.106 14.263 17.514 1.00 88.81 220 VAL A CA 1
ATOM 1755 C C . VAL A 1 220 ? -7.424 13.878 16.851 1.00 88.81 220 VAL A C 1
ATOM 1757 O O . VAL A 1 220 ? -7.625 12.721 16.475 1.00 88.81 220 VAL A O 1
ATOM 1760 N N . VAL A 1 221 ? -8.318 14.850 16.674 1.00 86.62 221 VAL A N 1
ATOM 1761 C CA . VAL A 1 221 ? -9.640 14.638 16.069 1.00 86.62 221 VAL A CA 1
ATOM 1762 C C . VAL A 1 221 ? -9.516 14.647 14.547 1.00 86.62 221 VAL A C 1
ATOM 1764 O O . VAL A 1 221 ? -8.947 15.567 13.961 1.00 86.62 221 VAL A O 1
ATOM 1767 N N . ASN A 1 222 ? -10.050 13.627 13.873 1.00 82.88 222 ASN A N 1
ATOM 1768 C CA . ASN A 1 222 ? -10.009 13.524 12.413 1.00 82.88 222 ASN A CA 1
ATOM 1769 C C . ASN A 1 222 ? -11.417 13.415 11.826 1.00 82.88 222 ASN A C 1
ATOM 1771 O O . ASN A 1 222 ? -12.101 12.406 11.997 1.00 82.88 222 ASN A O 1
ATOM 1775 N N . PHE A 1 223 ? -11.813 14.428 11.058 1.00 72.56 223 PHE A N 1
ATOM 1776 C CA . PHE A 1 223 ? -13.084 14.444 10.342 1.00 72.56 223 PHE A CA 1
ATOM 1777 C C . PHE A 1 223 ? -12.954 13.705 9.004 1.00 72.56 223 PHE A C 1
ATOM 1779 O O . PHE A 1 223 ? -12.671 14.277 7.945 1.00 72.56 223 PHE A O 1
ATOM 1786 N N . GLY A 1 224 ? -13.157 12.388 9.048 1.00 65.62 224 GLY A N 1
ATOM 1787 C CA . GLY A 1 224 ? -13.360 11.579 7.851 1.00 65.62 224 GLY A CA 1
ATOM 1788 C C . GLY A 1 224 ? -14.718 11.881 7.211 1.00 65.62 224 GLY A C 1
ATOM 1789 O O . GLY A 1 224 ? -15.708 12.074 7.906 1.00 65.62 224 GLY A O 1
ATOM 1790 N N . ARG A 1 225 ? -14.802 11.884 5.871 1.00 70.56 225 ARG A N 1
ATOM 1791 C CA . ARG A 1 225 ? -16.122 11.837 5.221 1.00 70.56 225 ARG A CA 1
ATOM 1792 C C . ARG A 1 225 ? -16.699 10.436 5.420 1.00 70.56 225 ARG A C 1
ATOM 1794 O O . ARG A 1 225 ? -16.010 9.486 5.030 1.00 70.56 225 ARG A O 1
ATOM 1801 N N . PRO A 1 226 ? -17.920 10.298 5.962 1.00 76.88 226 PRO A N 1
ATOM 1802 C CA . PRO A 1 226 ? -18.549 8.996 6.080 1.00 76.88 226 PRO A CA 1
ATOM 1803 C C . PRO A 1 226 ? -18.733 8.385 4.690 1.00 76.88 226 PRO A C 1
ATOM 1805 O O . PRO A 1 226 ? -18.962 9.084 3.695 1.00 76.88 226 PRO A O 1
ATOM 1808 N N . ILE A 1 227 ? -18.612 7.063 4.612 1.00 84.44 227 ILE A N 1
ATOM 1809 C CA . ILE A 1 227 ? -18.940 6.328 3.394 1.00 84.44 227 ILE A CA 1
ATOM 1810 C C . ILE A 1 227 ? -20.464 6.350 3.267 1.00 84.44 227 ILE A C 1
ATOM 1812 O O . ILE A 1 227 ? -21.177 5.822 4.118 1.00 84.44 227 ILE A O 1
ATOM 1816 N N . LYS A 1 228 ? -20.971 6.993 2.212 1.00 83.75 228 LYS A N 1
ATOM 1817 C CA . LYS A 1 228 ? -22.413 7.089 1.965 1.00 83.75 228 LYS A CA 1
ATOM 1818 C C . LYS A 1 228 ? -23.017 5.681 1.864 1.00 83.75 228 LYS A C 1
ATOM 1820 O O . LYS A 1 228 ? -22.475 4.843 1.149 1.00 83.75 228 LYS A O 1
ATOM 1825 N N . ASN A 1 229 ? -24.146 5.454 2.539 1.00 86.81 229 ASN A N 1
ATOM 1826 C CA . ASN A 1 229 ? -24.864 4.171 2.579 1.00 86.81 229 ASN A CA 1
ATOM 1827 C C . ASN A 1 229 ? -24.041 2.996 3.142 1.00 86.81 229 ASN A C 1
ATOM 1829 O O . ASN A 1 229 ? -24.269 1.847 2.763 1.00 86.81 229 ASN A O 1
ATOM 1833 N N . LEU A 1 230 ? -23.059 3.259 4.010 1.00 89.06 230 LEU A N 1
ATOM 1834 C CA . LEU A 1 230 ? -22.399 2.180 4.738 1.00 89.06 230 LEU A CA 1
ATOM 1835 C C . LEU A 1 230 ? -23.424 1.513 5.676 1.00 89.06 230 LEU A C 1
ATOM 1837 O O . LEU A 1 230 ? -24.052 2.223 6.460 1.00 89.06 230 LEU A O 1
ATOM 1841 N N . PRO A 1 231 ? -23.633 0.188 5.589 1.00 88.12 231 PRO A N 1
ATOM 1842 C CA . PRO A 1 231 ? -24.583 -0.497 6.454 1.00 88.12 231 PRO A CA 1
ATOM 1843 C C . PRO A 1 231 ? -24.063 -0.527 7.896 1.00 88.12 231 PRO A C 1
ATOM 1845 O O . PRO A 1 231 ? -22.869 -0.719 8.116 1.00 88.12 231 PRO A O 1
ATOM 1848 N N . GLU A 1 232 ? -24.966 -0.385 8.866 1.00 87.88 232 GLU A N 1
ATOM 1849 C CA . GLU A 1 232 ? -24.635 -0.462 10.298 1.00 87.88 232 GLU A CA 1
ATOM 1850 C C . GLU A 1 232 ? -24.177 -1.872 10.705 1.00 87.88 232 GLU A C 1
ATOM 1852 O O . GLU A 1 232 ? -23.289 -2.037 11.537 1.00 87.88 232 GLU A O 1
ATOM 1857 N N . SER A 1 233 ? -24.742 -2.908 10.079 1.00 91.38 233 SER A N 1
ATOM 1858 C CA . SER A 1 233 ? -24.346 -4.300 10.291 1.00 91.38 233 SER A CA 1
ATOM 1859 C C . SER A 1 233 ? -24.474 -5.131 9.014 1.00 91.38 233 SER A C 1
ATOM 1861 O O . SER A 1 233 ? -25.229 -4.801 8.096 1.00 91.38 233 SER A O 1
ATOM 1863 N N . ILE A 1 234 ? -23.711 -6.224 8.947 1.00 92.56 234 ILE A N 1
ATOM 1864 C CA . ILE A 1 234 ? -23.783 -7.226 7.880 1.00 92.56 234 ILE A CA 1
ATOM 1865 C C . ILE A 1 234 ? -23.814 -8.623 8.504 1.00 92.56 234 ILE A C 1
ATOM 1867 O O . ILE A 1 234 ? -23.044 -8.917 9.415 1.00 92.56 234 ILE A O 1
ATOM 1871 N N . ASN A 1 235 ? -24.675 -9.497 7.986 1.00 94.00 235 ASN A N 1
ATOM 1872 C CA . ASN A 1 23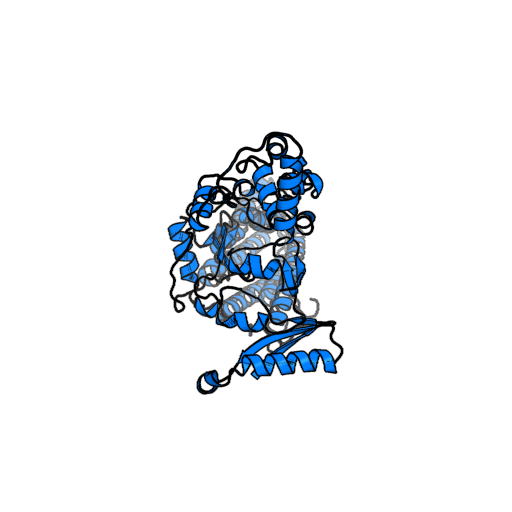5 ? -24.745 -10.897 8.410 1.00 94.00 235 ASN A CA 1
ATOM 1873 C C . ASN A 1 235 ? -23.883 -11.750 7.482 1.00 94.00 235 ASN A C 1
ATOM 1875 O O . ASN A 1 235 ? -24.105 -11.725 6.271 1.00 94.00 235 ASN A O 1
ATOM 1879 N N . ILE A 1 236 ? -22.903 -12.483 8.010 1.00 92.94 236 ILE A N 1
ATOM 1880 C CA . ILE A 1 236 ? -21.978 -13.341 7.248 1.00 92.94 236 ILE A CA 1
ATOM 1881 C C . ILE A 1 236 ? -21.707 -14.614 8.058 1.00 92.94 236 ILE A C 1
ATOM 1883 O O . ILE A 1 236 ? -21.572 -14.532 9.280 1.00 92.94 236 ILE A O 1
ATOM 1887 N N . SER A 1 237 ? -21.635 -15.769 7.388 1.00 93.62 237 SER A N 1
ATOM 1888 C CA . SER A 1 237 ? -21.331 -17.044 8.039 1.00 93.62 237 SER A CA 1
ATOM 1889 C C . SER A 1 237 ? -19.851 -17.115 8.429 1.00 93.62 237 SER A C 1
ATOM 1891 O O . SER A 1 237 ? -18.998 -16.638 7.677 1.00 93.62 237 SER A O 1
ATOM 1893 N N . PRO A 1 238 ? -19.486 -17.729 9.565 1.00 92.81 238 PRO A N 1
ATOM 1894 C CA . PRO A 1 238 ? -18.082 -17.926 9.935 1.00 92.81 238 PRO A CA 1
ATOM 1895 C C . PRO A 1 238 ? -17.256 -18.686 8.881 1.00 92.81 238 PRO A C 1
ATOM 1897 O O . PRO A 1 238 ? -16.052 -18.450 8.759 1.00 92.81 238 PRO A O 1
ATOM 1900 N N . GLU A 1 239 ? -17.902 -19.573 8.124 1.00 93.69 239 GLU A N 1
ATOM 1901 C CA . GLU A 1 239 ? -17.324 -20.423 7.078 1.00 93.69 239 GLU A CA 1
ATOM 1902 C C . GLU A 1 239 ? -17.195 -19.700 5.731 1.00 93.69 239 GLU A C 1
ATOM 1904 O O . GLU A 1 239 ? -16.454 -20.154 4.857 1.00 93.69 239 GLU A O 1
ATOM 1909 N N . ASP A 1 240 ? -17.883 -18.566 5.558 1.00 93.25 240 ASP A N 1
ATOM 1910 C CA . ASP A 1 240 ? -17.771 -17.763 4.348 1.00 93.25 240 ASP A CA 1
ATOM 1911 C C . ASP A 1 240 ? -16.347 -17.214 4.202 1.00 93.25 240 ASP A C 1
ATOM 1913 O O . ASP A 1 240 ? -15.643 -16.919 5.174 1.00 93.25 240 ASP A O 1
ATOM 1917 N N . SER A 1 241 ? -15.919 -17.015 2.955 1.00 94.25 241 SER A N 1
ATOM 1918 C CA . SER A 1 241 ? -14.644 -16.350 2.681 1.00 94.25 241 SER A CA 1
ATOM 1919 C C . SER A 1 241 ? -14.648 -14.898 3.175 1.00 94.25 241 SER A C 1
ATOM 1921 O O . SER A 1 241 ? -15.645 -14.184 3.046 1.00 94.25 241 SER A O 1
ATOM 1923 N N . ALA A 1 242 ? -13.499 -14.404 3.632 1.00 91.81 242 ALA A N 1
ATOM 1924 C CA . ALA A 1 242 ? -13.296 -13.017 4.038 1.00 91.81 242 ALA A CA 1
ATOM 1925 C C . ALA A 1 242 ? -13.585 -12.023 2.895 1.00 91.81 242 ALA A C 1
ATOM 1927 O O . ALA A 1 242 ? -13.994 -10.890 3.149 1.00 91.81 242 ALA A O 1
ATOM 1928 N N . ALA A 1 243 ? -13.456 -12.444 1.631 1.00 92.44 243 ALA A N 1
ATOM 1929 C CA . ALA A 1 243 ? -13.876 -11.658 0.471 1.00 92.44 243 ALA A CA 1
ATOM 1930 C C . ALA A 1 243 ? -15.376 -11.295 0.487 1.00 92.44 243 ALA A C 1
ATOM 1932 O O . ALA A 1 243 ? -15.745 -10.227 -0.011 1.00 92.44 243 ALA A O 1
ATOM 1933 N N . GLN A 1 244 ? -16.242 -12.112 1.101 1.00 94.50 244 GLN A N 1
ATOM 1934 C CA . GLN A 1 244 ? -17.669 -11.793 1.210 1.00 94.50 244 GLN A CA 1
ATOM 1935 C C . GLN A 1 244 ? -17.935 -10.544 2.059 1.00 94.50 244 GLN A C 1
ATOM 1937 O O . GLN A 1 244 ? -18.876 -9.806 1.766 1.00 94.50 244 GLN A O 1
ATOM 1942 N N . ILE A 1 245 ? -17.082 -10.248 3.050 1.00 94.44 245 ILE A N 1
ATOM 1943 C CA . ILE A 1 245 ? -17.153 -9.000 3.830 1.00 94.44 245 ILE A CA 1
ATOM 1944 C C . ILE A 1 245 ? -17.068 -7.805 2.878 1.00 94.44 245 ILE A C 1
ATOM 1946 O O . ILE A 1 245 ? -17.925 -6.921 2.890 1.00 94.44 245 ILE A O 1
ATOM 1950 N N . PHE A 1 246 ? -16.076 -7.815 1.987 1.00 94.81 246 PHE A N 1
ATOM 1951 C CA . PHE A 1 246 ? -15.880 -6.751 1.006 1.00 94.81 246 PHE A CA 1
ATOM 1952 C C . PHE A 1 246 ? -17.043 -6.672 0.020 1.00 94.81 246 PHE A C 1
ATOM 1954 O O . PHE A 1 246 ? -17.480 -5.569 -0.294 1.00 94.81 246 PHE A O 1
ATOM 1961 N N . GLN A 1 247 ? -17.561 -7.811 -0.448 1.00 94.75 247 GLN A N 1
ATOM 1962 C CA . GLN A 1 247 ? -18.681 -7.854 -1.391 1.00 94.75 247 GLN A CA 1
ATOM 1963 C C . GLN A 1 247 ? -19.965 -7.267 -0.795 1.00 94.75 247 GLN A C 1
ATOM 1965 O O . GLN A 1 247 ? -20.589 -6.425 -1.438 1.00 94.75 247 GLN A O 1
ATOM 1970 N N . LYS A 1 248 ? -20.341 -7.645 0.436 1.00 94.62 248 LYS A N 1
ATOM 1971 C CA . LYS A 1 248 ? -21.555 -7.122 1.088 1.00 94.62 248 LYS A CA 1
ATOM 1972 C C . LYS A 1 248 ? -21.442 -5.629 1.386 1.00 94.62 248 LYS A C 1
ATOM 1974 O O . LYS A 1 248 ? -22.372 -4.879 1.094 1.00 94.62 248 LYS A O 1
ATOM 1979 N N . ILE A 1 249 ? -20.286 -5.176 1.879 1.00 94.19 249 ILE A N 1
ATOM 1980 C CA . ILE A 1 249 ? -20.037 -3.747 2.120 1.00 94.19 249 ILE A CA 1
ATOM 1981 C C . ILE A 1 249 ? -20.067 -2.965 0.802 1.00 94.19 249 ILE A C 1
ATOM 1983 O O . ILE A 1 249 ? -20.691 -1.907 0.730 1.00 94.19 249 ILE A O 1
ATOM 1987 N N . ALA A 1 250 ? -19.421 -3.470 -0.250 1.00 93.75 250 ALA A N 1
ATOM 1988 C CA . ALA A 1 250 ? -19.405 -2.846 -1.571 1.00 93.75 250 ALA A CA 1
ATOM 1989 C C . ALA A 1 250 ? -20.810 -2.735 -2.176 1.00 93.75 250 ALA A C 1
ATOM 1991 O O . ALA A 1 250 ? -21.178 -1.667 -2.664 1.00 93.75 250 ALA A O 1
ATOM 1992 N N . ALA A 1 251 ? -21.604 -3.806 -2.094 1.00 92.94 251 ALA A N 1
ATOM 1993 C CA . ALA A 1 251 ? -22.973 -3.835 -2.595 1.00 92.94 251 ALA A CA 1
ATOM 1994 C C . ALA A 1 251 ? -23.865 -2.807 -1.880 1.00 92.94 251 ALA A C 1
ATOM 1996 O O . ALA A 1 251 ? -24.564 -2.041 -2.541 1.00 92.94 251 ALA A O 1
ATOM 1997 N N . ALA A 1 252 ? -23.791 -2.736 -0.547 1.00 90.88 252 ALA A N 1
ATOM 1998 C CA . ALA A 1 252 ? -24.581 -1.793 0.244 1.00 90.88 252 ALA A CA 1
ATOM 1999 C C . ALA A 1 252 ? -24.139 -0.330 0.036 1.00 90.88 252 ALA A C 1
ATOM 2001 O O . ALA A 1 252 ? -24.957 0.547 -0.239 1.00 90.88 252 ALA A O 1
ATOM 2002 N N . SER A 1 253 ? -22.829 -0.073 0.091 1.00 90.75 253 SER A N 1
ATOM 2003 C CA . SER A 1 253 ? -22.272 1.284 -0.021 1.00 90.75 253 SER A CA 1
ATOM 2004 C C . SER A 1 253 ? -22.213 1.821 -1.457 1.00 90.75 253 SER A C 1
ATOM 2006 O O . SER A 1 253 ? -22.039 3.023 -1.657 1.00 90.75 253 SER A O 1
ATOM 2008 N N . LYS A 1 254 ? -22.374 0.960 -2.472 1.00 91.38 254 LYS A N 1
ATOM 2009 C CA . LYS A 1 254 ? -22.171 1.265 -3.904 1.00 91.38 254 LYS A CA 1
ATOM 2010 C C . LYS A 1 254 ? -20.733 1.691 -4.243 1.00 91.38 254 LYS A C 1
ATOM 2012 O O . LYS A 1 254 ? -20.502 2.434 -5.197 1.00 91.38 254 LYS A O 1
ATOM 2017 N N . PHE A 1 255 ? -19.752 1.215 -3.476 1.00 90.19 255 PHE A N 1
ATOM 2018 C CA . PHE A 1 255 ? -18.326 1.384 -3.771 1.00 90.19 255 PHE A CA 1
ATOM 2019 C C . PHE A 1 255 ? -17.748 0.113 -4.393 1.00 90.19 255 PHE A C 1
ATOM 2021 O O . PHE A 1 255 ? -18.188 -0.994 -4.114 1.00 90.19 255 PHE A O 1
ATOM 2028 N N . SER A 1 256 ? -16.706 0.253 -5.215 1.00 90.44 256 SER A N 1
ATOM 2029 C CA . SER A 1 256 ? -15.943 -0.907 -5.692 1.00 90.44 256 SER A CA 1
ATOM 2030 C C . SER A 1 256 ? -15.196 -1.573 -4.535 1.00 90.44 256 SER A C 1
ATOM 2032 O O . SER A 1 256 ? -14.542 -0.882 -3.752 1.00 90.44 256 SER A O 1
ATOM 2034 N N . ILE A 1 257 ? -15.183 -2.911 -4.502 1.00 91.88 257 ILE A N 1
ATOM 2035 C CA . ILE A 1 257 ? -14.398 -3.710 -3.544 1.00 91.88 257 ILE A CA 1
ATOM 2036 C C . ILE A 1 257 ? -12.920 -3.299 -3.490 1.00 91.88 257 ILE A C 1
ATOM 2038 O O . ILE A 1 257 ? -12.290 -3.395 -2.443 1.00 91.88 257 ILE A O 1
ATOM 2042 N N . HIS A 1 258 ? -12.361 -2.810 -4.601 1.00 90.25 258 HIS A N 1
ATOM 2043 C CA . HIS A 1 258 ? -10.953 -2.425 -4.683 1.00 90.25 258 HIS A CA 1
ATOM 2044 C C . HIS A 1 258 ? -10.666 -1.085 -4.005 1.00 90.25 258 HIS A C 1
ATOM 2046 O O . HIS A 1 258 ? -9.529 -0.825 -3.624 1.00 90.25 258 HIS A O 1
ATOM 2052 N N . ARG A 1 259 ? -11.687 -0.238 -3.825 1.00 91.75 259 ARG A N 1
ATOM 2053 C CA . ARG A 1 259 ? -11.568 1.031 -3.097 1.00 91.75 259 ARG A CA 1
ATOM 2054 C C . ARG A 1 259 ? -11.670 0.856 -1.590 1.00 91.75 259 ARG A C 1
ATOM 2056 O O . ARG A 1 259 ? -11.301 1.773 -0.866 1.00 91.75 259 ARG A O 1
ATOM 2063 N N . LEU A 1 260 ? -12.174 -0.277 -1.121 1.00 91.88 260 LEU A N 1
ATOM 2064 C CA . LEU A 1 260 ? -12.439 -0.496 0.290 1.00 91.88 260 LEU A CA 1
ATOM 2065 C C . LEU A 1 260 ? -11.235 -1.148 0.966 1.00 91.88 260 LEU A C 1
ATOM 2067 O O . LEU A 1 260 ? -10.689 -2.144 0.494 1.00 91.88 260 LEU A O 1
ATOM 2071 N N . ARG A 1 261 ? -10.845 -0.596 2.111 1.00 91.25 261 ARG A N 1
ATOM 2072 C CA . ARG A 1 261 ? -9.985 -1.255 3.090 1.00 91.25 261 ARG A CA 1
ATOM 2073 C C . ARG A 1 261 ? -10.818 -1.529 4.328 1.00 91.25 261 ARG A C 1
ATOM 2075 O O . ARG A 1 261 ? -11.392 -0.594 4.875 1.00 91.25 261 ARG A O 1
ATOM 2082 N N . VAL A 1 262 ? -10.833 -2.783 4.764 1.00 92.75 262 VAL A N 1
ATOM 2083 C CA . VAL A 1 262 ? -11.526 -3.197 5.985 1.00 92.75 262 VAL A CA 1
ATOM 2084 C C . VAL A 1 262 ? -10.491 -3.593 7.036 1.00 92.75 262 VAL A C 1
ATOM 2086 O O . VAL A 1 262 ? -9.548 -4.335 6.739 1.00 92.75 262 VAL A O 1
ATOM 2089 N N . THR A 1 263 ? -10.633 -3.065 8.246 1.00 92.81 263 THR A N 1
ATOM 2090 C CA . THR A 1 263 ? -9.805 -3.388 9.416 1.00 92.81 263 THR A CA 1
ATOM 2091 C C . THR A 1 263 ? -10.687 -3.863 10.561 1.00 92.81 263 THR A C 1
ATOM 2093 O O . THR A 1 263 ? -11.865 -3.526 10.618 1.00 92.81 263 THR A O 1
ATOM 2096 N N . LYS A 1 264 ? -10.142 -4.676 11.465 1.00 89.00 264 LYS A N 1
ATOM 2097 C CA . LYS A 1 264 ? -10.875 -5.078 12.670 1.00 89.00 264 LYS A CA 1
ATOM 2098 C C . LYS A 1 264 ? -10.930 -3.901 13.638 1.00 89.00 264 LYS A C 1
ATOM 2100 O O . LYS A 1 264 ? -9.891 -3.299 13.895 1.00 89.00 264 LYS A O 1
ATOM 2105 N N . GLY A 1 265 ? -12.093 -3.640 14.224 1.00 80.75 265 GLY A N 1
ATOM 2106 C CA . GLY A 1 265 ? -12.233 -2.606 15.252 1.00 80.75 265 GLY A CA 1
ATOM 2107 C C . GLY A 1 265 ? -11.508 -2.954 16.558 1.00 80.75 265 GLY A C 1
ATOM 2108 O O . GLY A 1 265 ? -11.181 -2.068 17.332 1.00 80.75 265 GLY A O 1
ATOM 2109 N N . SER A 1 266 ? -11.203 -4.236 16.799 1.00 80.69 266 SER A N 1
ATOM 2110 C CA . SER A 1 266 ? -10.522 -4.689 18.020 1.00 80.69 266 SER A CA 1
ATOM 2111 C C . SER A 1 266 ? -9.042 -4.302 18.095 1.00 80.69 266 SER A C 1
ATOM 2113 O O . SER A 1 266 ? -8.533 -4.050 19.179 1.00 80.69 266 SER A O 1
ATOM 2115 N N . ASP A 1 267 ? -8.325 -4.329 16.965 1.00 81.38 267 ASP A N 1
ATOM 2116 C CA . ASP A 1 267 ? -6.861 -4.168 16.923 1.00 81.38 267 ASP A CA 1
ATOM 2117 C C . ASP A 1 267 ? -6.352 -3.354 15.716 1.00 81.38 267 ASP A C 1
ATOM 2119 O O . ASP A 1 267 ? -5.145 -3.198 15.525 1.00 81.38 267 ASP A O 1
ATOM 2123 N N . GLY A 1 268 ? -7.248 -2.868 14.852 1.00 79.56 268 GLY A N 1
ATOM 2124 C CA . GLY A 1 268 ? -6.904 -2.139 13.630 1.00 79.56 268 GLY A CA 1
ATOM 2125 C C . GLY A 1 268 ? -6.208 -2.983 12.553 1.00 79.56 268 GLY A C 1
ATOM 2126 O O . GLY A 1 268 ? -5.763 -2.444 11.530 1.00 79.56 268 GLY A O 1
ATOM 2127 N N . SER A 1 269 ? -6.089 -4.302 12.735 1.00 84.38 269 SER A N 1
ATOM 2128 C CA . SER A 1 269 ? -5.413 -5.175 11.776 1.00 84.38 269 SER A CA 1
ATOM 2129 C C . SER A 1 269 ? -6.227 -5.313 10.479 1.00 84.38 269 SER A C 1
ATOM 2131 O O . SER A 1 269 ? -7.461 -5.349 10.506 1.00 84.38 269 SER A O 1
ATOM 2133 N N . PRO A 1 270 ? -5.571 -5.350 9.300 1.00 87.94 270 PRO A N 1
ATOM 2134 C CA . PRO A 1 270 ? -6.271 -5.433 8.022 1.00 87.94 270 PRO A CA 1
ATOM 2135 C C . PRO A 1 270 ? -6.877 -6.818 7.798 1.00 87.94 270 PRO A C 1
ATOM 2137 O O . PRO A 1 270 ? -6.201 -7.835 7.954 1.00 87.94 270 PRO A O 1
ATOM 2140 N N . ILE A 1 271 ? -8.130 -6.842 7.345 1.00 90.81 271 ILE A N 1
ATOM 2141 C CA . ILE A 1 271 ? -8.802 -8.063 6.901 1.00 90.81 271 ILE A CA 1
ATOM 2142 C C . ILE A 1 271 ? -8.419 -8.316 5.435 1.00 90.81 271 ILE A C 1
ATOM 2144 O O . ILE A 1 271 ? -8.542 -7.406 4.607 1.00 90.81 271 ILE A O 1
ATOM 2148 N N . PRO A 1 272 ? -7.928 -9.516 5.079 1.00 87.25 272 PRO A N 1
ATOM 2149 C CA . PRO A 1 272 ? -7.585 -9.821 3.699 1.00 87.25 272 PRO A CA 1
ATOM 2150 C C . PRO A 1 272 ? -8.852 -9.951 2.846 1.00 87.25 272 PRO A C 1
ATOM 2152 O O . PRO A 1 272 ? -9.760 -10.707 3.178 1.00 87.25 272 PRO A O 1
ATOM 2155 N N . ASN A 1 273 ? -8.887 -9.268 1.701 1.00 88.50 273 ASN A N 1
ATOM 2156 C CA . ASN A 1 273 ? -9.870 -9.548 0.654 1.00 88.50 273 ASN A CA 1
ATOM 2157 C C . ASN A 1 273 ? -9.416 -10.795 -0.125 1.00 88.50 273 ASN A C 1
ATOM 2159 O O . ASN A 1 273 ? -8.809 -10.675 -1.190 1.00 88.50 273 ASN A O 1
ATOM 2163 N N . SER A 1 274 ? -9.602 -11.976 0.472 1.00 82.00 274 SER A N 1
ATOM 2164 C CA . SER A 1 274 ? -9.182 -13.264 -0.090 1.00 82.00 274 SER A CA 1
ATOM 2165 C C . SER A 1 274 ? -10.301 -14.300 -0.016 1.00 82.00 274 SER A C 1
ATOM 2167 O O . SER A 1 274 ? -11.091 -14.299 0.929 1.00 82.00 274 SER A O 1
ATOM 2169 N N . GLY A 1 275 ? -10.335 -15.186 -1.014 1.00 83.69 275 GLY A N 1
ATOM 2170 C CA . GLY A 1 275 ? -11.189 -16.373 -1.031 1.00 83.69 275 GLY A CA 1
ATOM 2171 C C . GLY A 1 275 ? -10.684 -17.501 -0.124 1.00 83.69 275 GLY A C 1
ATOM 2172 O O . GLY A 1 275 ? -11.481 -18.325 0.304 1.00 83.69 275 GLY A O 1
ATOM 2173 N N . ASP A 1 276 ? -9.386 -17.520 0.200 1.00 79.81 276 ASP A N 1
ATOM 2174 C CA . ASP A 1 276 ? -8.752 -18.636 0.929 1.00 79.81 276 ASP A CA 1
ATOM 2175 C C . ASP A 1 276 ? -8.930 -18.574 2.446 1.00 79.81 276 ASP A C 1
ATOM 2177 O O . ASP A 1 276 ? -8.685 -19.551 3.148 1.00 79.81 276 ASP A O 1
ATOM 2181 N N . VAL A 1 277 ? -9.245 -17.387 2.963 1.00 86.62 277 VAL A N 1
ATOM 2182 C CA . VAL A 1 277 ? -9.319 -17.127 4.400 1.00 86.62 277 VAL A CA 1
ATOM 2183 C C . VAL A 1 277 ? -10.784 -17.019 4.765 1.00 86.62 277 VAL A C 1
ATOM 2185 O O . VAL A 1 277 ? -11.483 -16.175 4.214 1.00 86.62 277 VAL A O 1
ATOM 2188 N N . THR A 1 278 ? -11.245 -17.848 5.692 1.00 93.25 278 THR A N 1
ATOM 2189 C CA . THR A 1 278 ? -12.613 -17.766 6.223 1.00 93.25 278 THR A CA 1
ATOM 2190 C C . THR A 1 278 ? -12.750 -16.603 7.201 1.00 93.25 278 THR A C 1
ATOM 2192 O O . THR A 1 278 ? -11.777 -16.184 7.834 1.00 93.25 278 THR A O 1
ATOM 2195 N N . VAL A 1 279 ? -13.967 -16.095 7.380 1.00 92.44 279 VAL A N 1
ATOM 2196 C CA . VAL A 1 279 ? -14.279 -15.052 8.374 1.00 92.44 279 VAL A CA 1
ATOM 2197 C C . VAL A 1 279 ? -13.877 -15.503 9.783 1.00 92.44 279 VAL A C 1
ATOM 2199 O O . VAL A 1 279 ? -13.338 -14.722 10.568 1.00 92.44 279 VAL A O 1
ATOM 2202 N N . TYR A 1 280 ? -14.041 -16.789 10.099 1.00 91.50 280 TYR A N 1
ATOM 2203 C CA . TYR A 1 280 ? -13.591 -17.339 11.372 1.00 91.50 280 TYR A CA 1
ATOM 2204 C C . TYR A 1 280 ? -12.068 -17.224 11.565 1.00 91.50 280 TYR A C 1
ATOM 2206 O O . TYR A 1 280 ? -11.612 -16.825 12.644 1.00 91.50 280 TYR A O 1
ATOM 2214 N N . GLN A 1 281 ? -11.280 -17.527 10.525 1.00 89.81 281 GLN A N 1
ATOM 2215 C CA . GLN A 1 281 ? -9.811 -17.447 10.538 1.00 89.81 281 GLN A CA 1
ATOM 2216 C C . GLN A 1 281 ? -9.285 -16.013 10.638 1.00 89.81 281 GLN A C 1
ATOM 2218 O O . GLN A 1 281 ? -8.172 -15.808 11.123 1.00 89.81 281 GLN A O 1
ATOM 2223 N N . THR A 1 282 ? -10.068 -15.003 10.244 1.00 88.25 282 THR A N 1
ATOM 2224 C CA . THR A 1 282 ? -9.685 -13.608 10.498 1.00 88.25 282 THR A CA 1
ATOM 2225 C C . THR A 1 282 ? -9.790 -13.249 11.981 1.00 88.25 282 THR A C 1
ATOM 2227 O O . THR A 1 282 ? -9.305 -12.194 12.377 1.00 88.25 282 THR A O 1
ATOM 2230 N N . GLY A 1 283 ? -10.403 -14.091 12.817 1.00 89.75 283 GLY A N 1
ATOM 2231 C CA . GLY A 1 283 ? -10.621 -13.825 14.240 1.00 89.75 283 GLY A CA 1
ATOM 2232 C C . GLY A 1 283 ? -11.855 -12.969 14.525 1.00 89.75 283 GLY A C 1
ATOM 2233 O O . GLY A 1 283 ? -12.061 -12.583 15.670 1.00 89.75 283 GLY A O 1
ATOM 2234 N N . LEU A 1 284 ? -12.683 -12.684 13.512 1.00 90.81 284 LEU A N 1
ATOM 2235 C CA . LEU A 1 284 ? -13.974 -12.035 13.730 1.00 90.81 284 LEU A CA 1
ATOM 2236 C C . LEU A 1 284 ? -14.958 -13.033 14.349 1.00 90.81 284 LEU A C 1
ATOM 2238 O O . LEU A 1 284 ? -14.939 -14.230 14.049 1.00 90.81 284 LEU A O 1
ATOM 2242 N N . ARG A 1 285 ? -15.809 -12.537 15.240 1.00 92.06 285 ARG A N 1
ATOM 2243 C CA . ARG A 1 285 ? -16.853 -13.283 15.952 1.00 92.06 285 ARG A CA 1
ATOM 2244 C C . ARG A 1 285 ? -18.177 -12.531 15.862 1.00 92.06 285 ARG A C 1
ATOM 2246 O O . ARG A 1 285 ? -18.251 -11.445 15.285 1.00 92.06 285 ARG A O 1
ATOM 2253 N N . ASN A 1 286 ? -19.228 -13.113 16.434 1.00 91.00 286 ASN A N 1
ATOM 2254 C CA . ASN A 1 286 ? -20.532 -12.465 16.489 1.00 91.00 286 ASN A CA 1
ATOM 2255 C C . ASN A 1 286 ? -20.405 -11.051 17.087 1.00 91.00 286 ASN A C 1
ATOM 2257 O O . ASN A 1 286 ? -19.731 -10.875 18.101 1.00 91.00 286 ASN A O 1
ATOM 2261 N N . ARG A 1 287 ? -21.027 -10.060 16.438 1.00 88.50 287 ARG A N 1
ATOM 2262 C CA . ARG A 1 287 ? -20.973 -8.633 16.813 1.00 88.50 287 ARG A CA 1
ATOM 2263 C C . ARG A 1 287 ? -19.565 -8.019 16.888 1.00 88.50 287 ARG A C 1
ATOM 2265 O O . ARG A 1 287 ? -19.362 -7.033 17.588 1.00 88.50 287 ARG A O 1
ATOM 2272 N N . SER A 1 288 ? -18.583 -8.567 16.170 1.00 89.94 288 SER A N 1
ATOM 2273 C CA . SER A 1 288 ? -17.282 -7.900 16.028 1.00 89.94 288 SER A CA 1
ATOM 2274 C C . SER A 1 288 ? -17.400 -6.599 15.233 1.00 89.94 288 SER A C 1
ATOM 2276 O O . SER A 1 288 ? -18.023 -6.574 14.173 1.00 89.94 288 SER A O 1
ATOM 2278 N N . ALA A 1 289 ? -16.751 -5.540 15.718 1.00 90.12 289 ALA A N 1
ATOM 2279 C CA . ALA A 1 289 ? -16.650 -4.270 15.009 1.00 90.12 289 ALA A CA 1
ATOM 2280 C C . ALA A 1 289 ? -15.644 -4.358 13.848 1.00 90.12 289 ALA A C 1
ATOM 2282 O O . ALA A 1 289 ? -14.584 -4.985 13.968 1.00 90.12 289 ALA A O 1
ATOM 2283 N N . VAL A 1 290 ? -15.960 -3.704 12.731 1.00 91.75 290 VAL A N 1
ATOM 2284 C CA . VAL A 1 290 ? -15.071 -3.554 11.572 1.00 91.75 290 VAL A CA 1
ATOM 2285 C C . VAL A 1 290 ? -15.086 -2.112 11.087 1.00 91.75 290 VAL A C 1
ATOM 2287 O O . VAL A 1 290 ? -16.150 -1.521 10.924 1.00 91.75 290 VAL A O 1
ATOM 2290 N N . ASP A 1 291 ? -13.909 -1.568 10.796 1.00 90.00 291 ASP A N 1
ATOM 2291 C CA . ASP A 1 291 ? -13.781 -0.229 10.230 1.00 90.00 291 ASP A CA 1
ATOM 2292 C C . ASP A 1 291 ? -13.613 -0.318 8.720 1.00 90.00 291 ASP A C 1
ATOM 2294 O O . ASP A 1 291 ? -12.814 -1.108 8.203 1.00 90.00 291 ASP A O 1
ATOM 2298 N N . VAL A 1 292 ? -14.337 0.534 7.999 1.00 91.94 292 VAL A N 1
ATOM 2299 C CA . VAL A 1 292 ? -14.308 0.582 6.538 1.00 91.94 292 VAL A CA 1
ATOM 2300 C C . VAL A 1 292 ? -13.758 1.924 6.082 1.00 91.94 292 VAL A C 1
ATOM 2302 O O . VAL A 1 292 ? -14.284 2.984 6.410 1.00 91.94 292 VAL A O 1
ATOM 2305 N N . LYS A 1 293 ? -12.703 1.879 5.269 1.00 89.38 293 LYS A N 1
ATOM 2306 C CA . LYS A 1 293 ? -12.041 3.061 4.718 1.00 89.38 293 LYS A CA 1
ATOM 2307 C C . LYS A 1 293 ? -12.068 3.056 3.196 1.00 89.38 293 LYS A C 1
ATOM 2309 O O . LYS A 1 293 ? -11.608 2.107 2.566 1.00 89.38 293 LYS A O 1
ATOM 2314 N N . ASP A 1 294 ? -12.514 4.163 2.609 1.00 90.31 294 ASP A N 1
ATOM 2315 C CA . ASP A 1 294 ? -12.381 4.427 1.174 1.00 90.31 294 ASP A CA 1
ATOM 2316 C C . ASP A 1 294 ? -10.969 4.945 0.841 1.00 90.31 294 ASP A C 1
ATOM 2318 O O . ASP A 1 294 ? -10.530 6.001 1.306 1.00 90.31 294 ASP A O 1
ATOM 2322 N N . LEU A 1 295 ? -10.253 4.193 0.007 1.00 88.25 295 LEU A N 1
ATOM 2323 C CA . LEU A 1 295 ? -8.903 4.484 -0.476 1.00 88.25 295 LEU A CA 1
ATOM 2324 C C . LEU A 1 295 ? -8.878 5.507 -1.627 1.00 88.25 295 LEU A C 1
ATOM 2326 O O . LEU A 1 295 ? -7.797 5.923 -2.050 1.00 88.25 295 LEU A O 1
ATOM 2330 N N . GLY A 1 296 ? -10.041 5.922 -2.138 1.00 88.44 296 GLY A N 1
ATOM 2331 C CA . GLY A 1 296 ? -10.155 6.764 -3.328 1.00 88.44 296 GLY A CA 1
ATOM 2332 C C . GLY A 1 296 ? -9.999 5.972 -4.633 1.00 88.44 296 GLY A C 1
ATOM 2333 O O . GLY A 1 296 ? -9.885 4.746 -4.593 1.00 88.44 296 GLY A O 1
ATOM 2334 N N . PRO A 1 297 ? -9.982 6.644 -5.800 1.00 91.00 297 PRO A N 1
ATOM 2335 C CA . PRO A 1 297 ? -9.854 5.996 -7.105 1.00 91.00 297 PRO A CA 1
ATOM 2336 C C . PRO A 1 297 ? -8.642 5.062 -7.189 1.00 91.00 297 PRO A C 1
ATOM 2338 O O . PRO A 1 297 ? -7.521 5.439 -6.836 1.00 91.00 297 PRO A O 1
ATOM 2341 N N . GLN A 1 298 ? -8.879 3.844 -7.671 1.00 92.44 298 GLN A N 1
ATOM 2342 C CA . GLN A 1 298 ? -7.877 2.792 -7.801 1.00 92.44 298 GLN A CA 1
ATOM 2343 C C . GLN A 1 298 ? -7.719 2.376 -9.263 1.00 92.44 298 GLN A C 1
ATOM 2345 O O . GLN A 1 298 ? -8.673 2.440 -10.032 1.00 92.44 298 GLN A O 1
ATOM 2350 N N . ILE A 1 299 ? -6.527 1.908 -9.621 1.00 92.56 299 ILE A N 1
ATOM 2351 C CA . ILE A 1 299 ? -6.208 1.348 -10.936 1.00 92.56 299 ILE A CA 1
ATOM 2352 C C . ILE A 1 299 ? -5.532 -0.015 -10.771 1.00 92.56 299 ILE A C 1
ATOM 2354 O O . ILE A 1 299 ? -4.772 -0.221 -9.822 1.00 92.56 299 ILE A O 1
ATOM 2358 N N . ALA A 1 300 ? -5.825 -0.959 -11.666 1.00 91.62 300 ALA A N 1
ATOM 2359 C CA . ALA A 1 300 ? -5.254 -2.302 -11.623 1.00 91.62 300 ALA A CA 1
ATOM 2360 C C . ALA A 1 300 ? -3.745 -2.285 -11.902 1.00 91.62 300 ALA A C 1
ATOM 2362 O O . ALA A 1 300 ? -3.299 -1.627 -12.839 1.00 91.62 300 ALA A O 1
ATOM 2363 N N . TRP A 1 301 ? -2.964 -3.063 -11.143 1.00 89.81 301 TRP A N 1
ATOM 2364 C CA . TRP A 1 301 ? -1.507 -3.153 -11.346 1.00 89.81 301 TRP A CA 1
ATOM 2365 C C . TRP A 1 301 ? -1.125 -3.593 -12.760 1.00 89.81 301 TRP A C 1
ATOM 2367 O O . TRP A 1 301 ? -0.152 -3.094 -13.311 1.00 89.81 301 TRP A O 1
ATOM 2377 N N . ARG A 1 302 ? -1.918 -4.477 -13.377 1.00 91.62 302 ARG A N 1
ATOM 2378 C CA . ARG A 1 302 ? -1.712 -4.890 -14.771 1.00 91.62 302 ARG A CA 1
ATOM 2379 C C . ARG A 1 302 ? -1.764 -3.692 -15.723 1.00 91.62 302 ARG A C 1
ATOM 2381 O O . ARG A 1 302 ? -0.858 -3.520 -16.522 1.00 91.62 302 ARG A O 1
ATOM 2388 N N . THR A 1 303 ? -2.789 -2.847 -15.601 1.00 92.44 303 THR A N 1
ATOM 2389 C CA . THR A 1 303 ? -2.929 -1.624 -16.409 1.00 92.44 303 THR A CA 1
ATOM 2390 C C . THR A 1 303 ? -1.778 -0.658 -16.164 1.00 92.44 303 THR A C 1
ATOM 2392 O O . THR A 1 303 ? -1.285 -0.044 -17.098 1.00 92.44 303 THR A O 1
ATOM 2395 N N . VAL A 1 304 ? -1.332 -0.543 -14.915 1.00 92.44 304 VAL A N 1
ATOM 2396 C CA . VAL A 1 304 ? -0.210 0.320 -14.538 1.00 92.44 304 VAL A CA 1
ATOM 2397 C C . VAL A 1 304 ? 1.070 -0.086 -15.258 1.00 92.44 304 VAL A C 1
ATOM 2399 O O . VAL A 1 304 ? 1.668 0.755 -15.914 1.00 92.44 304 VAL A O 1
ATOM 2402 N N . PHE A 1 305 ? 1.449 -1.364 -15.195 1.00 92.25 305 PHE A N 1
ATOM 2403 C CA . PHE A 1 305 ? 2.653 -1.850 -15.868 1.00 92.25 305 PHE A CA 1
ATOM 2404 C C . PHE A 1 305 ? 2.569 -1.721 -17.392 1.00 92.25 305 PHE A C 1
ATOM 2406 O O . PHE A 1 305 ? 3.558 -1.331 -18.003 1.00 92.25 305 PHE A O 1
ATOM 2413 N N . ILE A 1 306 ? 1.390 -1.952 -17.985 1.00 94.88 306 ILE A N 1
ATOM 2414 C CA . ILE A 1 306 ? 1.180 -1.716 -19.422 1.00 94.88 306 ILE A CA 1
ATOM 2415 C C . ILE A 1 306 ? 1.440 -0.244 -19.769 1.00 94.88 306 ILE A C 1
ATOM 2417 O O . ILE A 1 306 ? 2.182 0.080 -20.684 1.00 94.88 306 ILE A O 1
ATOM 2421 N N . VAL A 1 307 ? 0.862 0.697 -19.020 1.00 95.19 307 VAL A N 1
ATOM 2422 C CA . VAL A 1 307 ? 1.079 2.126 -19.302 1.00 95.19 307 VAL A CA 1
ATOM 2423 C C . VAL A 1 307 ? 2.542 2.528 -19.067 1.00 95.19 307 VAL A C 1
ATOM 2425 O O . VAL A 1 307 ? 3.092 3.323 -19.829 1.00 95.19 307 VAL A O 1
ATOM 2428 N N . GLU A 1 308 ? 3.192 1.974 -18.043 1.00 93.94 308 GLU A N 1
ATOM 2429 C CA . GLU A 1 308 ? 4.605 2.224 -17.741 1.00 93.94 308 GLU A CA 1
ATOM 2430 C C . GLU A 1 308 ? 5.531 1.786 -18.890 1.00 93.94 308 GLU A C 1
ATOM 2432 O O . GLU A 1 308 ? 6.388 2.571 -19.304 1.00 93.94 308 GLU A O 1
ATOM 2437 N N . TYR A 1 309 ? 5.353 0.571 -19.421 1.00 95.31 309 TYR A N 1
ATOM 2438 C CA . TYR A 1 309 ? 6.232 -0.010 -20.443 1.00 95.31 309 TYR A CA 1
ATOM 2439 C C . TYR A 1 309 ? 5.868 0.399 -21.877 1.00 95.31 309 TYR A C 1
ATOM 2441 O O . TYR A 1 309 ? 6.759 0.464 -22.729 1.00 95.31 309 TYR A O 1
ATOM 2449 N N . LEU A 1 310 ? 4.615 0.791 -22.131 1.00 96.00 310 LEU A N 1
ATOM 2450 C CA . LEU A 1 310 ? 4.190 1.353 -23.415 1.00 96.00 310 LEU A CA 1
ATOM 2451 C C . LEU A 1 310 ? 4.981 2.615 -23.798 1.00 96.00 310 LEU A C 1
ATOM 2453 O O . LEU A 1 310 ? 5.246 2.835 -24.977 1.00 96.00 310 LEU A O 1
ATOM 2457 N N . GLY A 1 311 ? 5.402 3.423 -22.820 1.00 95.81 311 GLY A N 1
ATOM 2458 C CA . GLY A 1 311 ? 6.172 4.647 -23.059 1.00 95.81 311 GLY A CA 1
ATOM 2459 C C . GLY A 1 311 ? 7.437 4.403 -23.883 1.00 95.81 311 GLY A C 1
ATOM 2460 O O . GLY A 1 311 ? 7.509 4.868 -25.020 1.00 95.81 311 GLY A O 1
ATOM 2461 N N . PRO A 1 312 ? 8.432 3.661 -23.364 1.00 96.19 312 PRO A N 1
ATOM 2462 C CA . PRO A 1 312 ? 9.629 3.311 -24.127 1.00 96.19 312 PRO A CA 1
ATOM 2463 C C . PRO A 1 312 ? 9.338 2.621 -25.471 1.00 96.19 312 PRO A C 1
ATOM 2465 O O . PRO A 1 312 ? 9.997 2.938 -26.460 1.00 96.19 312 PRO A O 1
ATOM 2468 N N . ILE A 1 313 ? 8.326 1.744 -25.544 1.00 97.75 313 ILE A N 1
ATOM 2469 C CA . ILE A 1 313 ? 7.937 1.056 -26.791 1.00 97.75 313 ILE A CA 1
ATOM 2470 C C . ILE A 1 313 ? 7.520 2.049 -27.882 1.00 97.75 313 ILE A C 1
ATOM 2472 O O . ILE A 1 313 ? 7.838 1.828 -29.047 1.00 97.75 313 ILE A O 1
ATOM 2476 N N . LEU A 1 314 ? 6.837 3.141 -27.526 1.00 97.94 314 LEU A N 1
ATOM 2477 C CA . LEU A 1 314 ? 6.405 4.168 -28.478 1.00 97.94 314 LEU A CA 1
ATOM 2478 C C . LEU A 1 314 ? 7.484 5.228 -28.732 1.00 97.94 314 LEU A C 1
ATOM 2480 O O . LEU A 1 314 ? 7.713 5.628 -29.874 1.00 97.94 314 LEU A O 1
ATOM 2484 N N . ILE A 1 315 ? 8.157 5.685 -27.675 1.00 98.31 315 ILE A N 1
ATOM 2485 C CA . ILE A 1 315 ? 9.092 6.815 -27.732 1.00 98.31 315 ILE A CA 1
ATOM 2486 C C . ILE A 1 315 ? 10.357 6.458 -28.519 1.00 98.31 315 ILE A C 1
ATOM 2488 O O . ILE A 1 315 ? 10.840 7.282 -29.295 1.00 98.31 315 ILE A O 1
ATOM 2492 N N . HIS A 1 316 ? 10.885 5.238 -28.365 1.00 98.31 316 HIS A N 1
ATOM 2493 C CA . HIS A 1 316 ? 12.108 4.836 -29.061 1.00 98.31 316 HIS A CA 1
ATOM 2494 C C . HIS A 1 316 ? 11.950 4.830 -30.593 1.00 98.31 316 HIS A C 1
ATOM 2496 O O . HIS A 1 316 ? 12.737 5.511 -31.255 1.00 98.31 316 HIS A O 1
ATOM 2502 N N . PRO A 1 317 ? 10.942 4.153 -31.186 1.00 98.12 317 PRO A N 1
ATOM 2503 C CA . PRO A 1 317 ? 10.669 4.256 -32.618 1.00 98.12 317 PRO A CA 1
ATOM 2504 C C . PRO A 1 317 ? 10.376 5.690 -33.065 1.00 98.12 317 PRO A C 1
ATOM 2506 O O . PRO A 1 317 ? 10.886 6.114 -34.100 1.00 98.12 317 PRO A O 1
ATOM 2509 N N . LEU A 1 318 ? 9.602 6.453 -32.283 1.00 98.00 318 LEU A N 1
ATOM 2510 C CA . LEU A 1 318 ? 9.243 7.829 -32.628 1.00 98.00 318 LEU A CA 1
ATOM 2511 C C . LEU A 1 318 ? 10.480 8.722 -32.772 1.00 98.00 318 LEU A C 1
ATOM 2513 O O . LEU A 1 318 ? 10.599 9.436 -33.763 1.00 98.00 318 LEU A O 1
ATOM 2517 N N . ILE A 1 319 ? 11.425 8.657 -31.831 1.00 97.44 319 ILE A N 1
ATOM 2518 C CA . ILE A 1 319 ? 12.658 9.453 -31.906 1.00 97.44 319 ILE A CA 1
ATOM 2519 C C . ILE A 1 319 ? 13.609 8.900 -32.975 1.00 97.44 319 ILE A C 1
ATOM 2521 O O . ILE A 1 319 ? 14.228 9.683 -33.690 1.00 97.44 319 ILE A O 1
ATOM 2525 N N . TYR A 1 320 ? 13.700 7.575 -33.140 1.00 97.38 320 TYR A N 1
ATOM 2526 C CA . TYR A 1 320 ? 14.552 6.949 -34.158 1.00 97.38 320 TYR A CA 1
ATOM 2527 C C . TYR A 1 320 ? 14.142 7.325 -35.590 1.00 97.38 320 TYR A C 1
ATOM 2529 O O . TYR A 1 320 ? 14.990 7.714 -36.393 1.00 97.38 320 TYR A O 1
ATOM 2537 N N . TYR A 1 321 ? 12.850 7.249 -35.919 1.00 96.44 321 TYR A N 1
ATOM 2538 C CA . TYR A 1 321 ? 12.349 7.650 -37.238 1.00 96.44 321 TYR A CA 1
ATOM 2539 C C . TYR A 1 321 ? 12.194 9.172 -37.363 1.00 96.44 321 TYR A C 1
ATOM 2541 O O . TYR A 1 321 ? 12.355 9.721 -38.449 1.00 96.44 321 TYR A O 1
ATOM 2549 N N . GLY A 1 322 ? 11.966 9.870 -36.248 1.00 96.38 322 GLY A N 1
ATOM 2550 C CA . GLY A 1 322 ? 11.909 11.331 -36.169 1.00 96.38 322 GLY A CA 1
ATOM 2551 C C . GLY A 1 322 ? 13.269 12.036 -36.204 1.00 96.38 322 GLY A C 1
ATOM 2552 O O . GLY A 1 322 ? 13.308 13.261 -36.097 1.00 96.38 322 GLY A O 1
ATOM 2553 N N . ARG A 1 323 ? 14.384 11.307 -36.370 1.00 96.31 323 ARG A N 1
ATOM 2554 C CA . ARG A 1 323 ? 15.750 11.863 -36.389 1.00 96.31 323 ARG A CA 1
ATOM 2555 C C . ARG A 1 323 ? 15.915 13.106 -37.281 1.00 96.31 323 ARG A C 1
ATOM 2557 O O . ARG A 1 323 ? 16.524 14.060 -36.794 1.00 96.31 323 ARG A O 1
ATOM 2564 N N . PRO A 1 324 ? 15.383 13.160 -38.522 1.00 95.38 324 PRO A N 1
ATOM 2565 C CA . PRO A 1 324 ? 15.531 14.349 -39.363 1.00 95.38 324 PRO A CA 1
ATOM 2566 C C . PRO A 1 324 ? 14.902 15.607 -38.765 1.00 95.38 324 PRO A C 1
ATOM 2568 O O . PRO A 1 324 ? 15.475 16.685 -38.875 1.00 95.38 324 PRO A O 1
ATOM 2571 N N . LEU A 1 325 ? 13.765 15.464 -38.079 1.00 95.62 325 LEU A N 1
ATOM 2572 C CA . LEU A 1 325 ? 13.062 16.578 -37.440 1.00 95.62 325 LEU A CA 1
ATOM 2573 C C . LEU A 1 325 ? 13.722 16.991 -36.120 1.00 95.62 325 LEU A C 1
ATOM 2575 O O . LEU A 1 325 ? 13.804 18.176 -35.820 1.00 95.62 325 LEU A O 1
ATOM 2579 N N . ILE A 1 326 ? 14.191 16.020 -35.331 1.00 96.12 326 ILE A N 1
ATOM 2580 C CA . ILE A 1 326 ? 14.722 16.262 -33.981 1.00 96.12 326 ILE A CA 1
ATOM 2581 C C . ILE A 1 326 ? 16.162 16.788 -34.024 1.00 96.12 326 ILE A C 1
ATOM 2583 O O . ILE A 1 326 ? 16.509 17.675 -33.249 1.00 96.12 326 ILE A O 1
ATOM 2587 N N . TYR A 1 327 ? 17.001 16.249 -34.915 1.00 96.12 327 TYR A N 1
ATOM 2588 C CA . TYR A 1 327 ? 18.432 16.578 -34.981 1.00 96.12 327 TYR A CA 1
ATOM 2589 C C . TYR A 1 327 ? 18.835 17.342 -36.247 1.00 96.12 327 TYR A C 1
ATOM 2591 O O . TYR A 1 327 ? 20.020 17.611 -36.424 1.00 96.12 327 TYR A O 1
ATOM 2599 N N . GLY A 1 328 ? 17.897 17.643 -37.155 1.00 93.81 328 GLY A N 1
ATOM 2600 C CA . GLY A 1 328 ? 18.202 18.338 -38.412 1.00 93.81 328 GLY A CA 1
ATOM 2601 C C . GLY A 1 328 ? 19.143 17.554 -39.333 1.00 93.81 328 GLY A C 1
ATOM 2602 O O . GLY A 1 328 ? 19.945 18.151 -40.046 1.00 93.81 328 GLY A O 1
ATOM 2603 N N . THR A 1 329 ? 19.103 16.217 -39.287 1.00 91.75 329 THR A N 1
ATOM 2604 C CA . THR A 1 329 ? 20.027 15.346 -40.030 1.00 91.75 329 THR A CA 1
ATOM 2605 C C . THR A 1 329 ? 19.360 14.672 -41.229 1.00 91.75 329 THR A C 1
ATOM 2607 O O . THR A 1 329 ? 18.234 14.191 -41.138 1.00 91.75 329 THR A O 1
ATOM 2610 N N . SER A 1 330 ? 20.080 14.565 -42.344 1.00 88.00 330 SER A N 1
ATOM 2611 C CA . SER A 1 330 ? 19.711 13.719 -43.489 1.00 88.00 330 SER A CA 1
ATOM 2612 C C . SER A 1 330 ? 20.408 12.352 -43.473 1.00 88.00 330 SER A C 1
ATOM 2614 O O . SER A 1 330 ? 20.117 11.501 -44.312 1.00 88.00 330 SER A O 1
ATOM 2616 N N . GLY A 1 331 ? 21.324 12.123 -42.524 1.00 86.88 331 GLY A N 1
ATOM 2617 C CA . GLY A 1 331 ? 22.103 10.892 -42.432 1.00 86.88 331 GLY A CA 1
ATOM 2618 C C . GLY A 1 331 ? 21.252 9.703 -41.993 1.00 86.88 331 GLY A C 1
ATOM 2619 O O . GLY A 1 331 ? 20.476 9.794 -41.033 1.00 86.88 331 GLY A O 1
ATOM 2620 N N . THR A 1 332 ? 21.423 8.560 -42.656 1.00 91.38 332 THR A N 1
ATOM 2621 C CA . THR A 1 332 ? 20.759 7.317 -42.253 1.00 91.38 332 THR A CA 1
ATOM 2622 C C . THR A 1 332 ? 21.253 6.864 -40.870 1.00 91.38 332 THR A C 1
ATOM 2624 O O . THR A 1 332 ? 22.391 7.145 -40.485 1.00 91.38 332 THR A O 1
ATOM 2627 N N . PRO A 1 333 ? 20.388 6.237 -40.055 1.00 94.31 333 PRO A N 1
ATOM 2628 C CA . PRO A 1 333 ? 20.794 5.722 -38.753 1.00 94.31 333 PRO A CA 1
ATOM 2629 C C . PRO A 1 333 ? 21.791 4.572 -38.915 1.00 94.31 333 PRO A C 1
ATOM 2631 O O . PRO A 1 333 ? 21.663 3.761 -39.831 1.00 94.31 333 PRO A O 1
ATOM 2634 N N . SER A 1 334 ? 22.760 4.481 -38.004 1.00 95.50 334 SER A N 1
ATOM 2635 C CA . SER A 1 334 ? 23.755 3.405 -38.034 1.00 95.50 334 SER A CA 1
ATOM 2636 C C . SER A 1 334 ? 23.140 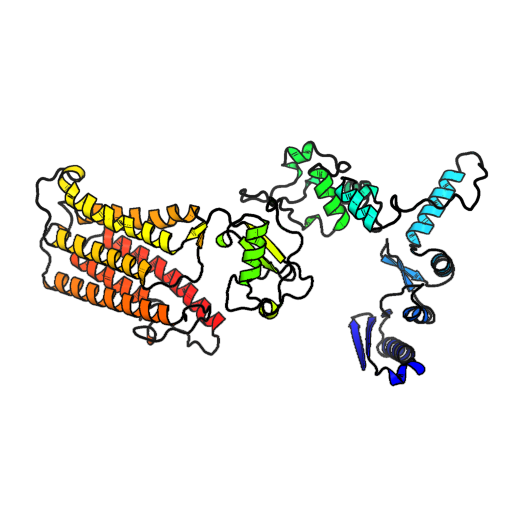2.043 -37.674 1.00 95.50 334 SER A C 1
ATOM 2638 O O . SER A 1 334 ? 22.097 1.955 -37.011 1.00 95.50 334 SER A O 1
ATOM 2640 N N . GLU A 1 335 ? 23.837 0.957 -38.021 1.00 94.75 335 GLU A N 1
ATOM 2641 C CA . GLU A 1 335 ? 23.439 -0.398 -37.615 1.00 94.75 335 GLU A CA 1
ATOM 2642 C C . GLU A 1 335 ? 23.424 -0.574 -36.089 1.00 94.75 335 GLU A C 1
ATOM 2644 O O . GLU A 1 335 ? 22.552 -1.258 -35.558 1.00 94.75 335 GLU A O 1
ATOM 2649 N N . LEU A 1 336 ? 24.312 0.098 -35.345 1.00 95.94 336 LEU A N 1
ATOM 2650 C CA . LEU A 1 336 ? 24.298 0.055 -33.877 1.00 95.94 336 LEU A CA 1
ATOM 2651 C C . LEU A 1 336 ? 23.132 0.843 -33.275 1.00 95.94 336 LEU A C 1
ATOM 2653 O O . LEU A 1 336 ? 22.576 0.424 -32.256 1.00 95.94 336 LEU A O 1
ATOM 2657 N N . GLN A 1 337 ? 22.711 1.948 -33.898 1.00 97.19 337 GLN A N 1
ATOM 2658 C CA . GLN A 1 337 ? 21.492 2.660 -33.503 1.00 97.19 337 GLN A CA 1
ATOM 2659 C C . GLN A 1 337 ? 20.257 1.785 -33.729 1.00 97.19 337 GLN A C 1
ATOM 2661 O O . GLN A 1 337 ? 19.400 1.690 -32.849 1.00 97.19 337 GLN A O 1
ATOM 2666 N N . LYS A 1 338 ? 20.196 1.094 -34.873 1.00 97.44 338 LYS A N 1
ATOM 2667 C CA . LYS A 1 338 ? 19.136 0.129 -35.185 1.00 97.44 338 LYS A CA 1
ATOM 2668 C C . LYS A 1 338 ? 19.135 -1.052 -34.210 1.00 97.44 338 LYS A C 1
ATOM 2670 O O . LYS A 1 338 ? 18.086 -1.400 -33.674 1.00 97.44 338 LYS A O 1
ATOM 2675 N N . LEU A 1 339 ? 20.300 -1.627 -33.919 1.00 97.69 339 LEU A N 1
ATOM 2676 C CA . LEU A 1 339 ? 20.441 -2.705 -32.943 1.00 97.69 339 LEU A CA 1
ATOM 2677 C C . LEU A 1 339 ? 20.001 -2.250 -31.545 1.00 97.69 339 LEU A C 1
ATOM 2679 O O . LEU A 1 339 ? 19.226 -2.943 -30.896 1.00 97.69 339 LEU A O 1
ATOM 2683 N N . SER A 1 340 ? 20.417 -1.060 -31.105 1.00 98.00 340 SER A N 1
ATOM 2684 C CA . SER A 1 340 ? 20.018 -0.495 -29.808 1.00 98.00 340 SER A CA 1
ATOM 2685 C C . SER A 1 340 ? 18.503 -0.300 -29.705 1.00 98.00 340 SER A C 1
ATOM 2687 O O . SER A 1 340 ? 17.916 -0.613 -28.673 1.00 98.00 340 SER A O 1
ATOM 2689 N N . LEU A 1 341 ? 17.857 0.174 -30.780 1.00 98.44 341 LEU A N 1
ATOM 2690 C CA . LEU A 1 341 ? 16.396 0.231 -30.878 1.00 98.44 341 LEU A CA 1
ATOM 2691 C C . LEU A 1 341 ? 15.766 -1.150 -30.692 1.00 98.44 341 LEU A C 1
ATOM 2693 O O . LEU A 1 341 ? 14.876 -1.298 -29.858 1.00 98.44 341 LEU A O 1
ATOM 2697 N N . ILE A 1 342 ? 16.245 -2.153 -31.429 1.00 98.44 342 ILE A N 1
ATOM 2698 C CA . ILE A 1 342 ? 15.711 -3.516 -31.365 1.00 98.44 342 ILE A CA 1
ATOM 2699 C C . ILE A 1 342 ? 15.847 -4.086 -29.951 1.00 98.44 342 ILE A C 1
ATOM 2701 O O . ILE A 1 342 ? 14.859 -4.565 -29.405 1.00 98.44 342 ILE A O 1
ATOM 2705 N N . LEU A 1 343 ? 17.029 -4.007 -29.331 1.00 98.50 343 LEU A N 1
ATOM 2706 C CA . LEU A 1 343 ? 17.259 -4.570 -27.995 1.00 98.50 343 LEU A CA 1
ATOM 2707 C C . LEU A 1 343 ? 16.380 -3.904 -26.927 1.00 98.50 343 LEU A C 1
ATOM 2709 O O . LEU A 1 343 ? 15.762 -4.599 -26.121 1.00 98.50 343 LEU A O 1
ATOM 2713 N N . ILE A 1 344 ? 16.273 -2.571 -26.940 1.00 98.25 344 ILE A N 1
ATOM 2714 C CA . ILE A 1 344 ? 15.466 -1.839 -25.954 1.00 98.25 344 ILE A CA 1
ATOM 2715 C C . ILE A 1 344 ? 13.972 -2.124 -26.151 1.00 98.25 344 ILE A C 1
ATOM 2717 O O . ILE A 1 344 ? 13.265 -2.414 -25.185 1.00 98.25 344 ILE A O 1
ATOM 2721 N N . VAL A 1 345 ? 13.478 -2.097 -27.391 1.00 98.25 345 VAL A N 1
ATOM 2722 C CA . VAL A 1 345 ? 12.068 -2.400 -27.672 1.00 98.25 345 VAL A CA 1
ATOM 2723 C C . VAL A 1 345 ? 11.750 -3.859 -27.337 1.00 98.25 345 VAL A C 1
ATOM 2725 O O . VAL A 1 345 ? 10.723 -4.115 -26.714 1.00 98.25 345 VAL A O 1
ATOM 2728 N N . LEU A 1 346 ? 12.631 -4.814 -27.659 1.00 98.44 346 LEU A N 1
ATOM 2729 C CA . LEU A 1 346 ? 12.451 -6.222 -27.289 1.00 98.44 346 LEU A CA 1
ATOM 2730 C C . LEU A 1 346 ? 12.401 -6.423 -25.774 1.00 98.44 346 LEU A C 1
ATOM 2732 O O . LEU A 1 346 ? 11.544 -7.172 -25.305 1.00 98.44 346 LEU A O 1
ATOM 2736 N N . HIS A 1 347 ? 13.257 -5.735 -25.011 1.00 98.19 347 HIS A N 1
ATOM 2737 C CA . HIS A 1 347 ? 13.197 -5.748 -23.550 1.00 98.19 347 HIS A CA 1
ATOM 2738 C C . HIS A 1 347 ? 11.797 -5.349 -23.064 1.00 98.19 347 HIS A C 1
ATOM 2740 O O . HIS A 1 347 ? 11.142 -6.121 -22.364 1.00 98.19 347 HIS A O 1
ATOM 2746 N N . PHE A 1 348 ? 11.284 -4.188 -23.487 1.00 97.50 348 PHE A N 1
ATOM 2747 C CA . PHE A 1 348 ? 9.975 -3.714 -23.031 1.00 97.50 348 PHE A CA 1
ATOM 2748 C C . PHE A 1 348 ? 8.796 -4.534 -23.571 1.00 97.50 348 PHE A C 1
ATOM 2750 O O . PHE A 1 348 ? 7.857 -4.789 -22.820 1.00 97.50 348 PHE A O 1
ATOM 2757 N N . LEU A 1 349 ? 8.849 -5.038 -24.806 1.00 97.88 349 LEU A N 1
ATOM 2758 C CA . LEU A 1 349 ? 7.834 -5.962 -25.333 1.00 97.88 349 LEU A CA 1
ATOM 2759 C C . LEU A 1 349 ? 7.773 -7.258 -24.521 1.00 97.88 349 LEU A C 1
ATOM 2761 O O . LEU A 1 349 ? 6.693 -7.763 -24.214 1.00 97.88 349 LEU A O 1
ATOM 2765 N N . LYS A 1 350 ? 8.930 -7.783 -24.116 1.00 97.38 350 LYS A N 1
ATOM 2766 C CA . LYS A 1 350 ? 8.999 -8.930 -23.215 1.00 97.38 350 LYS A CA 1
ATOM 2767 C C . LYS A 1 350 ? 8.427 -8.581 -21.837 1.00 97.38 350 LYS A C 1
ATOM 2769 O O . LYS A 1 350 ? 7.696 -9.395 -21.275 1.00 97.38 350 LYS A O 1
ATOM 2774 N N . ARG A 1 351 ? 8.684 -7.381 -21.296 1.00 96.50 351 ARG A N 1
ATOM 2775 C CA . ARG A 1 351 ? 8.064 -6.911 -20.036 1.00 96.50 351 ARG A CA 1
ATOM 2776 C C . ARG A 1 351 ? 6.540 -6.801 -20.131 1.00 96.50 351 ARG A C 1
ATOM 2778 O O . ARG A 1 351 ? 5.850 -7.178 -19.182 1.00 96.50 351 ARG A O 1
ATOM 2785 N N . GLU A 1 352 ? 6.011 -6.351 -21.265 1.00 96.00 352 GLU A N 1
ATOM 2786 C CA . GLU A 1 352 ? 4.570 -6.340 -21.543 1.00 96.00 352 GLU A CA 1
ATOM 2787 C C . GLU A 1 352 ? 3.996 -7.754 -21.595 1.00 96.00 352 GLU A C 1
ATOM 2789 O O . GLU A 1 352 ? 3.024 -8.070 -20.906 1.00 96.00 352 GLU A O 1
ATOM 2794 N N . PHE A 1 353 ? 4.649 -8.652 -22.333 1.00 96.75 353 PHE A N 1
ATOM 2795 C CA . PHE A 1 353 ? 4.267 -10.060 -22.380 1.00 96.75 353 PHE A CA 1
ATOM 2796 C C . PHE A 1 353 ? 4.227 -10.681 -20.974 1.00 96.75 353 PHE A C 1
ATOM 2798 O O . PHE A 1 353 ? 3.247 -11.324 -20.588 1.00 96.75 353 PHE A O 1
ATOM 2805 N N . GLU A 1 354 ? 5.257 -10.449 -20.161 1.00 95.31 354 GLU A N 1
ATOM 2806 C CA . GLU A 1 354 ? 5.292 -10.927 -18.781 1.00 95.31 354 GLU A CA 1
ATOM 2807 C C . GLU A 1 354 ? 4.161 -10.341 -17.933 1.00 95.31 354 GLU A C 1
ATOM 2809 O O . GLU A 1 354 ? 3.529 -11.074 -17.173 1.00 95.31 354 GLU A O 1
ATOM 2814 N N . THR A 1 355 ? 3.859 -9.055 -18.096 1.00 93.69 355 THR A N 1
ATOM 2815 C CA . THR A 1 355 ? 2.759 -8.372 -17.400 1.00 93.69 355 THR A CA 1
ATOM 2816 C C . THR A 1 355 ? 1.401 -8.977 -17.756 1.00 93.69 355 THR A C 1
ATOM 2818 O O . THR A 1 355 ? 0.533 -9.128 -16.892 1.00 93.69 355 THR A O 1
ATOM 2821 N N . LEU A 1 356 ? 1.205 -9.346 -19.024 1.00 92.56 356 LEU A N 1
ATOM 2822 C CA . LEU A 1 356 ? -0.050 -9.897 -19.523 1.00 92.56 356 LEU A CA 1
ATOM 2823 C C . LEU A 1 356 ? -0.240 -11.381 -19.171 1.00 92.56 356 LEU A C 1
ATOM 2825 O O . LEU A 1 356 ? -1.370 -11.776 -18.882 1.00 92.56 356 LEU A O 1
ATOM 2829 N N . PHE A 1 357 ? 0.828 -12.187 -19.188 1.00 93.25 357 PHE A N 1
ATOM 2830 C CA . PHE A 1 357 ? 0.719 -13.657 -19.185 1.00 93.25 357 PHE A CA 1
ATOM 2831 C C . PHE A 1 357 ? 1.492 -14.369 -18.057 1.00 93.25 357 PHE A C 1
ATOM 2833 O O . PHE A 1 357 ? 1.210 -15.532 -17.726 1.00 93.25 357 PHE A O 1
ATOM 2840 N N . VAL A 1 358 ? 2.463 -13.703 -17.424 1.00 91.62 358 VAL A N 1
ATOM 2841 C CA . VAL A 1 358 ? 3.345 -14.317 -16.415 1.00 91.62 358 VAL A CA 1
ATOM 2842 C C . VAL A 1 358 ? 3.055 -13.785 -15.013 1.00 91.62 358 VAL A C 1
ATOM 2844 O O . VAL A 1 358 ? 2.870 -14.575 -14.086 1.00 91.62 358 VAL A O 1
ATOM 2847 N N . HIS A 1 359 ? 3.000 -12.470 -14.823 1.00 88.81 359 HIS A N 1
ATOM 2848 C CA . HIS A 1 359 ? 2.911 -11.860 -13.501 1.00 88.81 359 HIS A CA 1
ATOM 2849 C C . HIS A 1 359 ? 1.591 -12.176 -12.793 1.00 88.81 359 HIS A C 1
ATOM 2851 O O . HIS A 1 359 ? 0.501 -12.107 -13.354 1.00 88.81 359 HIS A O 1
ATOM 2857 N N . ARG A 1 360 ? 1.700 -12.480 -11.496 1.00 82.62 360 ARG A N 1
ATOM 2858 C CA . ARG A 1 360 ? 0.575 -12.531 -10.555 1.00 82.62 360 ARG A CA 1
ATOM 2859 C C . ARG A 1 360 ? 0.791 -11.429 -9.531 1.00 82.62 360 ARG A C 1
ATOM 2861 O O . ARG A 1 360 ? 1.814 -11.429 -8.843 1.00 82.62 360 ARG A O 1
ATOM 2868 N N . PHE A 1 361 ? -0.137 -10.485 -9.411 1.00 77.81 361 PHE A N 1
ATOM 2869 C CA . PHE A 1 361 ? -0.016 -9.358 -8.479 1.00 77.81 361 PHE A CA 1
ATOM 2870 C C . PHE A 1 361 ? -0.556 -9.729 -7.095 1.00 77.81 361 PHE A C 1
ATOM 2872 O O . PHE A 1 361 ? -1.524 -10.470 -6.979 1.00 77.81 361 PHE A O 1
ATOM 2879 N N . SER A 1 362 ? 0.111 -9.272 -6.030 1.00 66.12 362 SER A N 1
ATOM 2880 C CA . SER A 1 362 ? -0.306 -9.564 -4.644 1.00 66.12 362 SER A CA 1
ATOM 2881 C C . SER A 1 362 ? -1.386 -8.612 -4.138 1.00 66.12 362 SER A C 1
ATOM 2883 O O . SER A 1 362 ? -2.056 -8.899 -3.157 1.00 66.12 362 SER A O 1
ATOM 2885 N N . LEU A 1 363 ? -1.499 -7.452 -4.776 1.00 74.88 363 LEU A N 1
ATOM 2886 C CA . LEU A 1 363 ? -2.582 -6.500 -4.600 1.00 74.88 363 LEU A CA 1
ATOM 2887 C C . LEU A 1 363 ? -3.238 -6.349 -5.966 1.00 74.88 363 LEU A C 1
ATOM 2889 O O . LEU A 1 363 ? -2.533 -6.325 -6.973 1.00 74.88 363 LEU A O 1
ATOM 2893 N N . ALA A 1 364 ? -4.563 -6.246 -6.009 1.00 78.00 364 ALA A N 1
ATOM 2894 C CA . ALA A 1 364 ? -5.272 -6.060 -7.272 1.00 78.00 364 ALA A CA 1
ATOM 2895 C C . ALA A 1 364 ? -4.991 -4.672 -7.873 1.00 78.00 364 ALA A C 1
ATOM 2897 O O . ALA A 1 364 ? -4.812 -4.535 -9.083 1.00 78.00 364 ALA A O 1
ATOM 2898 N N . THR A 1 365 ? -4.902 -3.646 -7.021 1.00 89.50 365 THR A N 1
ATOM 2899 C CA . THR A 1 365 ? -4.863 -2.246 -7.449 1.00 89.50 365 THR A CA 1
ATOM 2900 C C . THR A 1 365 ? -3.868 -1.383 -6.668 1.00 89.50 365 THR A C 1
ATOM 2902 O O . THR A 1 365 ? -3.324 -1.792 -5.637 1.00 89.50 365 THR A O 1
ATOM 2905 N N . MET A 1 366 ? -3.652 -0.163 -7.166 1.00 88.31 366 MET A N 1
ATOM 2906 C CA . MET A 1 366 ? -2.969 0.938 -6.484 1.00 88.31 366 MET A CA 1
ATOM 2907 C C . MET A 1 366 ? -3.752 2.257 -6.637 1.00 88.31 366 MET A C 1
ATOM 2909 O O . MET A 1 366 ? -4.592 2.355 -7.536 1.00 88.31 366 MET A O 1
ATOM 2913 N N . PRO A 1 367 ? -3.464 3.302 -5.834 1.00 91.12 367 PRO A N 1
ATOM 2914 C CA . PRO A 1 367 ? -4.076 4.619 -6.009 1.00 91.12 367 PRO A CA 1
ATOM 2915 C C . PRO A 1 367 ? -3.826 5.193 -7.410 1.00 91.12 367 PRO A C 1
ATOM 2917 O O . PRO A 1 367 ? -2.674 5.317 -7.824 1.00 91.12 367 PRO A O 1
ATOM 2920 N N . ALA A 1 368 ? -4.889 5.600 -8.111 1.00 90.00 368 ALA A N 1
ATOM 2921 C CA . ALA A 1 368 ? -4.832 5.985 -9.527 1.00 90.00 368 ALA A CA 1
ATOM 2922 C C . ALA A 1 368 ? -3.819 7.104 -9.819 1.00 90.00 368 ALA A C 1
ATOM 2924 O O . ALA A 1 368 ? -3.049 7.014 -10.767 1.00 90.00 368 ALA A O 1
ATOM 2925 N N . ARG A 1 369 ? -3.731 8.110 -8.942 1.00 88.69 369 ARG A N 1
ATOM 2926 C CA . ARG A 1 369 ? -2.767 9.223 -9.040 1.00 88.69 369 ARG A CA 1
ATOM 2927 C C . ARG A 1 369 ? -1.298 8.793 -9.138 1.00 88.69 369 ARG A C 1
ATOM 2929 O O . ARG A 1 369 ? -0.481 9.543 -9.662 1.00 88.69 369 ARG A O 1
ATOM 2936 N N . ASN A 1 370 ? -0.949 7.600 -8.654 1.00 89.50 370 ASN A N 1
ATOM 2937 C CA . ASN A 1 370 ? 0.427 7.112 -8.715 1.00 89.50 370 ASN A CA 1
ATOM 2938 C C . ASN A 1 370 ? 0.849 6.731 -10.143 1.00 89.50 370 ASN A C 1
ATOM 2940 O O . ASN A 1 370 ? 2.049 6.630 -10.389 1.00 89.50 370 ASN A O 1
ATOM 2944 N N . ILE A 1 371 ? -0.095 6.565 -11.084 1.00 91.75 371 ILE A N 1
ATOM 2945 C CA . ILE A 1 371 ? 0.222 6.216 -12.475 1.00 91.75 371 ILE A CA 1
ATOM 2946 C C . ILE A 1 371 ? 1.136 7.259 -13.120 1.00 91.75 371 ILE A C 1
ATOM 2948 O O . ILE A 1 371 ? 2.082 6.887 -13.802 1.00 91.75 371 ILE A O 1
ATOM 2952 N N . PHE A 1 372 ? 0.924 8.548 -12.836 1.00 89.25 372 PHE A N 1
ATOM 2953 C CA . PHE A 1 372 ? 1.749 9.628 -13.374 1.00 89.25 372 PHE A CA 1
ATOM 2954 C C . PHE A 1 372 ? 3.182 9.541 -12.864 1.00 89.25 372 PHE A C 1
ATOM 2956 O O . PHE A 1 372 ? 4.119 9.616 -13.649 1.00 89.25 372 PHE A O 1
ATOM 2963 N N . LYS A 1 373 ? 3.357 9.325 -11.555 1.00 84.69 373 LYS A N 1
ATOM 2964 C CA . LYS A 1 373 ? 4.685 9.211 -10.947 1.00 84.69 373 LYS A CA 1
ATOM 2965 C C . LYS A 1 373 ? 5.449 8.010 -11.500 1.00 84.69 373 LYS A C 1
ATOM 2967 O O . LYS A 1 373 ? 6.628 8.143 -11.818 1.00 84.69 373 LYS A O 1
ATOM 2972 N N . ASN A 1 374 ? 4.794 6.856 -11.602 1.00 85.94 374 ASN A N 1
ATOM 2973 C CA . ASN A 1 374 ? 5.465 5.663 -12.093 1.00 85.94 374 ASN A CA 1
ATOM 2974 C C . ASN A 1 374 ? 5.755 5.754 -13.597 1.00 85.94 374 ASN A C 1
ATOM 2976 O O . ASN A 1 374 ? 6.871 5.464 -14.017 1.00 85.94 374 ASN A O 1
ATOM 2980 N N . SER A 1 375 ? 4.786 6.213 -14.395 1.00 90.38 375 SER A N 1
ATOM 2981 C CA . SER A 1 375 ? 4.950 6.335 -15.848 1.00 90.38 375 SER A CA 1
ATOM 2982 C C . SER A 1 375 ? 5.996 7.388 -16.193 1.00 90.38 375 SER A C 1
ATOM 2984 O O . SER A 1 375 ? 6.841 7.129 -17.037 1.00 90.38 375 SER A O 1
ATOM 2986 N N . ALA A 1 376 ? 6.032 8.528 -15.491 1.00 88.81 376 ALA A N 1
ATOM 2987 C CA . ALA A 1 376 ? 7.044 9.560 -15.715 1.00 88.81 376 ALA A CA 1
ATOM 2988 C C . ALA A 1 376 ? 8.472 9.018 -15.567 1.00 88.81 376 ALA A C 1
ATOM 2990 O O . ALA A 1 376 ? 9.346 9.407 -16.335 1.00 88.81 376 ALA A O 1
ATOM 2991 N N . HIS A 1 377 ? 8.715 8.090 -14.632 1.00 83.31 377 HIS A N 1
ATOM 2992 C CA . HIS A 1 377 ? 10.030 7.469 -14.496 1.00 83.31 377 HIS A CA 1
ATOM 2993 C C . HIS A 1 377 ? 10.438 6.720 -15.774 1.00 83.31 377 HIS A C 1
ATOM 2995 O O . HIS A 1 377 ? 11.492 7.008 -16.337 1.00 83.31 377 HIS A O 1
ATOM 3001 N N . TYR A 1 378 ? 9.595 5.814 -16.273 1.00 89.00 378 TYR A N 1
ATOM 3002 C CA . TYR A 1 378 ? 9.911 5.039 -17.476 1.00 89.00 378 TYR A CA 1
ATOM 3003 C C . TYR A 1 378 ? 9.889 5.891 -18.742 1.00 89.00 378 TYR A C 1
ATOM 3005 O O . TYR A 1 378 ? 10.799 5.798 -19.559 1.00 89.00 378 TYR A O 1
ATOM 3013 N N . TRP A 1 379 ? 8.898 6.763 -18.895 1.00 95.12 379 TRP A N 1
ATOM 3014 C CA . TRP A 1 379 ? 8.720 7.569 -20.096 1.00 95.12 379 TRP A CA 1
ATOM 3015 C C . TRP A 1 379 ? 9.824 8.614 -20.244 1.00 95.12 379 TRP A C 1
ATOM 3017 O O . TRP A 1 379 ? 10.346 8.776 -21.340 1.00 95.12 379 TRP A O 1
ATOM 3027 N N . LEU A 1 380 ? 10.226 9.289 -19.161 1.00 93.94 380 LEU A N 1
ATOM 3028 C CA . LEU A 1 380 ? 11.265 10.318 -19.230 1.00 93.94 380 LEU A CA 1
ATOM 3029 C C . LEU A 1 380 ? 12.671 9.720 -19.209 1.00 93.94 380 LEU A C 1
ATOM 3031 O O . LEU A 1 380 ? 13.477 10.066 -20.066 1.00 93.94 380 LEU A O 1
ATOM 3035 N N . PHE A 1 381 ? 12.984 8.831 -18.258 1.00 90.38 381 PHE A N 1
ATOM 3036 C CA . PHE A 1 381 ? 14.359 8.341 -18.099 1.00 90.38 381 PHE A CA 1
ATOM 3037 C C . PHE A 1 381 ? 14.707 7.218 -19.066 1.00 90.38 381 PHE A C 1
ATOM 3039 O O . PHE A 1 381 ? 15.809 7.239 -19.613 1.00 90.38 381 PHE A O 1
ATOM 3046 N N . SER A 1 382 ? 13.797 6.261 -19.278 1.00 92.44 382 SER A N 1
ATOM 3047 C CA . SER A 1 382 ? 14.041 5.156 -20.205 1.00 92.44 382 SER A CA 1
ATOM 3048 C C . SER A 1 382 ? 13.569 5.463 -21.620 1.00 92.44 382 SER A C 1
ATOM 3050 O O . SER A 1 382 ? 14.240 5.042 -22.542 1.00 92.44 382 SER A O 1
ATOM 3052 N N . GLY A 1 383 ? 12.454 6.170 -21.808 1.00 95.69 383 GLY A N 1
ATOM 3053 C CA . GLY A 1 383 ? 11.966 6.561 -23.129 1.00 95.69 383 GLY A CA 1
ATOM 3054 C C . GLY A 1 383 ? 12.752 7.742 -23.690 1.00 95.69 383 GLY A C 1
ATOM 3055 O O . GLY A 1 383 ? 13.651 7.565 -24.504 1.00 95.69 383 GLY A O 1
ATOM 3056 N N . VAL A 1 384 ? 12.418 8.960 -23.255 1.00 96.81 384 VAL A N 1
ATOM 3057 C CA . VAL A 1 384 ? 12.929 10.206 -23.851 1.00 96.81 384 VAL A CA 1
ATOM 3058 C C . VAL A 1 384 ? 14.441 10.333 -23.703 1.00 96.81 384 VAL A C 1
ATOM 3060 O O . VAL A 1 384 ? 15.125 10.524 -24.701 1.00 96.81 384 VAL A O 1
ATOM 3063 N N . ASN A 1 385 ? 14.979 10.214 -22.487 1.00 96.12 385 ASN A N 1
ATOM 3064 C CA . ASN A 1 385 ? 16.405 10.411 -22.232 1.00 96.12 385 ASN A CA 1
ATOM 3065 C C . ASN A 1 385 ? 17.266 9.403 -23.013 1.00 96.12 385 ASN A C 1
ATOM 3067 O O . ASN A 1 385 ? 18.157 9.825 -23.744 1.00 96.12 385 ASN A O 1
ATOM 3071 N N . LEU A 1 386 ? 16.985 8.096 -22.938 1.00 96.94 386 LEU A N 1
ATOM 3072 C CA . LEU A 1 386 ? 17.777 7.121 -23.698 1.00 96.94 386 LEU A CA 1
ATOM 3073 C C . LEU A 1 386 ? 17.652 7.351 -25.202 1.00 96.94 386 LEU A C 1
ATOM 3075 O O . LEU A 1 386 ? 18.667 7.469 -25.884 1.00 96.94 386 LEU A O 1
ATOM 3079 N N . ALA A 1 387 ? 16.428 7.437 -25.722 1.00 97.50 387 ALA A N 1
ATOM 3080 C CA . ALA A 1 387 ? 16.206 7.576 -27.154 1.00 97.50 387 ALA A CA 1
ATOM 3081 C C . ALA A 1 387 ? 16.840 8.860 -27.713 1.00 97.50 387 ALA A C 1
ATOM 3083 O O . ALA A 1 387 ? 17.514 8.808 -28.743 1.00 97.50 387 ALA A O 1
ATOM 3084 N N . TYR A 1 388 ? 16.708 9.990 -27.009 1.00 97.12 388 TYR A N 1
ATOM 3085 C CA . TYR A 1 388 ? 17.276 11.267 -27.440 1.00 97.12 388 TYR A CA 1
ATOM 3086 C C . TYR A 1 388 ? 18.805 11.214 -27.581 1.00 97.12 388 TYR A C 1
ATOM 3088 O O . TYR A 1 388 ? 19.361 11.747 -28.541 1.00 97.12 388 TYR A O 1
ATOM 3096 N N . TRP A 1 389 ? 19.508 10.555 -26.660 1.00 97.19 389 TRP A N 1
ATOM 3097 C CA . TRP A 1 389 ? 20.970 10.498 -26.714 1.00 97.19 389 TRP A CA 1
ATOM 3098 C C . TRP A 1 389 ? 21.501 9.357 -27.582 1.00 97.19 389 TRP A C 1
ATOM 3100 O O . TRP A 1 389 ? 22.540 9.519 -28.209 1.00 97.19 389 TRP A O 1
ATOM 3110 N N . ILE A 1 390 ? 20.814 8.213 -27.649 1.00 97.50 390 ILE A N 1
ATOM 3111 C CA . ILE A 1 390 ? 21.248 7.051 -28.442 1.00 97.50 390 ILE A CA 1
ATOM 3112 C C . ILE A 1 390 ? 21.092 7.312 -29.946 1.00 97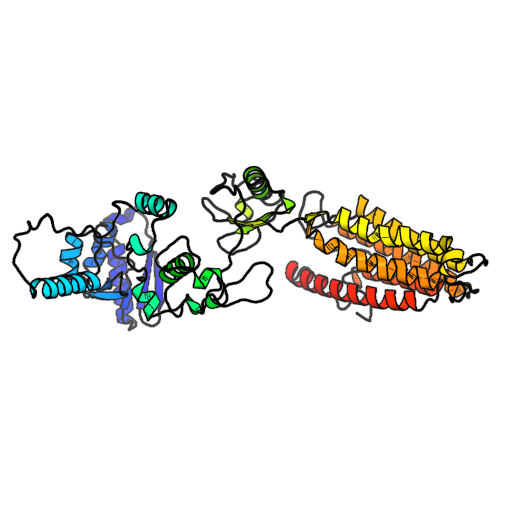.50 390 ILE A C 1
ATOM 3114 O O . ILE A 1 390 ? 21.911 6.844 -30.738 1.00 97.50 390 ILE A O 1
ATOM 3118 N N . TYR A 1 391 ? 20.057 8.040 -30.368 1.00 97.56 391 TYR A N 1
ATOM 3119 C CA . TYR A 1 391 ? 19.752 8.224 -31.793 1.00 97.56 391 TYR A CA 1
ATOM 3120 C C . TYR A 1 391 ? 20.318 9.513 -32.398 1.00 97.56 391 TYR A C 1
ATOM 3122 O O . TYR A 1 391 ? 20.182 9.733 -33.605 1.00 97.56 391 TYR A O 1
ATOM 3130 N N . SER A 1 392 ? 21.007 10.324 -31.592 1.00 96.12 392 SER A N 1
ATOM 3131 C CA . SER A 1 392 ? 21.712 11.514 -32.068 1.00 96.12 392 SER A CA 1
ATOM 3132 C C . SER A 1 392 ? 22.789 11.152 -33.110 1.00 96.12 392 SER A C 1
ATOM 3134 O O . SER A 1 392 ? 23.461 10.128 -32.964 1.00 96.12 392 SER A O 1
ATOM 3136 N N . PRO A 1 393 ? 22.998 11.973 -34.158 1.00 94.44 393 PRO A N 1
ATOM 3137 C CA . PRO A 1 393 ? 24.057 11.764 -35.152 1.00 94.44 393 PRO A CA 1
ATOM 3138 C C . PRO A 1 393 ? 25.476 11.754 -34.575 1.00 94.44 393 PRO A C 1
ATOM 3140 O O . PRO A 1 393 ? 26.355 11.134 -35.156 1.00 94.44 393 PRO A O 1
ATOM 3143 N N . ASN A 1 394 ? 25.684 12.415 -33.432 1.00 92.75 394 ASN A N 1
ATOM 3144 C CA . ASN A 1 394 ? 26.993 12.550 -32.781 1.00 92.75 394 ASN A CA 1
ATOM 3145 C C . ASN A 1 394 ? 27.167 11.579 -31.601 1.00 92.75 394 ASN A C 1
ATOM 3147 O O . ASN A 1 394 ? 28.078 11.726 -30.789 1.00 92.75 394 ASN A O 1
ATOM 3151 N N . ALA A 1 395 ? 26.239 10.636 -31.436 1.00 94.38 395 ALA A N 1
ATOM 3152 C CA . ALA A 1 395 ? 26.297 9.665 -30.359 1.00 94.38 395 ALA A CA 1
ATOM 3153 C C . ALA A 1 395 ? 27.386 8.611 -30.628 1.00 94.38 395 ALA A C 1
ATOM 3155 O O . ALA A 1 395 ? 27.613 8.266 -31.788 1.00 94.38 395 ALA A O 1
ATOM 3156 N N . PRO A 1 396 ? 27.987 7.998 -29.590 1.00 94.06 396 PRO A N 1
ATOM 3157 C CA . PRO A 1 396 ? 28.909 6.870 -29.767 1.00 94.06 396 PRO A CA 1
ATOM 3158 C C . PRO A 1 396 ? 28.322 5.740 -30.629 1.00 94.06 396 PRO A C 1
ATOM 3160 O O . PRO A 1 396 ? 29.023 5.133 -31.431 1.00 94.06 396 PRO A O 1
ATOM 3163 N N . THR A 1 397 ? 27.009 5.526 -30.535 1.00 94.12 397 THR A N 1
ATOM 3164 C CA . THR A 1 397 ? 26.232 4.598 -31.366 1.00 94.12 397 THR A CA 1
ATOM 3165 C C . THR A 1 397 ? 26.210 4.909 -32.850 1.00 94.12 397 THR A C 1
ATOM 3167 O O . THR A 1 397 ? 25.949 4.005 -33.637 1.00 94.12 397 THR A O 1
ATOM 3170 N N . ALA A 1 398 ? 26.410 6.158 -33.264 1.00 93.56 398 ALA A N 1
ATOM 3171 C CA . ALA A 1 398 ? 26.422 6.526 -34.676 1.00 93.56 398 ALA A CA 1
ATOM 3172 C C . ALA A 1 398 ? 27.698 6.041 -35.390 1.00 93.56 398 ALA A C 1
ATOM 3174 O O . ALA A 1 398 ? 27.719 5.960 -36.617 1.00 93.56 398 ALA A O 1
ATOM 3175 N N . HIS A 1 399 ? 28.733 5.675 -34.630 1.00 90.75 399 HIS A N 1
ATOM 3176 C CA . HIS A 1 399 ? 30.030 5.240 -35.137 1.00 90.75 399 HIS A CA 1
ATOM 3177 C C . HIS A 1 399 ? 30.198 3.717 -35.061 1.00 90.75 399 HIS A C 1
ATOM 3179 O O . HIS A 1 399 ? 29.428 3.015 -34.411 1.00 90.75 399 HIS A O 1
ATOM 3185 N N . THR A 1 400 ? 31.215 3.181 -35.736 1.00 88.19 400 THR A N 1
ATOM 3186 C CA . THR A 1 400 ? 31.551 1.752 -35.675 1.00 88.19 400 THR A CA 1
ATOM 3187 C C . THR A 1 400 ? 32.091 1.370 -34.296 1.00 88.19 400 THR A C 1
ATOM 3189 O O . THR A 1 400 ? 32.969 2.051 -33.769 1.00 88.19 400 THR A O 1
ATOM 3192 N N . SER A 1 401 ? 31.621 0.252 -33.741 1.00 89.94 401 SER A N 1
ATOM 3193 C CA . SER A 1 401 ? 32.122 -0.320 -32.483 1.00 89.94 401 SER A CA 1
ATOM 3194 C C . SER A 1 401 ? 33.010 -1.536 -32.742 1.00 89.94 401 SER A C 1
ATOM 3196 O O . SER A 1 401 ? 32.962 -2.149 -33.810 1.00 89.94 401 SER A O 1
ATOM 3198 N N . ASN A 1 402 ? 33.799 -1.918 -31.738 1.00 92.56 402 ASN A N 1
ATOM 3199 C CA . ASN A 1 402 ? 34.527 -3.177 -31.747 1.00 92.56 402 ASN A CA 1
ATOM 3200 C C . ASN A 1 402 ? 33.521 -4.354 -31.789 1.00 92.56 402 ASN A C 1
ATOM 3202 O O . ASN A 1 402 ? 32.678 -4.468 -30.886 1.00 92.56 402 ASN A O 1
ATOM 3206 N N . PRO A 1 403 ? 33.607 -5.258 -32.787 1.00 93.75 403 PRO A N 1
ATOM 3207 C CA . PRO A 1 403 ? 32.693 -6.392 -32.904 1.00 93.75 403 PRO A CA 1
ATOM 3208 C C . PRO A 1 403 ? 32.660 -7.282 -31.658 1.00 93.75 403 PRO A C 1
ATOM 3210 O O . PRO A 1 403 ? 31.587 -7.724 -31.259 1.00 93.75 403 PRO A O 1
ATOM 3213 N N . LEU A 1 404 ? 33.799 -7.489 -30.985 1.00 95.62 404 LEU A N 1
ATOM 3214 C CA . LEU A 1 404 ? 33.864 -8.304 -29.766 1.00 95.62 404 LEU A CA 1
ATOM 3215 C C . LEU A 1 404 ? 33.042 -7.695 -28.625 1.00 95.62 404 LEU A C 1
ATOM 3217 O O . LEU A 1 404 ? 32.331 -8.421 -27.928 1.00 95.62 404 LEU A O 1
ATOM 3221 N N . ILE A 1 405 ? 33.090 -6.369 -28.454 1.00 94.94 405 ILE A N 1
ATOM 3222 C CA . ILE A 1 405 ? 32.295 -5.659 -27.437 1.00 94.94 405 ILE A CA 1
ATOM 3223 C C . ILE A 1 405 ? 30.809 -5.769 -27.778 1.00 94.94 405 ILE A C 1
ATOM 3225 O O . ILE A 1 405 ? 29.994 -6.071 -26.908 1.00 94.94 405 ILE A O 1
ATOM 3229 N N . THR A 1 406 ? 30.468 -5.606 -29.057 1.00 95.38 406 THR A N 1
ATOM 3230 C CA . THR A 1 406 ? 29.085 -5.700 -29.538 1.00 95.38 406 THR A CA 1
ATOM 3231 C C . THR A 1 406 ? 28.513 -7.106 -29.320 1.00 95.38 406 THR A C 1
ATOM 3233 O O . THR A 1 406 ? 27.437 -7.247 -28.739 1.00 95.38 406 THR A O 1
ATOM 3236 N N . TYR A 1 407 ? 29.242 -8.162 -29.696 1.00 97.25 407 TYR A N 1
ATOM 3237 C CA . TYR A 1 407 ? 28.818 -9.551 -29.478 1.00 97.25 407 TYR A CA 1
ATOM 3238 C C . TYR A 1 407 ? 28.745 -9.922 -27.998 1.00 97.25 407 TYR A C 1
ATOM 3240 O O . TYR A 1 407 ? 27.815 -10.619 -27.585 1.00 97.25 407 TYR A O 1
ATOM 3248 N N . THR A 1 408 ? 29.670 -9.413 -27.181 1.00 97.88 408 THR A N 1
ATOM 3249 C CA . THR A 1 408 ? 29.602 -9.565 -25.723 1.00 97.88 408 THR A CA 1
ATOM 3250 C C . THR A 1 408 ? 28.336 -8.906 -25.178 1.00 97.88 408 THR A C 1
ATOM 3252 O O . THR A 1 408 ? 27.600 -9.531 -24.419 1.00 97.88 408 THR A O 1
ATOM 3255 N N . GLY A 1 409 ? 28.028 -7.682 -25.617 1.00 98.06 409 GLY A N 1
ATOM 3256 C CA . GLY A 1 409 ? 26.824 -6.957 -25.219 1.00 98.06 409 GLY A CA 1
ATOM 3257 C C . GLY A 1 409 ? 25.530 -7.692 -25.582 1.00 98.06 409 GLY A C 1
ATOM 3258 O O . GLY A 1 409 ? 24.666 -7.867 -24.724 1.00 98.06 409 GLY A O 1
ATOM 3259 N N . ILE A 1 410 ? 25.426 -8.211 -26.811 1.00 98.25 410 ILE A N 1
ATOM 3260 C CA . ILE A 1 410 ? 24.283 -9.029 -27.256 1.00 98.25 410 ILE A CA 1
ATOM 3261 C C . ILE A 1 410 ? 24.166 -10.311 -26.419 1.00 98.25 410 ILE A C 1
ATOM 3263 O O . ILE A 1 410 ? 23.074 -10.669 -25.982 1.00 98.25 410 ILE A O 1
ATOM 3267 N N . THR A 1 411 ? 25.283 -10.991 -26.156 1.00 98.50 411 THR A N 1
ATOM 3268 C CA . THR A 1 411 ? 25.297 -12.229 -25.362 1.00 98.50 411 THR A CA 1
ATOM 3269 C C . THR A 1 411 ? 24.816 -11.976 -23.934 1.00 98.50 411 THR A C 1
ATOM 3271 O O . THR A 1 411 ? 23.960 -12.706 -23.431 1.00 98.50 411 THR A O 1
ATOM 3274 N N . LEU A 1 412 ? 25.308 -10.911 -23.292 1.00 98.62 412 LEU A N 1
ATOM 3275 C CA . LEU A 1 412 ? 24.848 -10.504 -21.963 1.00 98.62 412 LEU A CA 1
ATOM 3276 C C . LEU A 1 412 ? 23.364 -10.131 -21.972 1.00 98.62 412 LEU A C 1
ATOM 3278 O O . LEU A 1 412 ? 22.641 -10.549 -21.072 1.00 98.62 412 LEU A O 1
ATOM 3282 N N . PHE A 1 413 ? 22.896 -9.420 -23.001 1.00 98.62 413 PHE A N 1
ATOM 3283 C CA . PHE A 1 413 ? 21.479 -9.102 -23.161 1.00 98.62 413 PHE A CA 1
ATOM 3284 C C . PHE A 1 413 ? 20.608 -10.362 -23.198 1.00 98.62 413 PHE A C 1
ATOM 3286 O O . PHE A 1 413 ? 19.659 -10.482 -22.428 1.00 98.62 413 PHE A O 1
ATOM 3293 N N . ILE A 1 414 ? 20.969 -11.340 -24.029 1.00 98.62 414 ILE A N 1
ATOM 3294 C CA . ILE A 1 414 ? 20.230 -12.601 -24.160 1.00 98.62 414 ILE A CA 1
ATOM 3295 C C . ILE A 1 414 ? 20.213 -13.367 -22.827 1.00 98.62 414 ILE A C 1
ATOM 3297 O O . ILE A 1 414 ? 19.146 -13.770 -22.359 1.00 98.62 414 ILE A O 1
ATOM 3301 N N . ILE A 1 415 ? 21.374 -13.537 -22.183 1.00 98.38 415 ILE A N 1
ATOM 3302 C CA . ILE A 1 415 ? 21.479 -14.222 -20.883 1.00 98.38 415 ILE A CA 1
ATOM 3303 C C . ILE A 1 415 ? 20.639 -13.502 -19.819 1.00 98.38 415 ILE A C 1
ATOM 3305 O O . ILE A 1 415 ? 19.939 -14.151 -19.036 1.00 98.38 415 ILE A O 1
ATOM 3309 N N . GLY A 1 416 ? 20.687 -12.169 -19.798 1.00 98.25 416 GLY A N 1
ATOM 3310 C CA . GLY A 1 416 ? 19.904 -11.330 -18.899 1.00 98.25 416 GLY A CA 1
ATOM 3311 C C . GLY A 1 416 ? 18.397 -11.485 -19.110 1.00 98.25 416 GLY A C 1
ATOM 3312 O O . GLY A 1 416 ? 17.666 -11.756 -18.157 1.00 98.25 416 GLY A O 1
ATOM 3313 N N . GLU A 1 417 ? 17.911 -11.421 -20.350 1.00 98.31 417 GLU A N 1
ATOM 3314 C CA . GLU A 1 417 ? 16.477 -11.517 -20.636 1.00 98.31 417 GLU A CA 1
ATOM 3315 C C . GLU A 1 417 ? 15.900 -12.888 -20.281 1.00 98.31 417 GLU A C 1
ATOM 3317 O O . GLU A 1 417 ? 14.876 -12.974 -19.589 1.00 98.31 417 GLU A O 1
ATOM 3322 N N . PHE A 1 418 ? 16.578 -13.967 -20.682 1.00 98.00 418 PHE A N 1
ATOM 3323 C CA . PHE A 1 418 ? 16.142 -15.327 -20.363 1.00 98.00 418 PHE A CA 1
ATOM 3324 C C . PHE A 1 418 ? 16.264 -15.634 -18.868 1.00 98.00 418 PHE A C 1
ATOM 3326 O O . PHE A 1 418 ? 15.355 -16.231 -18.283 1.00 98.00 418 PHE A O 1
ATOM 3333 N N . GLY A 1 419 ? 17.343 -15.189 -18.218 1.00 97.75 419 GLY A N 1
ATOM 3334 C CA . GLY A 1 419 ? 17.515 -15.330 -16.775 1.00 97.75 419 GLY A CA 1
ATOM 3335 C C . GLY A 1 419 ? 16.442 -14.572 -15.990 1.00 97.75 419 GLY A C 1
ATOM 3336 O O . GLY A 1 419 ? 15.873 -15.106 -15.034 1.00 97.75 419 GLY A O 1
ATOM 3337 N N . ASN A 1 420 ? 16.097 -13.354 -16.412 1.00 97.75 420 ASN A N 1
ATOM 3338 C CA . ASN A 1 420 ? 15.025 -12.565 -15.807 1.00 97.75 420 ASN A CA 1
ATOM 3339 C C . ASN A 1 420 ? 13.658 -13.252 -15.989 1.00 97.75 420 ASN A C 1
ATOM 3341 O O . ASN A 1 420 ? 12.940 -13.440 -15.004 1.00 97.75 420 ASN A O 1
ATOM 3345 N N . LEU A 1 421 ? 13.348 -13.724 -17.204 1.00 96.69 421 LEU A N 1
ATOM 3346 C CA . LEU A 1 421 ? 12.108 -14.446 -17.515 1.00 96.69 421 LEU A CA 1
ATOM 3347 C C . LEU A 1 421 ? 11.955 -15.737 -16.701 1.00 96.69 421 LEU A C 1
ATOM 3349 O O . LEU A 1 421 ? 10.908 -15.976 -16.093 1.00 96.69 421 LEU A O 1
ATOM 3353 N N . SER A 1 422 ? 13.011 -16.551 -16.630 1.00 96.06 422 SER A N 1
ATOM 3354 C CA . SER A 1 422 ? 13.035 -17.784 -15.831 1.00 96.06 422 SER A CA 1
ATOM 3355 C C . SER A 1 422 ? 12.711 -17.508 -14.356 1.00 96.06 422 SER A C 1
ATOM 3357 O O . SER A 1 422 ? 11.907 -18.206 -13.723 1.00 96.06 422 SER A O 1
ATOM 3359 N N . ASN A 1 423 ? 13.260 -16.419 -13.810 1.00 95.25 423 ASN A N 1
ATOM 3360 C CA . ASN A 1 423 ? 12.976 -15.999 -12.445 1.00 95.25 423 ASN A CA 1
ATOM 3361 C C . ASN A 1 423 ? 11.540 -15.495 -12.261 1.00 95.25 423 ASN A C 1
ATOM 3363 O O . ASN A 1 423 ? 10.929 -15.785 -11.231 1.00 95.25 423 ASN A O 1
ATOM 3367 N N . HIS A 1 424 ? 10.957 -14.795 -13.236 1.00 94.38 424 HIS A N 1
ATOM 3368 C CA . HIS A 1 424 ? 9.543 -14.418 -13.180 1.00 94.38 424 HIS A CA 1
ATOM 3369 C C . HIS A 1 424 ? 8.603 -15.625 -13.218 1.00 94.38 424 HIS A C 1
ATOM 3371 O O . HIS A 1 424 ? 7.650 -15.656 -12.438 1.00 94.38 424 HIS A O 1
ATOM 3377 N N . TYR A 1 425 ? 8.894 -16.651 -14.021 1.00 93.06 425 TYR A N 1
ATOM 3378 C CA . TYR A 1 425 ? 8.145 -17.912 -13.982 1.00 93.06 425 TYR A CA 1
ATOM 3379 C C . TYR A 1 425 ? 8.271 -18.621 -12.632 1.00 93.06 425 TYR A C 1
ATOM 3381 O O . TYR A 1 425 ? 7.269 -19.064 -12.068 1.00 93.06 425 TYR A O 1
ATOM 3389 N N . THR A 1 426 ? 9.478 -18.659 -12.065 1.00 91.88 426 THR A N 1
ATOM 3390 C CA . THR A 1 426 ? 9.705 -19.205 -10.719 1.00 91.88 426 THR A CA 1
ATOM 3391 C C . THR A 1 426 ? 8.850 -18.467 -9.687 1.00 91.88 426 THR A C 1
ATOM 3393 O O . THR A 1 426 ? 8.129 -19.089 -8.910 1.00 91.88 426 THR A O 1
ATOM 3396 N N . LEU A 1 427 ? 8.859 -17.131 -9.714 1.00 89.69 427 LEU A N 1
ATOM 3397 C CA . LEU A 1 427 ? 8.079 -16.297 -8.797 1.00 89.69 427 LEU A CA 1
ATOM 3398 C C . LEU A 1 427 ? 6.561 -16.419 -9.012 1.00 89.69 427 LEU A C 1
ATOM 3400 O O . LEU A 1 427 ? 5.814 -16.364 -8.035 1.00 89.69 427 LEU A O 1
ATOM 3404 N N . LYS A 1 428 ? 6.099 -16.607 -10.255 1.00 86.81 428 LYS A N 1
ATOM 3405 C CA . LYS A 1 428 ? 4.693 -16.897 -10.585 1.00 86.81 428 LYS A CA 1
ATOM 3406 C C . LYS A 1 428 ? 4.237 -18.195 -9.921 1.00 86.81 428 LYS A C 1
ATOM 3408 O O . LYS A 1 428 ? 3.171 -18.217 -9.309 1.00 86.81 428 LYS A O 1
ATOM 3413 N N . ASN A 1 429 ? 5.050 -19.246 -10.020 1.00 85.00 429 ASN A N 1
ATOM 3414 C CA . ASN A 1 429 ? 4.715 -20.590 -9.546 1.00 85.00 429 ASN A CA 1
ATOM 3415 C C . ASN A 1 429 ? 4.723 -20.722 -8.018 1.00 85.00 429 ASN A C 1
ATOM 3417 O O . ASN A 1 429 ? 4.113 -21.645 -7.487 1.00 85.00 429 ASN A O 1
ATOM 3421 N N . LEU A 1 430 ? 5.337 -19.777 -7.297 1.00 79.38 430 LEU A N 1
ATOM 3422 C CA . LEU A 1 430 ? 5.230 -19.711 -5.835 1.00 79.38 430 LEU A CA 1
ATOM 3423 C C . LEU A 1 430 ? 3.824 -19.381 -5.336 1.00 79.38 430 LEU A C 1
ATOM 3425 O O . LEU A 1 430 ? 3.560 -19.560 -4.153 1.00 79.38 430 LEU A O 1
ATOM 3429 N N . ARG A 1 431 ? 2.946 -18.874 -6.206 1.00 67.69 431 ARG A N 1
ATOM 3430 C CA . ARG A 1 431 ? 1.550 -18.597 -5.873 1.00 67.69 431 ARG A CA 1
ATOM 3431 C C . ARG A 1 431 ? 0.689 -19.582 -6.636 1.00 67.69 431 ARG A C 1
ATOM 3433 O O . ARG A 1 431 ? 0.635 -19.490 -7.863 1.00 67.69 431 ARG A O 1
ATOM 3440 N N . ARG A 1 432 ? 0.001 -20.506 -5.960 1.00 58.38 432 ARG A N 1
ATOM 3441 C CA . ARG A 1 432 ? -1.025 -21.315 -6.638 1.00 58.38 432 ARG A CA 1
ATOM 3442 C C . ARG A 1 432 ? -2.135 -20.370 -7.133 1.00 58.38 432 ARG A C 1
ATOM 3444 O O . ARG A 1 432 ? -2.365 -19.338 -6.500 1.00 58.38 432 ARG A O 1
ATOM 3451 N N . PRO A 1 433 ? -2.782 -20.635 -8.284 1.00 50.62 433 PRO A N 1
ATOM 3452 C CA . PRO A 1 433 ? -3.948 -19.851 -8.690 1.00 50.62 433 PRO A CA 1
ATOM 3453 C C . PRO A 1 433 ? -4.991 -19.908 -7.566 1.00 50.62 433 PRO A C 1
ATOM 3455 O O . PRO A 1 433 ? -5.322 -20.999 -7.118 1.00 50.62 433 PRO A O 1
ATOM 3458 N N . GLY A 1 434 ? -5.447 -18.755 -7.077 1.00 49.25 434 GLY A N 1
ATOM 3459 C CA . GLY A 1 434 ? -6.384 -18.669 -5.951 1.00 49.25 434 GLY A CA 1
ATOM 3460 C C . GLY A 1 434 ? -5.730 -18.428 -4.589 1.00 49.25 434 GLY A C 1
ATOM 3461 O O . GLY A 1 434 ? -6.277 -17.630 -3.848 1.00 49.25 434 GLY A O 1
ATOM 3462 N N . SER A 1 435 ? -4.535 -18.977 -4.313 1.00 51.28 435 SER A N 1
ATOM 3463 C CA . SER A 1 435 ? -3.919 -18.929 -2.974 1.00 51.28 435 SER A CA 1
ATOM 3464 C C . SER A 1 435 ? -3.081 -17.671 -2.690 1.00 51.28 435 SER A C 1
ATOM 3466 O O . SER A 1 435 ? -2.281 -17.251 -3.537 1.00 51.28 435 SER A O 1
ATOM 3468 N N . THR A 1 436 ? -3.109 -17.176 -1.451 1.00 50.78 436 THR A N 1
ATOM 3469 C CA . THR A 1 436 ? -2.182 -16.137 -0.941 1.00 50.78 436 THR A CA 1
ATOM 3470 C C . THR A 1 436 ? -0.848 -16.650 -0.370 1.00 50.78 436 THR A C 1
ATOM 3472 O O . THR A 1 436 ? -0.006 -15.833 0.022 1.00 50.78 436 THR A O 1
ATOM 3475 N N . ASP A 1 437 ? -0.613 -17.967 -0.380 1.00 55.12 437 ASP A N 1
ATOM 3476 C CA . ASP A 1 437 ? 0.600 -18.588 0.163 1.00 55.12 437 ASP A CA 1
ATOM 3477 C C . ASP A 1 437 ? 1.879 -18.057 -0.498 1.00 55.12 437 ASP A C 1
ATOM 3479 O O . ASP A 1 437 ? 2.015 -17.978 -1.723 1.00 55.12 437 ASP A O 1
ATOM 3483 N N . ARG A 1 438 ? 2.849 -17.682 0.338 1.00 64.62 438 ARG A N 1
ATOM 3484 C CA . ARG A 1 438 ? 4.169 -17.212 -0.088 1.00 64.62 438 ARG A CA 1
ATOM 3485 C C . ARG A 1 438 ? 5.187 -18.306 0.202 1.00 64.62 438 ARG A C 1
ATOM 3487 O O . ARG A 1 438 ? 5.502 -18.576 1.352 1.00 64.62 438 ARG A O 1
ATOM 3494 N N . GLY A 1 439 ? 5.709 -18.938 -0.844 1.00 76.12 439 GLY A N 1
ATOM 3495 C CA . GLY A 1 439 ? 6.854 -19.842 -0.732 1.00 76.12 439 GLY A CA 1
ATOM 3496 C C . GLY A 1 439 ? 8.198 -19.105 -0.776 1.00 76.12 439 GLY A C 1
ATOM 3497 O O . GLY A 1 439 ? 8.288 -17.966 -1.242 1.00 76.12 439 GLY A O 1
ATOM 3498 N N . ILE A 1 440 ? 9.267 -19.778 -0.342 1.00 86.62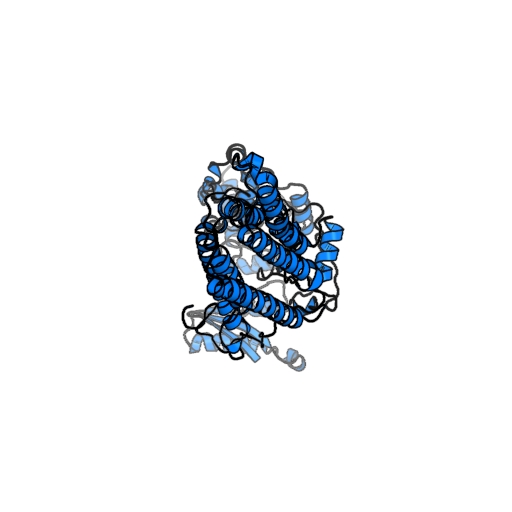 440 ILE A N 1
ATOM 3499 C CA . ILE A 1 440 ? 10.644 -19.301 -0.535 1.00 86.62 440 ILE A CA 1
ATOM 3500 C C . ILE A 1 440 ? 11.080 -19.656 -1.967 1.00 86.62 440 ILE A C 1
ATOM 3502 O O . ILE A 1 440 ? 11.084 -20.842 -2.308 1.00 86.62 440 ILE A O 1
ATOM 3506 N N . PRO A 1 441 ? 11.467 -18.678 -2.809 1.00 88.12 441 PRO A N 1
ATOM 3507 C CA . PRO A 1 441 ? 11.922 -18.962 -4.166 1.00 88.12 441 PRO A CA 1
ATOM 3508 C C . PRO A 1 441 ? 13.200 -19.802 -4.177 1.00 88.12 441 PRO A C 1
ATOM 3510 O O . PRO A 1 441 ? 14.165 -19.495 -3.473 1.00 88.12 441 PRO A O 1
ATOM 3513 N N . LYS A 1 442 ? 13.218 -20.814 -5.044 1.00 88.56 442 LYS A N 1
ATOM 3514 C CA . LYS A 1 442 ? 14.385 -21.639 -5.368 1.00 88.56 442 LYS A CA 1
ATOM 3515 C C . LYS A 1 442 ? 14.499 -21.735 -6.886 1.00 88.56 442 LYS A C 1
ATOM 3517 O O . LYS A 1 442 ? 13.479 -21.783 -7.562 1.00 88.56 442 LYS A O 1
ATOM 3522 N N . GLY A 1 443 ? 15.720 -21.751 -7.408 1.00 88.50 443 GLY A N 1
ATOM 3523 C CA . GLY A 1 443 ? 15.975 -21.773 -8.848 1.00 88.50 443 GLY A CA 1
ATOM 3524 C C . GLY A 1 443 ? 17.213 -20.966 -9.225 1.00 88.50 443 GLY A C 1
ATOM 3525 O O . GLY A 1 443 ? 18.045 -20.643 -8.371 1.00 88.50 443 GLY A O 1
ATOM 3526 N N . LEU A 1 444 ? 17.319 -20.628 -10.508 1.00 93.62 444 LEU A N 1
ATOM 3527 C CA . LEU A 1 444 ? 18.475 -19.951 -11.094 1.00 93.62 444 LEU A CA 1
ATOM 3528 C C . LEU A 1 444 ? 18.810 -18.633 -10.370 1.00 93.62 444 LEU A C 1
ATOM 3530 O O . LEU A 1 444 ? 17.995 -17.720 -10.295 1.00 93.62 444 LEU A O 1
ATOM 3534 N N . GLY A 1 445 ? 20.023 -18.523 -9.823 1.00 92.44 445 GLY A N 1
ATOM 3535 C CA . GLY A 1 445 ? 20.501 -17.321 -9.122 1.00 92.44 445 GLY A CA 1
ATOM 3536 C C . GLY A 1 445 ? 19.949 -17.117 -7.702 1.00 92.44 445 GLY A C 1
ATOM 3537 O O . GLY A 1 445 ? 20.535 -16.356 -6.931 1.00 92.44 445 GLY A O 1
ATOM 3538 N N . PHE A 1 446 ? 18.903 -17.842 -7.284 1.00 92.56 446 PHE A N 1
ATOM 3539 C CA . PHE A 1 446 ? 18.369 -17.754 -5.917 1.00 92.56 446 PHE A CA 1
ATOM 3540 C C . PHE A 1 446 ? 19.314 -18.326 -4.853 1.00 92.56 446 PHE A C 1
ATOM 3542 O O . PHE A 1 446 ? 19.088 -18.087 -3.674 1.00 92.56 446 PHE A O 1
ATOM 3549 N N . ASN A 1 447 ? 20.380 -19.034 -5.214 1.00 90.44 447 ASN A N 1
ATOM 3550 C CA . ASN A 1 447 ? 21.418 -19.409 -4.248 1.00 90.44 447 ASN A CA 1
ATOM 3551 C C . ASN A 1 447 ? 22.469 -18.303 -4.048 1.00 90.44 447 ASN A C 1
ATOM 3553 O O . ASN A 1 447 ? 23.158 -18.302 -3.033 1.00 90.44 447 ASN A O 1
ATOM 3557 N N . LEU A 1 448 ? 22.566 -17.353 -4.985 1.00 91.56 448 LEU A N 1
ATOM 3558 C CA . LEU A 1 448 ? 23.575 -16.291 -4.983 1.00 91.56 448 LEU A CA 1
ATOM 3559 C C . LEU A 1 448 ? 23.047 -15.010 -4.336 1.00 91.56 448 LEU A C 1
ATOM 3561 O O . LEU A 1 448 ? 23.701 -14.433 -3.470 1.00 91.56 448 LEU A O 1
ATOM 3565 N N . VAL A 1 449 ? 21.849 -14.580 -4.746 1.00 94.81 449 VAL A N 1
ATOM 3566 C CA . VAL A 1 449 ? 21.264 -13.294 -4.346 1.00 94.81 449 VAL A CA 1
ATOM 3567 C C . VAL A 1 449 ? 19.791 -13.421 -3.971 1.00 94.81 449 VAL A C 1
ATOM 3569 O O . VAL A 1 449 ? 19.120 -14.408 -4.293 1.00 94.81 449 VAL A O 1
ATOM 3572 N N . THR A 1 450 ? 19.256 -12.434 -3.253 1.00 93.69 450 THR A N 1
ATOM 3573 C CA . THR A 1 450 ? 17.833 -12.409 -2.869 1.00 93.69 450 THR A CA 1
ATOM 3574 C C . THR A 1 450 ? 16.904 -12.218 -4.070 1.00 93.69 450 THR A C 1
ATOM 3576 O O . THR A 1 450 ? 15.872 -12.888 -4.143 1.00 93.69 450 THR A O 1
ATOM 3579 N N . CYS A 1 451 ? 17.251 -11.326 -5.002 1.00 95.31 451 CYS A N 1
ATOM 3580 C CA . CYS A 1 451 ? 16.424 -10.960 -6.156 1.00 95.31 451 CYS A CA 1
ATOM 3581 C C . CYS A 1 451 ? 17.173 -11.197 -7.481 1.00 95.31 451 CYS A C 1
ATOM 3583 O O . CYS A 1 451 ? 17.611 -10.238 -8.117 1.00 95.31 451 CYS A O 1
ATOM 3585 N N . PRO A 1 452 ? 17.322 -12.459 -7.924 1.00 96.31 452 PRO A N 1
ATOM 3586 C CA . PRO A 1 452 ? 18.032 -12.780 -9.161 1.00 96.31 452 PRO A CA 1
ATOM 3587 C C . PRO A 1 452 ? 17.346 -12.219 -10.410 1.00 96.31 452 PRO A C 1
ATOM 3589 O O . PRO A 1 452 ? 18.028 -11.926 -11.381 1.00 96.31 452 PRO A O 1
ATOM 3592 N N . ASN A 1 453 ? 16.031 -11.978 -10.392 1.00 96.25 453 ASN A N 1
ATOM 3593 C CA . ASN A 1 453 ? 15.368 -11.262 -11.483 1.00 96.25 453 ASN A CA 1
ATOM 3594 C C . ASN A 1 453 ? 15.992 -9.868 -11.703 1.00 96.25 453 ASN A C 1
ATOM 3596 O O . ASN A 1 453 ? 16.309 -9.527 -12.836 1.00 96.25 453 ASN A O 1
ATOM 3600 N N . TYR A 1 454 ? 16.275 -9.110 -10.638 1.00 97.12 454 TYR A N 1
ATOM 3601 C CA . TYR A 1 454 ? 16.947 -7.808 -10.753 1.00 97.12 454 TYR A CA 1
ATOM 3602 C C . TYR A 1 454 ? 18.421 -7.938 -11.157 1.00 97.12 454 TYR A C 1
ATOM 3604 O O . TYR A 1 454 ? 18.929 -7.097 -11.895 1.00 97.12 454 TYR A O 1
ATOM 3612 N N . MET A 1 455 ? 19.101 -9.003 -10.717 1.00 97.31 455 MET A N 1
ATOM 3613 C CA . MET A 1 455 ? 20.466 -9.322 -11.155 1.00 97.31 455 MET A CA 1
ATOM 3614 C C . MET A 1 455 ? 20.521 -9.504 -12.674 1.00 97.31 455 MET A C 1
ATOM 3616 O O . MET A 1 455 ? 21.295 -8.839 -13.349 1.00 97.31 455 MET A O 1
ATOM 3620 N N . PHE A 1 456 ? 19.667 -10.370 -13.220 1.00 98.06 456 PHE A N 1
ATOM 3621 C CA . PHE A 1 456 ? 19.626 -10.628 -14.656 1.00 98.06 456 PHE A CA 1
ATOM 3622 C C . PHE A 1 456 ? 19.133 -9.419 -15.460 1.00 98.06 456 PHE A C 1
ATOM 3624 O O . PHE A 1 456 ? 19.646 -9.174 -16.542 1.00 98.06 456 PHE A O 1
ATOM 3631 N N . GLU A 1 457 ? 18.226 -8.608 -14.908 1.00 97.62 457 GLU A N 1
ATOM 3632 C CA . GLU A 1 457 ? 17.833 -7.330 -15.521 1.00 97.62 457 GLU A CA 1
ATOM 3633 C C . GLU A 1 457 ? 19.021 -6.362 -15.609 1.00 97.62 457 GLU A C 1
ATOM 3635 O O . GLU A 1 457 ? 19.245 -5.736 -16.639 1.00 97.62 457 GLU A O 1
ATOM 3640 N N . THR A 1 458 ? 19.848 -6.307 -14.562 1.00 97.44 458 THR A N 1
ATOM 3641 C CA . THR A 1 458 ? 21.098 -5.532 -14.565 1.00 97.44 458 THR A CA 1
ATOM 3642 C C . THR A 1 458 ? 22.047 -6.030 -15.655 1.00 97.44 458 THR A C 1
ATOM 3644 O O . THR A 1 458 ? 22.601 -5.222 -16.393 1.00 97.44 458 THR A O 1
ATOM 3647 N N . VAL A 1 459 ? 22.197 -7.352 -15.801 1.00 98.06 459 VAL A N 1
ATOM 3648 C CA . VAL A 1 459 ? 23.019 -7.961 -16.859 1.00 98.06 459 VAL A CA 1
ATOM 3649 C C . VAL A 1 459 ? 22.501 -7.588 -18.254 1.00 98.06 459 VAL A C 1
ATOM 3651 O O . VAL A 1 459 ? 23.310 -7.213 -19.103 1.00 98.06 459 VAL A O 1
ATOM 3654 N N . SER A 1 460 ? 21.178 -7.595 -18.478 1.00 98.19 460 SER A N 1
ATOM 3655 C CA . SER A 1 460 ? 20.591 -7.152 -19.752 1.00 98.19 460 SER A CA 1
ATOM 3656 C C . SER A 1 460 ? 20.983 -5.718 -20.101 1.00 98.19 460 SER A C 1
ATOM 3658 O O . SER A 1 460 ? 21.421 -5.435 -21.216 1.00 98.19 460 SER A O 1
ATOM 3660 N N . TRP A 1 461 ? 20.847 -4.806 -19.137 1.00 97.94 461 TRP A N 1
ATOM 3661 C CA . TRP A 1 461 ? 21.113 -3.383 -19.343 1.00 97.94 461 TRP A CA 1
ATOM 3662 C C . TRP A 1 461 ? 22.607 -3.055 -19.448 1.00 97.94 461 TRP A C 1
ATOM 3664 O O . TRP A 1 461 ? 22.968 -2.150 -20.198 1.00 97.94 461 TRP A O 1
ATOM 3674 N N . VAL A 1 462 ? 23.485 -3.822 -18.790 1.00 98.25 462 VAL A N 1
ATOM 3675 C CA . VAL A 1 462 ? 24.933 -3.792 -19.071 1.00 98.25 462 VAL A CA 1
ATOM 3676 C C . VAL A 1 462 ? 25.191 -4.197 -20.523 1.00 98.25 462 VAL A C 1
ATOM 3678 O O . VAL A 1 462 ? 25.951 -3.523 -21.209 1.00 98.25 462 VAL A O 1
ATOM 3681 N N . GLY A 1 463 ? 24.519 -5.241 -21.020 1.00 98.12 463 GLY A N 1
ATOM 3682 C CA . GLY A 1 463 ? 24.603 -5.655 -22.421 1.00 98.12 463 GLY A CA 1
ATOM 3683 C C . GLY A 1 463 ? 24.210 -4.545 -23.402 1.00 98.12 463 GLY A C 1
ATOM 3684 O O . GLY A 1 463 ? 24.965 -4.245 -24.326 1.00 98.12 463 GLY A O 1
ATOM 3685 N N . ILE A 1 464 ? 23.078 -3.873 -23.158 1.00 98.00 464 ILE A N 1
ATOM 3686 C CA . ILE A 1 464 ? 22.624 -2.719 -23.958 1.00 98.00 464 ILE A CA 1
ATOM 3687 C C . ILE A 1 464 ? 23.647 -1.577 -23.909 1.00 98.00 464 ILE A C 1
ATOM 3689 O O . ILE A 1 464 ? 23.958 -0.987 -24.945 1.00 98.00 464 ILE A O 1
ATOM 3693 N N . TRP A 1 465 ? 24.193 -1.274 -22.729 1.00 98.12 465 TRP A N 1
ATOM 3694 C CA . TRP A 1 465 ? 25.211 -0.237 -22.584 1.00 98.12 465 TRP A CA 1
ATOM 3695 C C . TRP A 1 465 ? 26.501 -0.570 -23.344 1.00 98.12 465 TRP A C 1
ATOM 3697 O O . TRP A 1 465 ? 27.054 0.313 -23.986 1.00 98.12 465 TRP A O 1
ATOM 3707 N N . LEU A 1 466 ? 26.957 -1.827 -23.354 1.00 97.38 466 LEU A N 1
ATOM 3708 C CA . LEU A 1 466 ? 28.126 -2.230 -24.148 1.00 97.38 466 LEU A CA 1
ATOM 3709 C C . LEU A 1 466 ? 27.891 -2.077 -25.657 1.00 97.38 466 LEU A C 1
ATOM 3711 O O . LEU A 1 466 ? 28.807 -1.696 -26.381 1.00 97.38 466 LEU A O 1
ATOM 3715 N N . VAL A 1 467 ? 26.671 -2.354 -26.131 1.00 96.88 467 VAL A N 1
ATOM 3716 C CA . VAL A 1 467 ? 26.307 -2.174 -27.545 1.00 96.88 467 VAL A CA 1
ATOM 3717 C C . VAL A 1 467 ? 26.299 -0.699 -27.925 1.00 96.88 467 VAL A C 1
ATOM 3719 O O . VAL A 1 467 ? 26.765 -0.344 -29.007 1.00 96.88 467 VAL A O 1
ATOM 3722 N N . ASN A 1 468 ? 25.752 0.157 -27.058 1.00 95.94 468 ASN A N 1
ATOM 3723 C CA . ASN A 1 468 ? 25.472 1.538 -27.425 1.00 95.94 468 ASN A CA 1
ATOM 3724 C C . ASN A 1 468 ? 26.526 2.560 -26.959 1.00 95.94 468 ASN A C 1
ATOM 3726 O O . ASN A 1 468 ? 26.606 3.667 -27.488 1.00 95.94 468 ASN A O 1
ATOM 3730 N N . TRP A 1 469 ? 27.322 2.193 -25.958 1.00 95.62 469 TRP A N 1
ATOM 3731 C CA . TRP A 1 469 ? 28.339 3.008 -25.295 1.00 95.62 469 TRP A CA 1
ATOM 3732 C C . TRP A 1 469 ? 27.876 4.427 -24.911 1.00 95.62 469 TRP A C 1
ATOM 3734 O O . TRP A 1 469 ? 28.651 5.381 -24.866 1.00 95.62 469 TRP A O 1
ATOM 3744 N N . SER A 1 470 ? 26.582 4.590 -24.632 1.00 95.81 470 SER A N 1
ATOM 3745 C CA . SER A 1 470 ? 25.966 5.878 -24.332 1.00 95.81 470 SER A CA 1
ATOM 3746 C C . SER A 1 470 ? 26.053 6.192 -22.841 1.00 95.81 470 SER A C 1
ATOM 3748 O O . SER A 1 470 ? 25.597 5.411 -22.000 1.00 95.81 470 SER A O 1
ATOM 3750 N N . LEU A 1 471 ? 26.550 7.388 -22.503 1.00 96.19 471 LEU A N 1
ATOM 3751 C CA . LEU A 1 471 ? 26.552 7.893 -21.124 1.00 96.19 471 LEU A CA 1
ATOM 3752 C C . LEU A 1 471 ? 25.134 7.936 -20.534 1.00 96.19 471 LEU A C 1
ATOM 3754 O O . LEU A 1 471 ? 24.942 7.615 -19.365 1.00 96.19 471 LEU A O 1
ATOM 3758 N N . SER A 1 472 ? 24.130 8.263 -21.352 1.00 96.12 472 SER A N 1
ATOM 3759 C CA . SER A 1 472 ? 22.728 8.273 -20.924 1.00 96.12 472 SER A CA 1
ATOM 3760 C C . SER A 1 472 ? 22.258 6.885 -20.470 1.00 96.12 472 SER A C 1
ATOM 3762 O O . SER A 1 472 ? 21.582 6.762 -19.447 1.00 96.12 472 SER A O 1
ATOM 3764 N N . THR A 1 473 ? 22.691 5.828 -21.169 1.00 96.75 473 THR A N 1
ATOM 3765 C CA . THR A 1 473 ? 22.380 4.440 -20.787 1.00 96.75 473 THR A CA 1
ATOM 3766 C C . THR A 1 473 ? 23.103 4.035 -19.509 1.00 96.75 473 THR A C 1
ATOM 3768 O O . THR A 1 473 ? 22.492 3.402 -18.651 1.00 96.75 473 THR A O 1
ATOM 3771 N N . LEU A 1 474 ? 24.361 4.449 -19.328 1.00 96.75 474 LEU A N 1
ATOM 3772 C CA . LEU A 1 474 ? 25.100 4.197 -18.089 1.00 96.75 474 LEU A CA 1
ATOM 3773 C C . LEU A 1 474 ? 24.435 4.866 -16.880 1.00 96.75 474 LEU A C 1
ATOM 3775 O O . LEU A 1 474 ? 24.254 4.232 -15.843 1.00 96.75 474 LEU A O 1
ATOM 3779 N N . VAL A 1 475 ? 24.037 6.134 -17.017 1.00 95.62 475 VAL A N 1
ATOM 3780 C CA . VAL A 1 475 ? 23.339 6.874 -15.954 1.00 95.62 475 VAL A CA 1
ATOM 3781 C C . VAL A 1 475 ? 22.012 6.199 -15.615 1.00 95.62 475 VAL A C 1
ATOM 3783 O O . VAL A 1 475 ? 21.730 5.960 -14.441 1.00 95.62 475 VAL A O 1
ATOM 3786 N N . PHE A 1 476 ? 21.218 5.835 -16.626 1.00 94.88 476 PHE A N 1
ATOM 3787 C CA . PHE A 1 476 ? 19.976 5.092 -16.419 1.00 94.88 476 PHE A CA 1
ATOM 3788 C C . PHE A 1 476 ? 20.219 3.763 -15.694 1.00 94.88 476 PHE A C 1
ATOM 3790 O O . PHE A 1 476 ? 19.541 3.482 -14.707 1.00 94.88 476 PHE A O 1
ATOM 3797 N N . LEU A 1 477 ? 21.214 2.983 -16.129 1.00 95.50 477 LEU A N 1
ATOM 3798 C CA . LEU A 1 477 ? 21.593 1.715 -15.509 1.00 95.50 477 LEU A CA 1
ATOM 3799 C C . LEU A 1 477 ? 21.931 1.902 -14.025 1.00 95.50 477 LEU A C 1
ATOM 3801 O O . LEU A 1 477 ? 21.383 1.192 -13.185 1.00 95.50 477 LEU A O 1
ATOM 3805 N N . VAL A 1 478 ? 22.782 2.872 -13.679 1.00 94.69 478 VAL A N 1
ATOM 3806 C CA . VAL A 1 478 ? 23.170 3.139 -12.283 1.00 94.69 478 VAL A CA 1
ATOM 3807 C C . VAL A 1 478 ? 21.954 3.512 -11.430 1.00 94.69 478 VAL A C 1
ATOM 3809 O O . VAL A 1 478 ? 21.779 2.970 -10.335 1.00 94.69 478 VAL A O 1
ATOM 3812 N N . LEU A 1 479 ? 21.078 4.389 -11.934 1.00 92.62 479 LEU A N 1
ATOM 3813 C CA . LEU A 1 479 ? 19.860 4.795 -11.228 1.00 92.62 479 LEU A CA 1
ATOM 3814 C C . LEU A 1 479 ? 18.885 3.621 -11.043 1.00 92.62 479 LEU A C 1
ATOM 3816 O O . LEU A 1 479 ? 18.366 3.415 -9.942 1.00 92.62 479 LEU A O 1
ATOM 3820 N N . ALA A 1 480 ? 18.667 2.822 -12.090 1.00 91.62 480 ALA A N 1
ATOM 3821 C CA . ALA A 1 480 ? 17.788 1.657 -12.057 1.00 91.62 480 ALA A CA 1
ATOM 3822 C C . ALA A 1 480 ? 18.308 0.583 -11.088 1.00 91.62 480 ALA A C 1
ATOM 3824 O O . ALA A 1 480 ? 17.554 0.082 -10.249 1.00 91.62 480 ALA A O 1
ATOM 3825 N N . VAL A 1 481 ? 19.608 0.274 -11.137 1.00 94.25 481 VAL A N 1
ATOM 3826 C CA . VAL A 1 481 ? 20.264 -0.676 -10.226 1.00 94.25 481 VAL A CA 1
ATOM 3827 C C . VAL A 1 481 ? 20.170 -0.194 -8.782 1.00 94.25 481 VAL A C 1
ATOM 3829 O O . VAL A 1 481 ? 19.783 -0.974 -7.911 1.00 94.25 481 VAL A O 1
ATOM 3832 N N . GLY A 1 482 ? 20.435 1.089 -8.517 1.00 93.31 482 GLY A N 1
ATOM 3833 C CA . GLY A 1 482 ? 20.285 1.678 -7.185 1.00 93.31 482 GLY A CA 1
ATOM 3834 C C . GLY A 1 482 ? 18.859 1.535 -6.644 1.00 93.31 482 GLY A C 1
ATOM 3835 O O . GLY A 1 482 ? 18.653 1.073 -5.518 1.00 93.31 482 GLY A O 1
ATOM 3836 N N . GLN A 1 483 ? 17.850 1.837 -7.464 1.00 92.00 483 GLN A N 1
ATOM 3837 C CA . GLN A 1 483 ? 16.447 1.681 -7.081 1.00 92.00 483 GLN A CA 1
ATOM 3838 C C . GLN A 1 483 ? 16.092 0.210 -6.795 1.00 92.00 483 GLN A C 1
ATOM 3840 O O . GLN A 1 483 ? 15.521 -0.092 -5.739 1.00 92.00 483 GLN A O 1
ATOM 3845 N N . MET A 1 484 ? 16.477 -0.719 -7.676 1.00 94.31 484 MET A N 1
ATOM 3846 C CA . MET A 1 484 ? 16.252 -2.158 -7.497 1.00 94.31 484 MET A CA 1
ATOM 3847 C C . MET A 1 484 ? 16.973 -2.718 -6.264 1.00 94.31 484 MET A C 1
ATOM 3849 O O . MET A 1 484 ? 16.405 -3.548 -5.550 1.00 94.31 484 MET A O 1
ATOM 3853 N N . ALA A 1 485 ? 18.173 -2.225 -5.953 1.00 93.44 485 ALA A N 1
ATOM 3854 C CA . ALA A 1 485 ? 18.934 -2.587 -4.761 1.00 93.44 485 ALA A CA 1
ATOM 3855 C C . ALA A 1 485 ? 18.160 -2.251 -3.474 1.00 93.44 485 ALA A C 1
ATOM 3857 O O . ALA A 1 485 ? 18.027 -3.094 -2.578 1.00 93.44 485 ALA A O 1
ATOM 3858 N N . THR A 1 486 ? 17.552 -1.057 -3.401 1.00 93.38 486 THR A N 1
ATOM 3859 C CA . THR A 1 486 ? 16.719 -0.683 -2.242 1.00 93.38 486 THR A CA 1
ATOM 3860 C C . THR A 1 486 ? 15.493 -1.587 -2.093 1.00 93.38 486 THR A C 1
ATOM 3862 O O . THR A 1 486 ? 15.130 -1.974 -0.976 1.00 93.38 486 THR A O 1
ATOM 3865 N N . TRP A 1 487 ? 14.857 -1.971 -3.205 1.00 93.50 487 TRP A N 1
ATOM 3866 C CA . TRP A 1 487 ? 13.725 -2.898 -3.202 1.00 93.50 487 TRP A CA 1
ATOM 3867 C C . TRP A 1 487 ? 14.140 -4.309 -2.793 1.00 93.50 487 TRP A C 1
ATOM 3869 O O . TRP A 1 487 ? 13.442 -4.939 -1.994 1.00 93.50 487 TRP A O 1
ATOM 3879 N N . ALA A 1 488 ? 15.285 -4.787 -3.274 1.00 94.19 488 ALA A N 1
ATOM 3880 C CA . ALA A 1 488 ? 15.821 -6.094 -2.928 1.00 94.19 488 ALA A CA 1
ATOM 3881 C C . ALA A 1 488 ? 16.143 -6.200 -1.433 1.00 94.19 488 ALA A C 1
ATOM 3883 O O . ALA A 1 488 ? 15.736 -7.169 -0.792 1.00 94.19 488 ALA A O 1
ATOM 3884 N N . ARG A 1 489 ? 16.748 -5.160 -0.840 1.00 93.25 489 ARG A N 1
ATOM 3885 C CA . ARG A 1 489 ? 16.982 -5.080 0.612 1.00 93.25 489 ARG A CA 1
ATOM 3886 C C . ARG A 1 489 ? 15.678 -5.159 1.407 1.00 93.25 489 ARG A C 1
ATOM 3888 O O . ARG A 1 489 ? 15.582 -5.909 2.377 1.00 93.25 489 ARG A O 1
ATOM 3895 N N . LYS A 1 490 ? 14.644 -4.413 0.997 1.00 92.88 490 LYS A N 1
ATOM 3896 C CA . LYS A 1 490 ? 13.313 -4.476 1.636 1.00 92.88 490 LYS A CA 1
ATOM 3897 C C . LYS A 1 490 ? 12.699 -5.874 1.531 1.00 92.88 490 LYS A C 1
ATOM 3899 O O . LYS A 1 490 ? 12.061 -6.330 2.481 1.00 92.88 490 LYS A O 1
ATOM 3904 N N . LYS A 1 491 ? 12.900 -6.560 0.404 1.00 91.06 491 LYS A N 1
ATOM 3905 C CA . LYS A 1 491 ? 12.418 -7.929 0.188 1.00 91.06 491 LYS A CA 1
ATOM 3906 C C . LYS A 1 491 ? 13.155 -8.940 1.067 1.00 91.06 491 LYS A C 1
ATOM 3908 O O . LYS A 1 491 ? 12.500 -9.760 1.700 1.00 91.06 491 LYS A O 1
ATOM 3913 N N . GLU A 1 492 ? 14.476 -8.821 1.187 1.00 93.12 492 GLU A N 1
ATOM 3914 C CA . GLU A 1 492 ? 15.296 -9.642 2.087 1.00 93.12 492 GLU A CA 1
ATOM 3915 C C . GLU A 1 492 ? 14.832 -9.517 3.543 1.00 93.12 492 GLU A C 1
ATOM 3917 O O . GLU A 1 492 ? 14.596 -10.521 4.213 1.00 93.12 492 GLU A O 1
ATOM 3922 N N . MET A 1 493 ? 14.651 -8.285 4.031 1.00 91.69 493 MET A N 1
ATOM 3923 C CA . MET A 1 493 ? 14.173 -8.049 5.398 1.00 91.69 493 MET A CA 1
ATOM 3924 C C . MET A 1 493 ? 12.792 -8.674 5.632 1.00 91.69 493 MET A C 1
ATOM 3926 O O . MET A 1 493 ? 12.542 -9.249 6.692 1.00 91.69 493 MET A O 1
ATOM 3930 N N . ARG A 1 494 ? 11.908 -8.614 4.628 1.00 89.12 494 ARG A N 1
ATOM 3931 C CA . ARG A 1 494 ? 10.589 -9.250 4.691 1.00 89.12 494 ARG A CA 1
ATOM 3932 C C . ARG A 1 494 ? 10.694 -10.770 4.766 1.00 89.12 494 ARG A C 1
ATOM 3934 O O . ARG A 1 494 ? 10.058 -11.347 5.637 1.00 89.12 494 ARG A O 1
ATOM 3941 N N . TYR A 1 495 ? 11.505 -11.404 3.918 1.00 89.62 495 TYR A N 1
ATOM 3942 C CA . TYR A 1 495 ? 11.681 -12.859 3.940 1.00 89.62 495 TYR A CA 1
ATOM 3943 C C . TYR A 1 495 ? 12.217 -13.363 5.280 1.00 89.62 495 TYR A C 1
ATOM 3945 O O . TYR A 1 495 ? 11.700 -14.347 5.798 1.00 89.62 495 TYR A O 1
ATOM 3953 N N . ARG A 1 496 ? 13.170 -12.653 5.895 1.00 90.00 496 ARG A N 1
ATOM 3954 C CA . ARG A 1 496 ? 13.664 -13.001 7.238 1.00 90.00 496 ARG A CA 1
ATOM 3955 C C . ARG A 1 496 ? 12.568 -12.929 8.300 1.00 90.00 496 ARG A C 1
ATOM 3957 O O . ARG A 1 496 ? 12.459 -13.827 9.125 1.00 90.00 496 ARG A O 1
ATOM 3964 N N . LYS A 1 497 ? 11.744 -11.877 8.268 1.00 87.88 497 LYS A N 1
ATOM 3965 C CA . LYS A 1 497 ? 10.638 -11.705 9.222 1.00 87.88 497 LYS A CA 1
ATOM 3966 C C . LYS A 1 497 ? 9.543 -12.757 9.030 1.00 87.88 497 LYS A C 1
ATOM 3968 O O . LYS A 1 497 ? 8.992 -13.248 10.008 1.00 87.88 497 LYS A O 1
ATOM 3973 N N . GLU A 1 498 ? 9.221 -13.063 7.778 1.00 84.81 498 GLU A N 1
ATOM 3974 C CA . GLU A 1 498 ? 8.101 -13.926 7.403 1.00 84.81 498 GLU A CA 1
ATOM 3975 C C . GLU A 1 498 ? 8.423 -15.414 7.591 1.00 84.81 498 GLU A C 1
ATOM 3977 O O . GLU A 1 498 ? 7.610 -16.152 8.135 1.00 84.81 498 GLU A O 1
ATOM 3982 N N . PHE A 1 499 ? 9.623 -15.848 7.203 1.00 86.50 499 PHE A N 1
ATOM 3983 C CA . PHE A 1 499 ? 9.989 -17.266 7.186 1.00 86.50 499 PHE A CA 1
ATOM 3984 C C . PHE A 1 499 ? 10.905 -17.702 8.330 1.00 86.50 499 PHE A C 1
ATOM 3986 O O . PHE A 1 499 ? 11.118 -18.905 8.483 1.00 86.50 499 PHE A O 1
ATOM 3993 N N . ARG A 1 500 ? 11.423 -16.757 9.129 1.00 87.19 500 ARG A N 1
ATOM 3994 C CA . ARG A 1 500 ? 12.308 -17.006 10.281 1.00 87.19 500 ARG A CA 1
ATOM 3995 C C . ARG A 1 500 ? 13.364 -18.074 9.947 1.00 87.19 500 ARG A C 1
ATOM 3997 O O . ARG A 1 500 ? 14.099 -17.911 8.973 1.00 87.19 500 ARG A O 1
ATOM 4004 N N . ASP A 1 501 ? 13.377 -19.181 10.683 1.00 87.50 501 ASP A N 1
ATOM 4005 C CA . ASP A 1 501 ? 14.378 -20.250 10.589 1.00 87.50 501 ASP A CA 1
ATOM 4006 C C . ASP A 1 501 ? 14.331 -21.023 9.261 1.00 87.50 501 ASP A C 1
ATOM 4008 O O . ASP A 1 501 ? 15.311 -21.649 8.864 1.00 87.50 501 ASP A O 1
ATOM 4012 N N . LYS A 1 502 ? 13.219 -20.947 8.516 1.00 86.62 502 LYS A N 1
ATOM 4013 C CA . LYS A 1 502 ? 13.084 -21.603 7.204 1.00 86.62 502 LYS A CA 1
ATOM 4014 C C . LYS A 1 502 ? 13.842 -20.871 6.093 1.00 86.62 502 LYS A C 1
ATOM 4016 O O . LYS A 1 502 ? 14.051 -21.448 5.025 1.00 86.62 502 LYS A O 1
ATOM 4021 N N . TYR A 1 503 ? 14.235 -19.610 6.300 1.00 89.06 503 TYR A N 1
ATOM 4022 C CA . TYR A 1 503 ? 14.919 -18.800 5.291 1.00 89.06 503 TYR A CA 1
ATOM 4023 C C . TYR A 1 503 ? 16.394 -18.587 5.621 1.00 89.06 503 TYR A C 1
ATOM 4025 O O . TYR A 1 503 ? 16.755 -17.902 6.576 1.00 89.06 503 TYR A O 1
ATOM 4033 N N . LYS A 1 504 ? 17.271 -19.105 4.754 1.00 88.19 504 LYS A N 1
ATOM 4034 C CA . LYS A 1 504 ? 18.709 -18.854 4.855 1.00 88.19 504 LYS A CA 1
ATOM 4035 C C . LYS A 1 504 ? 19.013 -17.410 4.461 1.00 88.19 504 LYS A C 1
ATOM 4037 O O . LYS A 1 504 ? 18.849 -17.022 3.303 1.00 88.19 504 LYS A O 1
ATOM 4042 N N . ARG A 1 505 ? 19.504 -16.636 5.429 1.00 88.25 505 ARG A N 1
ATOM 4043 C CA . ARG A 1 505 ? 19.979 -15.263 5.230 1.00 88.25 505 ARG A CA 1
ATOM 4044 C C . ARG A 1 505 ? 20.991 -15.192 4.086 1.00 88.25 505 ARG A C 1
ATOM 4046 O O . ARG A 1 505 ? 21.962 -15.948 4.068 1.00 88.25 505 ARG A O 1
ATOM 4053 N N . LYS A 1 506 ? 20.810 -14.218 3.192 1.00 87.19 506 LYS A N 1
ATOM 4054 C CA . LYS A 1 506 ? 21.754 -13.943 2.105 1.00 87.19 506 LYS A CA 1
ATOM 4055 C C . LYS A 1 506 ? 22.600 -12.714 2.395 1.00 87.19 506 LYS A C 1
ATOM 4057 O O . LYS A 1 506 ? 22.137 -11.758 3.026 1.00 87.19 506 LYS A O 1
ATOM 4062 N N . ARG A 1 507 ? 23.858 -12.776 1.950 1.00 84.75 507 ARG A N 1
ATOM 4063 C CA . ARG A 1 507 ? 24.822 -11.671 2.037 1.00 84.75 507 ARG A CA 1
ATOM 4064 C C . ARG A 1 507 ? 24.609 -10.648 0.922 1.00 84.75 507 ARG A C 1
ATOM 4066 O O . ARG A 1 507 ? 24.778 -9.468 1.192 1.00 84.75 507 ARG A O 1
ATOM 4073 N N . PHE A 1 508 ? 24.205 -11.113 -0.261 1.00 90.94 508 PHE A N 1
ATOM 4074 C CA . PHE A 1 508 ? 24.002 -10.293 -1.453 1.00 90.94 508 PHE A CA 1
ATOM 4075 C C . PHE A 1 508 ? 22.524 -10.253 -1.857 1.00 90.94 508 PHE A C 1
ATOM 4077 O O . PHE A 1 508 ? 21.822 -11.268 -1.786 1.00 90.94 508 PHE A O 1
ATOM 4084 N N . PHE A 1 509 ? 22.035 -9.093 -2.282 1.00 91.56 509 PHE A N 1
ATOM 4085 C CA . PHE A 1 509 ? 20.631 -8.863 -2.614 1.00 91.56 509 PHE A CA 1
ATOM 4086 C C . PHE A 1 509 ? 20.380 -8.850 -4.118 1.00 91.56 509 PHE A C 1
ATOM 4088 O O . PHE A 1 509 ? 19.350 -9.389 -4.540 1.00 91.56 509 PHE A O 1
ATOM 4095 N N . ILE A 1 510 ? 21.299 -8.282 -4.907 1.00 92.44 510 ILE A N 1
ATOM 4096 C CA . ILE A 1 510 ? 21.202 -8.221 -6.374 1.00 92.44 510 ILE A CA 1
ATOM 4097 C C . ILE A 1 510 ? 22.512 -8.545 -7.096 1.00 92.44 510 ILE A C 1
ATOM 4099 O O . ILE A 1 510 ? 22.444 -9.162 -8.150 1.00 92.44 510 ILE A O 1
ATOM 4103 N N . LEU A 1 511 ? 23.682 -8.183 -6.563 1.00 89.94 511 LEU A N 1
ATOM 4104 C CA . LEU A 1 511 ? 24.971 -8.339 -7.242 1.00 89.94 511 LEU A CA 1
ATOM 4105 C C . LEU A 1 511 ? 25.904 -9.201 -6.382 1.00 89.94 511 LEU A C 1
ATOM 4107 O O . LEU A 1 511 ? 26.353 -8.743 -5.326 1.00 89.94 511 LEU A O 1
ATOM 4111 N N . PRO A 1 512 ? 26.218 -10.441 -6.805 1.00 86.94 512 PRO A N 1
ATOM 4112 C CA . PRO A 1 512 ? 27.134 -11.308 -6.072 1.00 86.94 512 PRO A CA 1
ATOM 4113 C C . PRO A 1 512 ? 28.484 -10.621 -5.841 1.00 86.94 512 PRO A C 1
ATOM 4115 O O . PRO A 1 512 ? 29.063 -10.061 -6.766 1.00 86.94 512 PRO A O 1
ATOM 4118 N N . GLY A 1 513 ? 28.989 -10.655 -4.608 1.00 82.56 513 GLY A N 1
ATOM 4119 C CA . GLY A 1 513 ? 30.278 -10.047 -4.257 1.00 82.56 513 GLY A CA 1
ATOM 4120 C C . GLY A 1 513 ? 30.233 -8.543 -3.969 1.00 82.56 513 GLY A C 1
ATOM 4121 O O . GLY A 1 513 ? 31.159 -8.046 -3.337 1.00 82.56 513 GLY A O 1
ATOM 4122 N N . ILE A 1 514 ? 29.161 -7.839 -4.353 1.00 83.12 514 ILE A N 1
ATOM 4123 C CA . ILE A 1 514 ? 29.050 -6.378 -4.213 1.00 83.12 514 ILE A CA 1
ATOM 4124 C C . ILE A 1 514 ? 27.916 -5.996 -3.257 1.00 83.12 514 ILE A C 1
ATOM 4126 O O . ILE A 1 514 ? 28.171 -5.352 -2.240 1.00 83.12 514 ILE A O 1
ATOM 4130 N N . TYR A 1 515 ? 26.669 -6.377 -3.572 1.00 76.94 515 TYR A N 1
ATOM 4131 C CA . TYR A 1 515 ? 25.485 -5.896 -2.848 1.00 76.94 515 TYR A CA 1
ATOM 4132 C C . TYR A 1 515 ? 24.320 -6.875 -2.785 1.00 76.94 515 TYR A C 1
ATOM 4134 O O . TYR A 1 515 ? 23.841 -7.385 -3.828 1.00 76.94 515 TYR A O 1
#

Secondary structure (DSSP, 8-state):
-EEEEEETTEEEEEEE---GGGGGG-HHHHHHHHHHHHHHHTT-SEEE-----TT-HHHHGGGGSSS-EEE-TTT--EEESSHHHHHHHHH-SS--HHHHHHHHHHHHHHTTSS------TTT----SSSSSSHHHHHHHHHTT--TTTTT-TTSPPHHHHHHH--GGG-EEE-TT-SSEEEGGG-HHHHT--TT-TTSHHHHHHHHHHHHHHHHGGG-EEE-PPP-TT--S-----TTSBTHHHHHHHHHHHT--GGGEEEEETTT-PBPP--SSSBTTTTT--TT--EEEEE--SEEEHHHHHHHHHHHHHHHHHHHHHTHHHHH---SPPPHHHHHHHHHHHHHHHHHHHIIIII---SSSEEETTHHHHHHHIIIIIIIIIHHHHHSSTTSGGGS---HHHHHHHHHHHHHHHHHHHHHHHHHHHTS-TT----PPP-STTTTTBS-HHHHHHHHHHHHHHHHH--HHHHHHHHHHHHHHHHHHHHHHHHHHHHHGGGS---SBSSSTTT-

Sequence (515 aa):
MGVLDLLPHCVSGVYLLYHSDFEKWSFGKLSALREAALALEDGYKYYYMGYYIHYCVKMRYKGDYKPQHVLDPETYAWDPLDGELRQLLDSKEYVSLSRERRLKKEDREDSGNGSAIDVDPKDNIRIDFPLPSAAEAGKAVQRGMSLFDLKVPGLMTVEDIETQVKLDNQAIQIRGFPRIVEAQELVAWRKGDLREPQTLKGIIGELVACVGPEVAPQLVVNFGRPIKNLPESINISPEDSAAQIFQKIAAASKFSIHRLRVTKGSDGSPIPNSGDVTVYQTGLRNRSAVDVKDLGPQIAWRTVFIVEYLGPILIHPLIYYGRPLIYGTSGTPSELQKLSLILIVLHFLKREFETLFVHRFSLATMPARNIFKNSAHYWLFSGVNLAYWIYSPNAPTAHTSNPLITYTGITLFIIGEFGNLSNHYTLKNLRRPGSTDRGIPKGLGFNLVTCPNYMFETVSWVGIWLVNWSLSTLVFLVLAVGQMATWARKKEMRYRKEFRDKYKRKRFFILPGIY

pLDDT: mean 87.67, std 11.64, range [33.59, 98.62]